Protein AF-A0A0M3K042-F1 (afdb_monomer)

Structure (mmCIF, N/CA/C/O backbone):
data_AF-A0A0M3K042-F1
#
_entry.id   AF-A0A0M3K042-F1
#
loop_
_atom_site.group_PDB
_atom_site.id
_atom_site.type_symbol
_atom_site.label_atom_id
_atom_site.label_alt_id
_atom_site.label_comp_id
_atom_site.label_asym_id
_atom_site.label_entity_id
_atom_site.label_seq_id
_atom_site.pdbx_PDB_ins_code
_atom_site.Cartn_x
_atom_site.Cartn_y
_atom_site.Cartn_z
_atom_site.occupancy
_atom_site.B_iso_or_equiv
_atom_site.auth_seq_id
_atom_site.auth_comp_id
_atom_site.auth_asym_id
_atom_site.auth_atom_id
_atom_site.pdbx_PDB_model_num
ATOM 1 N N . MET A 1 1 ? 40.105 -42.021 14.181 1.00 33.72 1 MET A N 1
ATOM 2 C CA . MET A 1 1 ? 40.386 -41.098 15.307 1.00 33.72 1 MET A CA 1
ATOM 3 C C . MET A 1 1 ? 41.195 -39.949 14.719 1.00 33.72 1 MET A C 1
ATOM 5 O O . MET A 1 1 ? 42.227 -40.243 14.148 1.00 33.72 1 MET A O 1
ATOM 9 N N . ASN A 1 2 ? 40.791 -38.683 14.665 1.00 29.55 2 ASN A N 1
ATOM 10 C CA . ASN A 1 2 ? 39.785 -37.935 15.406 1.00 29.55 2 ASN A CA 1
ATOM 11 C C . ASN A 1 2 ? 39.072 -36.928 14.494 1.00 29.55 2 ASN A C 1
ATOM 13 O O . ASN A 1 2 ? 39.661 -36.353 13.585 1.00 29.55 2 ASN A O 1
ATOM 17 N N . VAL A 1 3 ? 37.795 -36.747 14.808 1.00 34.88 3 VAL A N 1
ATOM 18 C CA . VAL A 1 3 ? 36.865 -35.725 14.333 1.00 34.88 3 VAL A CA 1
ATOM 19 C C . VAL A 1 3 ? 37.096 -34.449 15.150 1.00 34.88 3 VAL A C 1
ATOM 21 O O . VAL A 1 3 ? 37.190 -34.554 16.367 1.00 34.88 3 VAL A O 1
ATOM 24 N N . SER A 1 4 ? 37.135 -33.275 14.514 1.00 33.16 4 SER A N 1
ATOM 25 C CA . SER A 1 4 ? 36.892 -31.968 15.159 1.00 33.16 4 SER A CA 1
ATOM 26 C C . SER A 1 4 ? 36.347 -30.994 14.109 1.00 33.16 4 SER A C 1
ATOM 28 O O . SER A 1 4 ? 37.078 -30.538 13.240 1.00 33.16 4 SER A O 1
ATOM 30 N N . PHE A 1 5 ? 35.021 -30.929 13.975 1.00 33.81 5 PHE A N 1
ATOM 31 C CA . PHE A 1 5 ? 34.125 -29.925 14.579 1.00 33.81 5 PHE A CA 1
ATOM 32 C C . PHE A 1 5 ? 34.024 -28.629 13.756 1.00 33.81 5 PHE A C 1
ATOM 34 O O . PHE A 1 5 ? 34.650 -27.614 14.044 1.00 33.81 5 PHE A O 1
ATOM 41 N N . LEU A 1 6 ? 33.162 -28.685 12.733 1.00 34.12 6 LEU A N 1
ATOM 42 C CA . LEU A 1 6 ? 32.563 -27.513 12.101 1.00 34.12 6 LEU A CA 1
ATOM 43 C C . LEU A 1 6 ? 31.512 -26.944 13.068 1.00 34.12 6 LEU A C 1
ATOM 45 O O . LEU A 1 6 ? 30.492 -27.578 13.337 1.00 34.12 6 LEU A O 1
ATOM 49 N N . LEU A 1 7 ? 31.768 -25.755 13.605 1.00 34.00 7 LEU A N 1
ATOM 50 C CA . LEU A 1 7 ? 30.819 -25.003 14.423 1.00 34.00 7 LEU A CA 1
ATOM 51 C C . LEU A 1 7 ? 29.824 -24.305 13.484 1.00 34.00 7 LEU A C 1
ATOM 53 O O . LEU A 1 7 ? 30.033 -23.176 13.047 1.00 34.00 7 LEU A O 1
ATOM 57 N N . ILE A 1 8 ? 28.748 -25.008 13.128 1.00 36.75 8 ILE A N 1
ATOM 58 C CA . ILE A 1 8 ? 27.594 -24.415 12.447 1.00 36.75 8 ILE A CA 1
ATOM 59 C C . ILE A 1 8 ? 26.794 -23.660 13.513 1.00 36.75 8 ILE A C 1
ATOM 61 O O . ILE A 1 8 ? 26.015 -24.252 14.260 1.00 36.75 8 ILE A O 1
ATOM 65 N N . PHE A 1 9 ? 26.995 -22.344 13.599 1.00 33.44 9 PHE A N 1
ATOM 66 C CA . PHE A 1 9 ? 26.074 -21.445 14.293 1.00 33.44 9 PHE A CA 1
ATOM 67 C C . PHE A 1 9 ? 24.750 -21.419 13.517 1.00 33.44 9 PHE A C 1
ATOM 69 O O . PHE A 1 9 ? 24.538 -20.605 12.620 1.00 33.44 9 PHE A O 1
ATOM 76 N N . VAL A 1 10 ? 23.850 -22.344 13.850 1.00 35.09 10 VAL A N 1
ATOM 77 C CA . VAL A 1 10 ? 22.442 -22.247 13.468 1.00 35.09 10 VAL A CA 1
ATOM 78 C C . VAL A 1 10 ? 21.865 -21.062 14.238 1.00 35.09 10 VAL A C 1
ATOM 80 O O . VAL A 1 10 ? 21.581 -21.154 15.431 1.00 35.09 10 VAL A O 1
ATOM 83 N N . LEU A 1 11 ? 21.714 -19.926 13.556 1.00 32.75 11 LEU A N 1
ATOM 84 C CA . LEU A 1 11 ? 20.859 -18.828 13.994 1.00 32.75 11 LEU A CA 1
ATOM 85 C C . LEU A 1 11 ? 19.416 -19.341 14.020 1.00 32.75 11 LEU A C 1
ATOM 87 O O . LEU A 1 11 ? 18.669 -19.215 13.051 1.00 32.75 11 LEU A O 1
ATOM 91 N N . ILE A 1 12 ? 19.027 -19.949 15.139 1.00 35.22 12 ILE A N 1
ATOM 92 C CA . ILE A 1 12 ? 17.627 -20.194 15.463 1.00 35.22 12 ILE A CA 1
ATOM 93 C C . ILE A 1 12 ? 17.003 -18.806 15.618 1.00 35.22 12 ILE A C 1
ATOM 95 O O . ILE A 1 12 ? 17.143 -18.160 16.656 1.00 35.22 12 ILE A O 1
ATOM 99 N N . ARG A 1 13 ? 16.344 -18.308 14.563 1.00 32.72 13 ARG A N 1
ATOM 100 C CA . ARG A 1 13 ? 15.378 -17.218 14.710 1.00 32.72 13 ARG A CA 1
ATOM 101 C C . ARG A 1 13 ? 14.331 -17.732 15.694 1.00 32.72 13 ARG A C 1
ATOM 103 O O . ARG A 1 13 ? 13.503 -18.564 15.331 1.00 32.72 13 ARG A O 1
ATOM 110 N N . PHE A 1 14 ? 14.402 -17.277 16.942 1.00 35.03 14 PHE A N 1
ATOM 111 C CA . PHE A 1 14 ? 13.344 -17.476 17.922 1.00 35.03 14 PHE A CA 1
ATOM 112 C C . PHE A 1 14 ? 12.080 -16.817 17.369 1.00 35.03 14 PHE A C 1
ATOM 114 O O . PHE A 1 14 ? 11.876 -15.609 17.512 1.00 35.03 14 PHE A O 1
ATOM 121 N N . ALA A 1 15 ? 11.248 -17.611 16.695 1.00 40.75 15 ALA A N 1
ATOM 122 C CA . ALA A 1 15 ? 9.858 -17.274 16.467 1.00 40.75 15 ALA A CA 1
ATOM 123 C C . ALA A 1 15 ? 9.252 -17.089 17.858 1.00 40.75 15 ALA A C 1
ATOM 125 O O . ALA A 1 15 ? 9.079 -18.054 18.604 1.00 40.75 15 ALA A O 1
ATOM 126 N N . HIS A 1 16 ? 9.056 -15.832 18.254 1.00 45.38 16 HIS A N 1
ATOM 127 C CA . HIS A 1 16 ? 8.408 -15.533 19.517 1.00 45.38 16 HIS A CA 1
ATOM 128 C C . HIS A 1 16 ? 7.012 -16.160 19.453 1.00 45.38 16 HIS A C 1
ATOM 130 O O . HIS A 1 16 ? 6.337 -16.013 18.429 1.00 45.38 16 HIS A O 1
ATOM 136 N N . PRO A 1 17 ? 6.593 -16.915 20.483 1.00 49.81 17 PRO A N 1
ATOM 137 C CA . PRO A 1 17 ? 5.273 -17.510 20.483 1.00 49.81 17 PRO A CA 1
ATOM 138 C C . PRO A 1 17 ? 4.239 -16.399 20.334 1.00 49.81 17 PRO A C 1
ATOM 140 O O . PRO A 1 17 ? 4.327 -15.358 20.991 1.00 49.81 17 PRO A O 1
ATOM 143 N N . LEU A 1 18 ? 3.281 -16.654 19.447 1.00 60.19 18 LEU A N 1
ATOM 144 C CA . LEU A 1 18 ? 2.101 -15.835 19.234 1.00 60.19 18 LEU A CA 1
ATOM 145 C C . LEU A 1 18 ? 1.521 -15.406 20.590 1.00 60.19 18 LEU A C 1
ATOM 147 O O . LEU A 1 18 ? 1.296 -16.265 21.442 1.00 60.19 18 LEU A O 1
ATOM 151 N N . CYS A 1 19 ? 1.304 -14.103 20.778 1.00 64.50 19 CYS A N 1
ATOM 152 C CA . CYS A 1 19 ? 0.733 -13.450 21.961 1.00 64.50 19 CYS A CA 1
ATOM 153 C C . CYS A 1 19 ? -0.112 -14.352 22.901 1.00 64.50 19 CYS A C 1
ATOM 155 O O . CYS A 1 19 ? -1.342 -14.432 22.778 1.00 64.50 19 CYS A O 1
ATOM 157 N N . SER A 1 20 ? 0.539 -15.023 23.864 1.00 69.88 20 SER A N 1
ATOM 158 C CA . SER A 1 20 ? -0.122 -15.932 24.815 1.00 69.88 20 SER A CA 1
ATOM 159 C C . SER A 1 20 ? -0.801 -15.180 25.964 1.00 69.88 20 SER A C 1
ATOM 161 O O . SER A 1 20 ? -1.863 -15.598 26.424 1.00 69.88 20 SER A O 1
ATOM 163 N N . GLU A 1 21 ? -0.239 -14.038 26.374 1.00 84.25 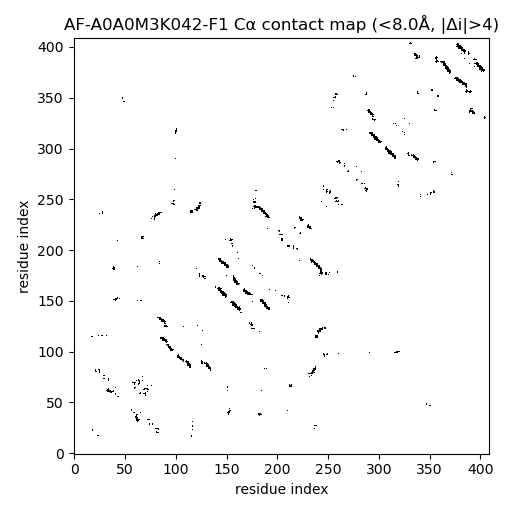21 GLU A N 1
ATOM 164 C CA . GLU A 1 21 ? -0.743 -13.194 27.460 1.00 84.25 21 GLU A CA 1
ATOM 165 C C . GLU A 1 21 ? -1.208 -11.818 26.956 1.00 84.25 21 GLU A C 1
ATOM 167 O O . GLU A 1 21 ? -0.419 -11.001 26.480 1.00 84.25 21 GLU A O 1
ATOM 172 N N . THR A 1 22 ? -2.505 -11.527 27.113 1.00 86.88 22 THR A N 1
ATOM 173 C CA . THR A 1 22 ? -3.141 -10.268 26.676 1.00 86.88 22 THR A CA 1
ATOM 174 C C . THR A 1 22 ? -2.463 -9.019 27.252 1.00 86.88 22 THR A C 1
ATOM 176 O O . THR A 1 22 ? -2.292 -8.030 26.540 1.00 86.88 22 THR A O 1
ATOM 179 N N . SER A 1 23 ? -2.070 -9.048 28.529 1.00 88.50 23 SER A N 1
ATOM 180 C CA . SER A 1 23 ? -1.420 -7.926 29.226 1.00 88.50 23 SER A CA 1
ATOM 181 C C . SER A 1 23 ? -0.097 -7.532 28.571 1.00 88.50 23 SER A C 1
ATOM 183 O O . SER A 1 23 ? 0.130 -6.352 28.300 1.00 88.50 23 SER A O 1
ATOM 185 N N . LEU A 1 24 ? 0.738 -8.524 28.262 1.00 89.75 24 LEU A N 1
ATOM 186 C CA . LEU A 1 24 ? 2.046 -8.330 27.647 1.00 89.75 24 LEU A CA 1
ATOM 187 C C . LEU A 1 24 ? 1.914 -7.757 26.229 1.00 89.75 24 LEU A C 1
ATOM 189 O O . LEU A 1 24 ? 2.657 -6.857 25.841 1.00 89.75 24 LEU A O 1
ATOM 193 N N . CYS A 1 25 ? 0.913 -8.201 25.473 1.00 89.50 25 CYS A N 1
ATOM 194 C CA . CYS A 1 25 ? 0.653 -7.701 24.123 1.00 89.50 25 CYS A CA 1
ATOM 195 C C . CYS A 1 25 ? 0.123 -6.265 24.124 1.00 89.50 25 CYS A C 1
ATOM 197 O O . CYS A 1 25 ? 0.562 -5.444 23.320 1.00 89.50 25 CYS A O 1
ATOM 199 N N . ILE A 1 26 ? -0.750 -5.919 25.075 1.00 92.25 26 ILE A N 1
ATOM 200 C CA . ILE A 1 26 ? -1.179 -4.530 25.282 1.00 92.25 26 ILE A CA 1
ATOM 201 C C . ILE A 1 26 ? 0.019 -3.645 25.644 1.00 92.25 26 ILE A C 1
ATOM 203 O O . ILE A 1 26 ? 0.121 -2.521 25.151 1.00 92.25 26 ILE A O 1
ATOM 207 N N . GLU A 1 27 ? 0.950 -4.133 26.466 1.00 91.62 27 GLU A N 1
ATOM 208 C CA . GLU A 1 27 ? 2.168 -3.391 26.790 1.00 91.62 27 GLU A CA 1
ATOM 209 C C . GLU A 1 27 ? 3.050 -3.164 25.553 1.00 91.62 27 GLU A C 1
ATOM 211 O O . GLU A 1 27 ? 3.500 -2.039 25.320 1.00 91.62 27 GLU A O 1
ATOM 216 N N . ARG A 1 28 ? 3.236 -4.187 24.709 1.00 92.31 28 ARG A N 1
ATOM 217 C CA . ARG A 1 28 ? 3.954 -4.047 23.432 1.00 92.31 28 ARG A CA 1
ATOM 218 C C . ARG A 1 28 ? 3.289 -3.027 22.511 1.00 92.31 28 ARG A C 1
ATOM 220 O O . ARG A 1 28 ? 3.983 -2.166 21.979 1.00 92.31 28 ARG A O 1
ATOM 227 N N . ILE A 1 29 ? 1.958 -3.041 22.393 1.00 93.62 29 ILE A N 1
ATOM 228 C CA . ILE A 1 29 ? 1.211 -2.020 21.641 1.00 93.62 29 ILE A CA 1
ATOM 229 C C . ILE A 1 29 ? 1.460 -0.623 22.221 1.00 93.62 29 ILE A C 1
ATOM 231 O O . ILE A 1 29 ? 1.772 0.301 21.474 1.00 93.62 29 ILE A O 1
ATOM 235 N N . ARG A 1 30 ? 1.390 -0.449 23.548 1.00 93.69 30 ARG A N 1
ATOM 236 C CA . ARG A 1 30 ? 1.657 0.849 24.194 1.00 93.69 30 ARG A CA 1
ATOM 237 C C . ARG A 1 30 ? 3.063 1.371 23.888 1.00 93.69 30 ARG A C 1
ATOM 239 O O . ARG A 1 30 ? 3.212 2.570 23.654 1.00 93.69 30 ARG A O 1
ATOM 246 N N . ARG A 1 31 ? 4.069 0.489 23.853 1.00 92.75 31 ARG A N 1
ATOM 247 C CA . ARG A 1 31 ? 5.448 0.832 23.464 1.00 92.75 31 ARG A CA 1
ATOM 248 C C . ARG A 1 31 ? 5.537 1.196 21.980 1.00 92.75 31 ARG A C 1
ATOM 250 O O . ARG A 1 31 ? 6.038 2.268 21.658 1.00 92.75 31 ARG A O 1
ATOM 257 N N . LEU A 1 32 ? 4.974 0.364 21.103 1.00 92.88 32 LEU A N 1
ATOM 258 C CA . LEU A 1 32 ? 4.961 0.564 19.651 1.00 92.88 32 LEU A CA 1
ATOM 259 C C . LEU A 1 32 ? 4.312 1.897 19.250 1.00 92.88 32 LEU A C 1
ATOM 261 O O . LEU A 1 32 ? 4.815 2.619 18.394 1.00 92.88 32 LEU A O 1
ATOM 265 N N . VAL A 1 33 ? 3.203 2.254 19.900 1.00 93.75 33 VAL A N 1
ATOM 266 C CA . VAL A 1 33 ? 2.472 3.503 19.643 1.00 93.75 33 VAL A CA 1
ATOM 267 C C . VAL A 1 33 ? 3.288 4.739 20.041 1.00 93.75 33 VAL A C 1
ATOM 269 O O . VAL A 1 33 ? 3.161 5.792 19.408 1.00 93.75 33 VAL A O 1
ATOM 272 N N . ALA A 1 34 ? 4.123 4.623 21.076 1.00 92.94 34 ALA A N 1
ATOM 273 C CA . ALA A 1 34 ? 4.976 5.702 21.565 1.00 92.94 34 ALA A CA 1
ATOM 274 C C . ALA A 1 34 ? 6.279 5.862 20.764 1.00 92.94 34 ALA A C 1
ATOM 276 O O . ALA A 1 34 ? 6.916 6.911 20.861 1.00 92.94 34 ALA A O 1
ATOM 277 N N . GLU A 1 35 ? 6.672 4.852 19.985 1.00 90.50 35 GLU A N 1
ATOM 278 C CA . GLU A 1 35 ? 7.972 4.806 19.322 1.00 90.50 35 GLU A CA 1
ATOM 279 C C . GLU A 1 35 ? 8.129 5.934 18.285 1.00 90.50 35 GLU A C 1
ATOM 281 O O . GLU A 1 35 ? 7.289 6.089 17.386 1.00 90.50 35 GLU A O 1
ATOM 286 N N . PRO A 1 36 ? 9.188 6.758 18.396 1.00 88.75 36 PRO A N 1
ATOM 287 C CA . PRO A 1 36 ? 9.386 7.871 17.492 1.00 88.75 36 PRO A CA 1
ATOM 288 C C . PRO A 1 36 ? 9.935 7.408 16.138 1.00 88.75 36 PRO A C 1
ATOM 290 O O . PRO A 1 36 ? 10.838 6.583 16.067 1.00 88.75 36 PRO A O 1
ATOM 293 N N . ARG A 1 37 ? 9.445 8.010 15.050 1.00 82.50 37 ARG A N 1
ATOM 294 C CA . ARG A 1 37 ? 9.951 7.886 13.668 1.00 82.50 37 ARG A CA 1
ATOM 295 C C . ARG A 1 37 ? 9.951 6.467 13.084 1.00 82.50 37 ARG A C 1
ATOM 297 O O . ARG A 1 37 ? 10.526 6.264 12.020 1.00 82.50 37 ARG A O 1
ATOM 304 N N . ARG A 1 38 ? 9.269 5.509 13.719 1.00 86.00 38 ARG A N 1
ATOM 305 C CA . ARG A 1 38 ? 9.099 4.149 13.182 1.00 86.00 38 ARG A CA 1
ATOM 306 C C . ARG A 1 38 ? 8.231 4.104 11.925 1.00 86.00 38 ARG A C 1
ATOM 308 O O . ARG A 1 38 ? 8.444 3.265 11.057 1.00 86.00 38 ARG A O 1
ATOM 315 N N . PHE A 1 39 ? 7.256 5.003 11.834 1.00 87.81 39 PHE A N 1
ATOM 316 C CA . PHE A 1 39 ? 6.297 5.048 10.738 1.00 87.81 39 PHE A CA 1
ATOM 317 C C . PHE A 1 39 ? 6.328 6.396 10.032 1.00 87.81 39 PHE A C 1
ATOM 319 O O . PHE A 1 39 ? 6.668 7.428 10.619 1.00 87.81 39 PHE A O 1
ATOM 326 N N . TRP A 1 40 ? 5.918 6.376 8.770 1.00 80.50 40 TRP A N 1
ATOM 327 C CA . TRP A 1 40 ? 5.683 7.579 7.992 1.00 80.50 40 TRP A CA 1
ATOM 328 C C . TRP A 1 40 ? 4.242 8.069 8.172 1.00 80.50 40 TRP A C 1
ATOM 330 O O . TRP A 1 40 ? 3.298 7.282 8.136 1.00 80.50 40 TRP A O 1
ATOM 340 N N . PHE A 1 41 ? 4.073 9.382 8.332 1.00 80.88 41 PHE A N 1
ATOM 341 C CA . PHE A 1 41 ? 2.770 10.030 8.483 1.00 80.88 41 PHE A CA 1
ATOM 342 C C . PHE A 1 41 ? 2.679 11.205 7.514 1.00 80.88 41 PHE A C 1
ATOM 344 O O . PHE A 1 41 ? 3.126 12.313 7.813 1.00 80.88 41 PHE A O 1
ATOM 351 N N . GLY A 1 42 ? 2.137 10.970 6.324 1.00 63.84 42 GLY A N 1
ATOM 352 C CA . GLY A 1 42 ? 1.945 12.032 5.348 1.00 63.84 42 GLY A CA 1
ATOM 353 C C . GLY A 1 42 ? 0.536 12.580 5.411 1.00 63.84 42 GLY A C 1
ATOM 354 O O . GLY A 1 42 ? -0.375 11.987 4.860 1.00 63.84 42 GLY A O 1
ATOM 355 N N . GLU A 1 43 ? 0.337 13.759 5.991 1.00 59.16 43 GLU A N 1
ATOM 356 C CA . GLU A 1 43 ? -0.899 14.526 5.741 1.00 59.16 43 GLU A CA 1
ATOM 357 C C . GLU A 1 43 ? -0.837 15.261 4.387 1.00 59.16 43 GLU A C 1
ATOM 359 O O . GLU A 1 43 ? -1.856 15.666 3.835 1.00 59.16 43 GLU A O 1
ATOM 364 N N . GLN A 1 44 ? 0.369 15.376 3.816 1.00 50.25 44 GLN A N 1
ATOM 365 C CA . GLN A 1 44 ? 0.665 16.124 2.593 1.00 50.25 44 GLN A CA 1
ATOM 366 C C . GLN A 1 44 ? 0.123 15.480 1.310 1.00 50.25 44 GLN A C 1
ATOM 368 O O . GLN A 1 44 ? -0.101 16.202 0.347 1.00 50.25 44 GLN A O 1
ATOM 373 N N . TRP A 1 45 ? -0.122 14.163 1.268 1.00 51.00 45 TRP A N 1
ATOM 374 C CA . TRP A 1 45 ? -0.479 13.491 0.008 1.00 51.00 45 TRP A CA 1
ATOM 375 C C . TRP A 1 45 ? -1.896 13.843 -0.481 1.00 51.00 45 TRP A C 1
ATOM 377 O O . TRP A 1 45 ? -2.077 14.102 -1.665 1.00 51.00 45 TRP A O 1
ATOM 387 N N . LYS A 1 46 ? -2.895 13.947 0.417 1.00 48.50 46 LYS A N 1
ATOM 388 C CA . LYS A 1 46 ? -4.252 14.402 0.043 1.00 48.50 46 LYS A CA 1
ATOM 389 C C . LYS A 1 46 ? -4.299 15.899 -0.281 1.00 48.50 46 LYS A C 1
ATOM 391 O O . LYS A 1 46 ? -5.120 16.310 -1.102 1.00 48.50 46 LYS A O 1
ATOM 396 N N . LEU A 1 47 ? -3.418 16.700 0.328 1.00 45.03 47 LEU A N 1
ATOM 397 C CA . LEU A 1 47 ? -3.351 18.160 0.158 1.00 45.03 47 LEU A CA 1
ATOM 398 C C . LEU A 1 47 ? -2.883 18.598 -1.243 1.00 45.03 47 LEU A C 1
ATOM 400 O O . LEU A 1 47 ? -3.012 19.771 -1.583 1.00 45.03 47 LEU A O 1
ATOM 404 N N . VAL A 1 48 ? -2.390 17.674 -2.072 1.00 44.84 48 VAL A N 1
ATOM 405 C CA . VAL A 1 48 ? -2.040 17.941 -3.479 1.00 44.84 48 VAL A CA 1
ATOM 406 C C . VAL A 1 48 ? -3.288 18.004 -4.379 1.00 44.84 48 VAL A C 1
ATOM 408 O O . VAL A 1 48 ? -3.250 18.630 -5.434 1.00 44.84 48 VAL A O 1
ATOM 411 N N . SER A 1 49 ? -4.418 17.435 -3.940 1.00 42.78 49 SER A N 1
ATOM 412 C CA . SER A 1 49 ? -5.606 17.206 -4.784 1.00 42.78 49 SER A CA 1
ATOM 413 C C . SER A 1 49 ? -6.632 18.349 -4.803 1.00 42.78 49 SER A C 1
ATOM 415 O O . SER A 1 49 ? -7.529 18.329 -5.639 1.00 42.78 49 SER A O 1
ATOM 417 N N . TYR A 1 50 ? -6.539 19.333 -3.900 1.00 37.50 50 TYR A N 1
ATOM 418 C CA . TYR A 1 50 ? -7.506 20.434 -3.806 1.00 37.50 50 TYR A CA 1
ATOM 419 C C . TYR A 1 50 ? -6.779 21.747 -3.507 1.00 37.50 50 TYR A C 1
ATOM 421 O O . TYR A 1 50 ? -6.184 21.917 -2.444 1.00 37.50 50 TYR A O 1
ATOM 429 N N . GLY A 1 51 ? -6.788 22.666 -4.475 1.00 35.47 51 GLY A N 1
ATOM 430 C CA . GLY A 1 51 ? -6.078 23.942 -4.409 1.00 35.47 51 GLY A CA 1
ATOM 431 C C . GLY A 1 51 ? -6.337 24.726 -3.115 1.00 35.47 51 GLY A C 1
ATOM 432 O O . GLY A 1 51 ? -7.468 25.084 -2.822 1.00 35.47 51 GLY A O 1
ATOM 433 N N . PHE A 1 52 ? -5.244 25.014 -2.399 1.00 40.66 52 PHE A N 1
ATOM 434 C CA . PHE A 1 52 ? -5.062 25.979 -1.302 1.00 40.66 52 PHE A CA 1
ATOM 435 C C . PHE A 1 52 ? -6.074 25.992 -0.137 1.00 40.66 52 PHE A C 1
ATOM 437 O O . PHE A 1 52 ? -7.210 26.427 -0.287 1.00 40.66 52 PHE A O 1
ATOM 444 N N . ARG A 1 53 ? -5.573 25.754 1.090 1.00 32.12 53 ARG A N 1
ATOM 445 C CA . ARG A 1 53 ? -5.805 26.595 2.292 1.00 32.12 53 ARG A CA 1
ATOM 446 C C . ARG A 1 53 ? -4.928 26.130 3.463 1.00 32.12 53 ARG A C 1
ATOM 448 O O . ARG A 1 53 ? -4.474 24.995 3.492 1.00 32.12 53 ARG A O 1
ATOM 455 N N . ASN A 1 54 ? -4.653 27.047 4.390 1.00 34.44 54 ASN A N 1
ATOM 456 C CA . ASN A 1 54 ? -3.724 26.944 5.523 1.00 34.44 54 ASN A CA 1
ATOM 457 C C . ASN A 1 54 ? -3.975 25.743 6.459 1.00 34.44 54 ASN A C 1
ATOM 459 O O . ASN A 1 54 ? -4.497 25.909 7.561 1.00 34.44 54 ASN A O 1
ATOM 463 N N . PHE A 1 55 ? -3.548 24.543 6.079 1.00 40.88 55 PHE A N 1
ATOM 464 C CA . PHE A 1 55 ? -3.436 23.430 7.013 1.00 40.88 55 PHE A CA 1
ATOM 465 C C . PHE A 1 55 ? -2.046 23.475 7.641 1.00 40.88 55 PHE A C 1
ATOM 467 O O . PHE A 1 55 ? -1.037 23.265 6.970 1.00 40.88 55 PHE A O 1
ATOM 474 N N . ARG A 1 56 ? -1.980 23.801 8.939 1.00 41.56 56 ARG A N 1
ATOM 475 C CA . ARG A 1 56 ? -0.757 23.616 9.726 1.00 41.56 56 ARG A CA 1
ATOM 476 C C . ARG A 1 56 ? -0.432 22.127 9.696 1.00 41.56 56 ARG A C 1
ATOM 478 O O . ARG A 1 56 ? -1.110 21.338 10.343 1.00 41.56 56 ARG A O 1
ATOM 485 N N . ILE A 1 57 ? 0.573 21.771 8.907 1.00 49.62 57 ILE A N 1
ATOM 486 C CA . ILE A 1 57 ? 1.106 20.418 8.811 1.00 49.62 57 ILE A CA 1
ATOM 487 C C . ILE A 1 57 ? 1.699 20.107 10.182 1.00 49.62 57 ILE A C 1
ATOM 489 O O . ILE A 1 57 ? 2.690 20.721 10.579 1.00 49.62 57 ILE A O 1
ATOM 493 N N . PHE A 1 58 ? 1.064 19.219 10.941 1.00 52.75 58 PHE A N 1
ATOM 494 C CA . PHE A 1 58 ? 1.624 18.781 12.211 1.00 52.75 58 PHE A CA 1
ATOM 495 C C . PHE A 1 58 ? 2.589 17.630 11.921 1.00 52.75 58 PHE A C 1
ATOM 497 O O . PHE A 1 58 ? 2.142 16.573 11.475 1.00 52.75 58 PHE A O 1
ATOM 504 N N . PRO A 1 59 ? 3.908 17.794 12.141 1.00 69.62 59 PRO A N 1
ATOM 505 C CA . PRO A 1 59 ? 4.810 16.659 12.077 1.00 69.62 59 PRO A CA 1
ATOM 506 C C . PRO A 1 59 ? 4.482 15.745 13.259 1.00 69.62 59 PRO A C 1
ATOM 508 O O . PRO A 1 59 ? 4.809 16.039 14.408 1.00 69.62 59 PRO A O 1
ATOM 511 N N . PHE A 1 60 ? 3.780 14.648 12.990 1.00 82.12 60 PHE A N 1
ATOM 512 C CA . PHE A 1 60 ? 3.619 13.590 13.974 1.00 82.12 60 PHE A CA 1
ATOM 513 C C . PHE A 1 60 ? 4.897 12.768 14.007 1.00 82.12 60 PHE A C 1
ATOM 515 O O . PHE A 1 60 ? 5.399 12.334 12.973 1.00 82.12 60 PHE A O 1
ATOM 522 N N . HIS A 1 61 ? 5.433 12.567 15.204 1.00 85.00 61 HIS A N 1
ATOM 523 C CA . HIS A 1 61 ? 6.656 11.795 15.385 1.00 85.00 61 HIS A CA 1
ATOM 524 C C . HIS A 1 61 ? 6.392 10.372 15.862 1.00 85.00 61 HIS A C 1
ATOM 526 O O . HIS A 1 61 ? 7.302 9.566 15.783 1.00 85.00 61 HIS A O 1
ATOM 532 N N . SER A 1 62 ? 5.180 10.041 16.308 1.00 91.81 62 SER A N 1
ATOM 533 C CA . SER A 1 62 ? 4.799 8.695 16.743 1.00 91.81 62 SER A CA 1
ATOM 534 C C . SER A 1 62 ? 3.377 8.360 16.298 1.00 91.81 62 SER A C 1
ATOM 536 O O . SER A 1 62 ? 2.578 9.258 16.004 1.00 91.81 62 SER A O 1
ATOM 538 N N . LEU A 1 63 ? 3.045 7.067 16.282 1.00 93.38 63 LEU A N 1
ATOM 539 C CA . LEU A 1 63 ? 1.704 6.597 15.929 1.00 93.38 63 LEU A CA 1
ATOM 540 C C . LEU A 1 63 ? 0.648 7.145 16.895 1.00 93.38 63 LEU A C 1
ATOM 542 O O . LEU A 1 63 ? -0.429 7.549 16.467 1.00 93.38 63 LEU A O 1
ATOM 546 N N . GLY A 1 64 ? 0.969 7.234 18.186 1.00 92.88 64 GLY A N 1
ATOM 547 C CA . GLY A 1 64 ? 0.078 7.813 19.188 1.00 92.88 64 GLY A CA 1
ATOM 548 C C . GLY A 1 64 ? -0.179 9.293 18.945 1.00 92.88 64 GLY A C 1
ATOM 549 O O . GLY A 1 64 ? -1.328 9.731 18.972 1.00 92.88 64 GLY A O 1
ATOM 550 N N . GLY A 1 65 ? 0.869 10.057 18.624 1.00 91.12 65 GLY A N 1
ATOM 551 C CA . GLY A 1 65 ? 0.718 11.459 18.241 1.00 91.12 65 GLY A CA 1
ATOM 552 C C . GLY A 1 65 ? -0.201 11.609 17.030 1.00 91.12 65 GLY A C 1
ATOM 553 O O . GLY A 1 65 ? -1.106 12.441 17.044 1.00 91.12 65 GLY A O 1
ATOM 554 N N . ARG A 1 66 ? -0.024 10.741 16.025 1.00 90.12 66 ARG A N 1
ATOM 555 C CA . ARG A 1 66 ? -0.838 10.720 14.805 1.00 90.12 66 ARG A CA 1
ATOM 556 C C . ARG A 1 66 ? -2.307 10.386 15.066 1.00 90.12 66 ARG A C 1
ATOM 558 O O . ARG A 1 66 ? -3.175 11.119 14.593 1.00 90.12 66 ARG A O 1
ATOM 565 N N . LEU A 1 67 ? -2.583 9.297 15.786 1.00 91.81 67 LEU A N 1
ATOM 566 C CA . LEU A 1 67 ? -3.942 8.830 16.076 1.00 91.81 67 LEU A CA 1
ATOM 567 C C . LEU A 1 67 ? -4.711 9.860 16.904 1.00 91.81 67 LEU A C 1
ATOM 569 O O . LEU A 1 67 ? -5.818 10.239 16.536 1.00 91.81 67 LEU A O 1
ATOM 573 N N . PHE A 1 68 ? -4.103 10.362 17.981 1.00 91.25 68 PHE A N 1
ATOM 574 C CA . PHE A 1 68 ? -4.747 11.295 18.908 1.00 91.25 68 PHE A CA 1
ATOM 575 C C . PHE A 1 68 ? -4.591 12.769 18.510 1.00 91.25 68 PHE A C 1
ATOM 577 O O . PHE A 1 68 ? -5.077 13.648 19.215 1.00 91.25 68 PHE A O 1
ATOM 584 N N . ARG A 1 69 ? -3.935 13.056 17.378 1.00 88.38 69 ARG A N 1
ATOM 585 C CA . ARG A 1 69 ? -3.645 14.409 16.875 1.00 88.38 69 ARG A CA 1
ATOM 586 C C . ARG A 1 69 ? -2.998 15.328 17.922 1.00 88.38 69 ARG A C 1
ATOM 588 O O . ARG A 1 69 ? -3.319 16.511 18.018 1.00 88.38 69 ARG A O 1
ATOM 595 N N . VAL A 1 70 ? -2.043 14.787 18.678 1.00 87.25 70 VAL A N 1
ATOM 596 C CA . VAL A 1 70 ? -1.272 15.508 19.704 1.00 87.25 70 VAL A CA 1
ATOM 597 C C . VAL A 1 70 ? 0.208 15.575 19.337 1.00 87.25 70 VAL A C 1
ATOM 599 O O . VAL A 1 70 ? 0.753 14.657 18.727 1.00 87.25 70 VAL A O 1
ATOM 602 N N . LYS A 1 71 ? 0.885 16.660 19.734 1.00 82.50 71 LYS A N 1
ATOM 603 C CA . LYS A 1 71 ? 2.337 16.816 19.521 1.00 82.50 71 LYS A CA 1
ATOM 604 C C . LYS A 1 71 ? 3.150 15.825 20.352 1.00 82.50 71 LYS A C 1
ATOM 606 O O . LYS A 1 71 ? 4.115 15.252 19.860 1.00 82.50 71 LYS A O 1
ATOM 611 N N . THR A 1 72 ? 2.732 15.629 21.600 1.00 84.06 72 THR A N 1
ATOM 612 C CA . THR A 1 72 ? 3.397 14.750 22.560 1.00 84.06 72 THR A CA 1
ATOM 613 C C . THR A 1 72 ? 2.397 13.710 23.026 1.00 84.06 72 THR A C 1
ATOM 615 O O . THR A 1 72 ? 1.415 14.034 23.693 1.00 84.06 72 THR A O 1
ATOM 618 N N . TYR A 1 73 ? 2.636 12.461 22.645 1.00 89.25 73 TYR A N 1
ATOM 619 C CA . TYR A 1 73 ? 1.827 11.335 23.086 1.00 89.25 73 TYR A CA 1
ATOM 620 C C . TYR A 1 73 ? 2.125 10.992 24.551 1.00 89.25 73 TYR A C 1
ATOM 622 O O . TYR A 1 73 ? 3.279 11.009 24.977 1.00 89.25 73 TYR A O 1
ATOM 630 N N . GLN A 1 74 ? 1.081 10.654 25.306 1.00 88.25 74 GLN A N 1
ATOM 631 C CA . GLN A 1 74 ? 1.175 10.180 26.686 1.00 88.25 74 GLN A CA 1
ATOM 632 C C . GLN A 1 74 ? 0.536 8.795 26.804 1.00 88.25 74 GLN A C 1
ATOM 634 O O . GLN A 1 74 ? -0.504 8.531 26.204 1.00 88.25 74 GLN A O 1
ATOM 639 N N . ALA A 1 75 ? 1.107 7.914 27.626 1.00 85.62 75 ALA A N 1
ATOM 640 C CA . ALA A 1 75 ? 0.580 6.557 27.803 1.00 85.62 75 ALA A CA 1
ATOM 641 C C . ALA A 1 75 ? -0.872 6.523 28.332 1.00 85.62 75 ALA A C 1
ATOM 643 O O . ALA A 1 75 ? -1.592 5.556 28.081 1.00 85.62 75 ALA A O 1
ATOM 644 N N . ALA A 1 76 ? -1.319 7.595 29.001 1.00 86.19 76 ALA A N 1
ATOM 645 C CA . ALA A 1 76 ? -2.677 7.746 29.523 1.00 86.19 76 ALA A CA 1
ATOM 646 C C . ALA A 1 76 ? -3.769 7.646 28.439 1.00 86.19 76 ALA A C 1
ATOM 648 O O . ALA A 1 76 ? -4.854 7.144 28.719 1.00 86.19 76 ALA A O 1
ATOM 649 N N . PHE A 1 77 ? -3.482 8.020 27.183 1.00 87.75 77 PHE A N 1
ATOM 650 C CA . PHE A 1 77 ? -4.443 7.891 26.074 1.00 87.75 77 PHE A CA 1
ATOM 651 C C . PHE A 1 77 ? -4.875 6.438 25.809 1.00 87.75 77 PHE A C 1
ATOM 653 O O . PHE A 1 77 ? -5.960 6.204 25.285 1.00 87.75 77 PHE A O 1
ATOM 660 N N . LEU A 1 78 ? -4.046 5.458 26.191 1.00 91.44 78 LEU A N 1
ATOM 661 C CA . LEU A 1 78 ? -4.308 4.023 26.040 1.00 91.44 78 LEU A CA 1
ATOM 662 C C . LEU A 1 78 ? -4.440 3.300 27.392 1.00 91.44 78 LEU A C 1
ATOM 664 O O . LEU A 1 78 ? -4.252 2.079 27.476 1.00 91.44 78 LEU A O 1
ATOM 668 N N . GLN A 1 79 ? -4.759 4.026 28.470 1.00 88.75 79 GLN A N 1
ATOM 669 C CA . GLN A 1 79 ? -4.881 3.442 29.812 1.00 88.75 79 GLN A CA 1
ATOM 670 C C . GLN A 1 79 ? -6.019 2.414 29.915 1.00 88.75 79 GLN A C 1
ATOM 672 O O . GLN A 1 79 ? -5.874 1.416 30.614 1.00 88.75 79 GLN A O 1
ATOM 677 N N . ASN A 1 80 ? -7.092 2.595 29.136 1.00 90.38 80 ASN A N 1
ATOM 678 C CA . ASN A 1 80 ? -8.277 1.729 29.151 1.00 90.38 80 ASN A CA 1
ATOM 679 C C . ASN A 1 80 ? -8.166 0.486 28.261 1.00 90.38 80 ASN A C 1
ATOM 681 O O . ASN A 1 80 ? -9.081 -0.341 28.248 1.00 90.38 80 ASN A O 1
ATOM 685 N N . LEU A 1 81 ? -7.046 0.320 27.545 1.00 92.38 81 LEU A N 1
ATOM 686 C CA . LEU A 1 81 ? -6.791 -0.908 26.803 1.00 92.38 81 LEU A CA 1
ATOM 687 C C . LEU A 1 81 ? -6.762 -2.103 27.756 1.00 92.38 81 LEU A C 1
ATOM 689 O O . LEU A 1 81 ? -5.895 -2.204 28.626 1.00 92.38 81 LEU A O 1
ATOM 693 N N . ARG A 1 82 ? -7.707 -3.016 27.544 1.00 91.31 82 ARG A N 1
ATOM 694 C CA . ARG A 1 82 ? -7.860 -4.275 28.287 1.00 91.31 82 ARG A CA 1
ATOM 695 C C . ARG A 1 82 ? -8.107 -5.480 27.380 1.00 91.31 82 ARG A C 1
ATOM 697 O O . ARG A 1 82 ? -8.056 -6.613 27.844 1.00 91.31 82 ARG A O 1
ATOM 704 N N . LEU A 1 83 ? -8.359 -5.240 26.093 1.00 91.38 83 LEU A N 1
ATOM 705 C CA . LEU A 1 83 ? -8.550 -6.255 25.065 1.00 91.38 83 LEU A CA 1
ATOM 706 C C . LEU A 1 83 ? -7.415 -6.178 24.042 1.00 91.38 83 LEU A C 1
ATOM 708 O O . LEU A 1 83 ? -7.065 -5.099 23.565 1.00 91.38 83 LEU A O 1
ATOM 712 N N . TYR A 1 84 ? -6.881 -7.335 23.664 1.00 93.19 84 TYR A N 1
ATOM 713 C CA . TYR A 1 84 ? -5.977 -7.468 22.528 1.00 93.19 84 TYR A CA 1
ATOM 714 C C . TYR A 1 84 ? -6.724 -8.188 21.393 1.00 93.19 84 TYR A C 1
ATOM 716 O O . TYR A 1 84 ? -6.893 -9.411 21.466 1.00 93.19 84 TYR A O 1
ATOM 724 N N . PRO A 1 85 ? -7.246 -7.461 20.384 1.00 94.56 85 PRO A N 1
ATOM 725 C CA . PRO A 1 85 ? -7.948 -8.082 19.273 1.00 94.56 85 PRO A CA 1
ATOM 726 C C . PRO A 1 85 ? -6.950 -8.868 18.419 1.00 94.56 85 PRO A C 1
ATOM 728 O O . PRO A 1 85 ? -6.040 -8.296 17.822 1.00 94.56 85 PRO A O 1
ATOM 731 N N . ARG A 1 86 ? -7.128 -10.187 18.345 1.00 94.19 86 ARG A N 1
ATOM 732 C CA . ARG A 1 86 ? -6.416 -11.068 17.417 1.00 94.19 86 ARG A CA 1
ATOM 733 C C . ARG A 1 86 ? -6.982 -10.828 16.027 1.00 94.19 86 ARG A C 1
ATOM 735 O O . ARG A 1 86 ? -8.166 -11.066 15.792 1.00 94.19 86 ARG A O 1
ATOM 742 N N . VAL A 1 87 ? -6.140 -10.304 15.147 1.00 95.69 87 VAL A N 1
ATOM 743 C CA . VAL A 1 87 ? -6.498 -9.967 13.771 1.00 95.69 87 VAL A CA 1
ATOM 744 C C . VAL A 1 87 ? -5.842 -10.997 12.870 1.00 95.69 87 VAL A C 1
ATOM 746 O O . VAL A 1 87 ? -4.628 -11.195 12.932 1.00 95.69 87 VAL A O 1
ATOM 749 N N . THR A 1 88 ? -6.646 -11.652 12.043 1.00 95.75 88 THR A N 1
ATOM 750 C CA . THR A 1 88 ? -6.188 -12.755 11.207 1.00 95.75 88 THR A CA 1
ATOM 751 C C . THR A 1 88 ? -6.637 -12.544 9.769 1.00 95.75 88 THR A C 1
ATOM 753 O O . THR A 1 88 ? -7.833 -12.508 9.476 1.00 95.75 88 THR A O 1
ATOM 756 N N . PHE A 1 89 ? -5.678 -12.441 8.852 1.00 95.19 89 PHE A N 1
ATOM 757 C CA . PHE A 1 89 ? -5.943 -12.399 7.417 1.00 95.19 89 PHE A CA 1
ATOM 758 C C . PHE A 1 89 ? -5.799 -13.793 6.817 1.00 95.19 89 PHE A C 1
ATOM 760 O O . PHE A 1 89 ? -4.837 -14.511 7.097 1.00 95.19 89 PHE A O 1
ATOM 767 N N . ARG A 1 90 ? -6.753 -14.165 5.963 1.00 92.81 90 ARG A N 1
ATOM 768 C CA . ARG A 1 90 ? -6.657 -15.360 5.122 1.00 92.81 90 ARG A CA 1
ATOM 769 C C . ARG A 1 90 ? -6.186 -14.927 3.750 1.00 92.81 90 ARG A C 1
ATOM 771 O O . ARG A 1 90 ? -6.919 -14.250 3.027 1.00 92.81 90 ARG A O 1
ATOM 778 N N . THR A 1 91 ? -4.959 -15.294 3.424 1.00 91.25 91 THR A N 1
ATOM 779 C CA . THR A 1 91 ? -4.372 -14.971 2.131 1.00 91.25 91 THR A CA 1
ATOM 780 C C . THR A 1 91 ? -5.012 -15.853 1.066 1.00 91.25 91 THR A C 1
ATOM 782 O O . THR A 1 91 ? -5.379 -17.005 1.311 1.00 91.25 91 THR A O 1
ATOM 785 N N . GLN A 1 92 ? -5.199 -15.291 -0.123 1.00 89.94 92 GLN A N 1
ATOM 786 C CA . GLN A 1 92 ? -5.765 -16.015 -1.254 1.00 89.94 92 GLN A CA 1
ATOM 787 C C . GLN A 1 92 ? -4.792 -15.952 -2.424 1.00 89.94 92 GLN A C 1
ATOM 789 O O . GLN A 1 92 ? -4.278 -14.854 -2.697 1.00 89.94 92 GLN A O 1
ATOM 794 N N . PRO A 1 93 ? -4.583 -17.079 -3.128 1.00 91.31 93 PRO A N 1
ATOM 795 C CA . PRO A 1 93 ? -3.802 -17.081 -4.349 1.00 91.31 93 PRO A CA 1
ATOM 796 C C . PRO A 1 93 ? -4.462 -16.194 -5.408 1.00 91.31 93 PRO A C 1
ATOM 798 O O . PRO A 1 93 ? -5.626 -15.791 -5.286 1.00 91.31 93 PRO A O 1
ATOM 801 N N . GLY A 1 94 ? -3.705 -15.869 -6.442 1.00 91.31 94 GLY A N 1
ATOM 802 C CA . GLY A 1 94 ? -4.209 -15.107 -7.572 1.00 91.31 94 GLY A CA 1
ATOM 803 C C . GLY A 1 94 ? -3.092 -14.574 -8.447 1.00 91.31 94 GLY A C 1
ATOM 804 O O . GLY A 1 94 ? -1.918 -14.642 -8.092 1.00 91.31 94 GLY A O 1
ATOM 805 N N . THR A 1 95 ? -3.489 -14.018 -9.581 1.00 93.00 95 THR A N 1
ATOM 806 C CA . THR A 1 95 ? -2.596 -13.372 -10.535 1.00 93.00 95 THR A CA 1
ATOM 807 C C . THR A 1 95 ? -2.995 -11.914 -10.703 1.00 93.00 95 THR A C 1
ATOM 809 O O . THR A 1 95 ? -4.171 -11.559 -10.575 1.00 93.00 95 THR A O 1
ATOM 812 N N . TYR A 1 96 ? -2.016 -11.047 -10.939 1.00 93.12 96 TYR A N 1
ATOM 813 C CA . TYR A 1 96 ? -2.259 -9.646 -11.265 1.00 93.12 96 TYR A CA 1
ATOM 814 C C . TYR A 1 96 ? -1.113 -9.089 -12.104 1.00 93.12 96 TYR A C 1
ATOM 816 O O . TYR A 1 96 ? 0.040 -9.462 -11.915 1.00 93.12 96 TYR A O 1
ATOM 824 N N . ARG A 1 97 ? -1.430 -8.159 -13.004 1.00 91.12 97 ARG A N 1
ATOM 825 C CA . ARG A 1 97 ? -0.429 -7.413 -13.765 1.00 91.12 97 ARG A CA 1
ATOM 826 C C . ARG A 1 97 ? -0.099 -6.112 -13.044 1.00 91.12 97 ARG A C 1
ATOM 828 O O . ARG A 1 97 ? -1.015 -5.399 -12.634 1.00 91.12 97 ARG A O 1
ATOM 835 N N . ALA A 1 98 ? 1.183 -5.817 -12.877 1.00 92.00 98 ALA A N 1
ATOM 836 C CA . ALA A 1 98 ? 1.672 -4.584 -12.270 1.00 92.00 98 ALA A CA 1
ATOM 837 C C . ALA A 1 98 ? 3.040 -4.219 -12.842 1.00 92.00 98 ALA A C 1
ATOM 839 O O . ALA A 1 98 ? 3.880 -5.099 -12.997 1.00 92.00 98 ALA A O 1
ATOM 840 N N . CYS A 1 99 ? 3.283 -2.935 -13.121 1.00 89.31 99 CYS A N 1
ATOM 841 C CA . CYS A 1 99 ? 4.582 -2.459 -13.606 1.00 89.31 99 CYS A CA 1
ATOM 842 C C . CYS A 1 99 ? 5.130 -3.274 -14.797 1.00 89.31 99 CYS A C 1
ATOM 844 O O . CYS A 1 99 ? 6.297 -3.652 -14.807 1.00 89.31 99 CYS A O 1
ATOM 846 N N . ASP A 1 100 ? 4.252 -3.581 -15.758 1.00 88.81 100 ASP A N 1
ATOM 847 C CA . ASP A 1 100 ? 4.527 -4.374 -16.969 1.00 88.81 100 ASP A CA 1
ATOM 848 C C . ASP A 1 100 ? 4.964 -5.834 -16.741 1.00 88.81 100 ASP A C 1
ATOM 850 O O . ASP A 1 100 ? 5.341 -6.521 -17.686 1.00 88.81 100 ASP A O 1
ATOM 854 N N . HIS A 1 101 ? 4.785 -6.340 -15.519 1.00 92.44 101 HIS A N 1
ATOM 855 C CA . HIS A 1 101 ? 5.042 -7.723 -15.127 1.00 92.44 101 HIS A CA 1
ATOM 856 C C . HIS A 1 101 ? 3.757 -8.433 -14.682 1.00 92.44 101 HIS A C 1
ATOM 858 O O . HIS A 1 101 ? 2.911 -7.849 -13.992 1.00 92.44 101 HIS A O 1
ATOM 864 N N . ASP A 1 102 ? 3.621 -9.711 -15.036 1.00 92.12 102 ASP A N 1
ATOM 865 C CA . ASP A 1 102 ? 2.527 -10.563 -14.569 1.00 92.12 102 ASP A CA 1
ATOM 866 C C . ASP A 1 102 ? 2.957 -11.313 -13.301 1.00 92.12 102 ASP A C 1
ATOM 868 O O . ASP A 1 102 ? 3.709 -12.285 -13.337 1.00 92.12 102 ASP A O 1
ATOM 872 N N . PHE A 1 103 ? 2.453 -10.866 -12.152 1.00 92.81 103 PHE A N 1
ATOM 873 C CA . PHE A 1 103 ? 2.709 -11.498 -10.865 1.00 92.81 103 PHE A CA 1
ATOM 874 C C . PHE A 1 103 ? 1.771 -12.681 -10.652 1.00 92.81 103 PHE A C 1
ATOM 876 O O . PHE A 1 103 ? 0.545 -12.561 -10.758 1.00 92.81 103 PHE A O 1
ATOM 883 N N . VAL A 1 104 ? 2.353 -13.811 -10.259 1.00 91.38 104 VAL A N 1
ATOM 884 C CA . VAL A 1 104 ? 1.627 -15.030 -9.910 1.00 91.38 104 VAL A CA 1
ATOM 885 C C . VAL A 1 104 ? 1.871 -15.365 -8.441 1.00 91.38 104 VAL A C 1
ATOM 887 O O . VAL A 1 104 ? 3.002 -15.583 -8.012 1.00 91.38 104 VAL A O 1
ATOM 890 N N . VAL A 1 105 ? 0.795 -15.412 -7.653 1.00 87.94 105 VAL A N 1
ATOM 891 C CA . VAL A 1 105 ? 0.812 -15.824 -6.244 1.00 87.94 105 VAL A CA 1
ATOM 892 C C . VAL A 1 105 ? 0.122 -17.183 -6.136 1.00 87.94 105 VAL A C 1
ATOM 894 O O . VAL A 1 105 ? -1.054 -17.268 -5.783 1.00 87.94 105 VAL A O 1
ATOM 897 N N . ASP A 1 106 ? 0.850 -18.253 -6.462 1.00 74.56 106 ASP A N 1
ATOM 898 C CA . ASP A 1 106 ? 0.313 -19.626 -6.505 1.00 74.56 106 ASP A CA 1
ATOM 899 C C . ASP A 1 106 ? 0.016 -20.197 -5.117 1.00 74.56 106 ASP A C 1
ATOM 901 O O . ASP A 1 106 ? -1.003 -20.850 -4.881 1.00 74.56 106 ASP A O 1
ATOM 905 N N . LYS A 1 107 ? 0.923 -19.945 -4.169 1.00 70.19 107 LYS A N 1
ATOM 906 C CA . LYS A 1 107 ? 0.770 -20.283 -2.755 1.00 70.19 107 LYS A CA 1
ATOM 907 C C . LYS A 1 107 ? 1.298 -19.114 -1.939 1.00 70.19 107 LYS A C 1
ATOM 909 O O . LYS A 1 107 ? 2.511 -18.902 -1.931 1.00 70.19 107 LYS A O 1
ATOM 914 N N . PRO A 1 108 ? 0.436 -18.350 -1.252 1.00 64.44 108 PRO A N 1
ATOM 915 C CA . PRO A 1 108 ? 0.931 -17.318 -0.358 1.00 64.44 108 PRO A CA 1
ATOM 916 C C . PRO A 1 108 ? 1.849 -17.981 0.675 1.00 64.44 108 PRO A C 1
ATOM 918 O O . PRO A 1 108 ? 1.493 -19.018 1.240 1.00 64.44 108 PRO A O 1
ATOM 921 N N . GLY A 1 109 ? 3.033 -17.401 0.913 1.00 63.44 109 GLY A N 1
ATOM 922 C CA . GLY A 1 109 ? 4.055 -17.988 1.794 1.00 63.44 109 GLY A CA 1
ATOM 923 C C . GLY A 1 109 ? 3.533 -18.328 3.198 1.00 63.44 109 GLY A C 1
ATOM 924 O O . GLY A 1 109 ? 4.075 -19.201 3.873 1.00 63.44 109 GLY A O 1
ATOM 925 N N . ARG A 1 110 ? 2.432 -17.685 3.613 1.00 70.50 110 ARG A N 1
ATOM 926 C CA . ARG A 1 110 ? 1.575 -18.091 4.731 1.00 70.50 110 ARG A CA 1
ATOM 927 C C . ARG A 1 110 ? 0.112 -18.011 4.297 1.00 70.50 110 ARG A C 1
ATOM 929 O O . ARG A 1 110 ? -0.330 -16.947 3.869 1.00 70.50 110 ARG A O 1
ATOM 936 N N . SER A 1 111 ? -0.648 -19.099 4.443 1.00 82.31 111 SER A N 1
ATOM 937 C CA . SER A 1 111 ? -2.104 -19.133 4.187 1.00 82.31 111 SER A CA 1
ATOM 938 C C . SER A 1 111 ? -2.901 -18.285 5.186 1.00 82.31 111 SER A C 1
ATOM 940 O O . SER A 1 111 ? -4.010 -17.821 4.910 1.00 82.31 111 SER A O 1
ATOM 942 N N . ILE A 1 112 ? -2.323 -18.089 6.368 1.00 89.88 112 ILE A N 1
ATOM 943 C CA . ILE A 1 112 ? -2.891 -17.323 7.462 1.00 89.88 112 ILE A CA 1
ATOM 944 C C . ILE A 1 112 ? -1.814 -16.367 7.962 1.00 89.88 112 ILE A C 1
ATOM 946 O O . ILE A 1 112 ? -0.702 -16.779 8.291 1.00 89.88 112 ILE A O 1
ATOM 950 N N . ILE A 1 113 ? -2.157 -15.086 8.014 1.00 91.94 113 ILE A N 1
ATOM 951 C CA . ILE A 1 113 ? -1.340 -14.047 8.630 1.00 91.94 113 ILE A CA 1
ATOM 952 C C . ILE A 1 113 ? -2.024 -13.669 9.934 1.00 91.94 113 ILE A C 1
ATOM 954 O O . ILE A 1 113 ? -3.113 -13.096 9.930 1.00 91.94 113 ILE A O 1
ATOM 958 N N . GLU A 1 114 ? -1.374 -13.987 11.045 1.00 92.69 114 GLU A N 1
ATOM 959 C CA . GLU A 1 114 ? -1.783 -13.541 12.371 1.00 92.69 114 GLU A CA 1
ATOM 960 C C . GLU A 1 114 ? -0.988 -12.292 12.735 1.00 92.69 114 GLU A C 1
ATOM 962 O O . GLU A 1 114 ? 0.241 -12.270 12.649 1.00 92.69 114 GLU A O 1
ATOM 967 N N . VAL A 1 115 ? -1.711 -11.230 13.075 1.00 92.94 115 VAL A N 1
ATOM 968 C CA . VAL A 1 115 ? -1.123 -9.925 13.369 1.00 92.94 115 VAL A CA 1
ATOM 969 C C . VAL A 1 115 ? -0.564 -9.924 14.781 1.00 92.94 115 VAL A C 1
ATOM 971 O O . VAL A 1 115 ? -1.294 -10.189 15.739 1.00 92.94 115 VAL A O 1
ATOM 974 N N . ASP A 1 116 ? 0.705 -9.548 14.890 1.00 88.88 116 ASP A N 1
ATOM 975 C CA . ASP A 1 116 ? 1.461 -9.438 16.134 1.00 88.88 116 ASP A CA 1
ATOM 976 C C . ASP A 1 116 ? 2.276 -8.128 16.126 1.00 88.88 116 ASP A C 1
ATOM 978 O O . ASP A 1 116 ? 2.716 -7.711 15.051 1.00 88.88 116 ASP A O 1
ATOM 982 N N . PRO A 1 117 ? 2.503 -7.446 17.267 1.00 85.31 117 PRO A N 1
ATOM 983 C CA . PRO A 1 117 ? 3.264 -6.193 17.294 1.00 85.31 117 PRO A CA 1
ATOM 984 C C . PRO A 1 117 ? 4.703 -6.328 16.768 1.00 85.31 117 PRO A C 1
ATOM 986 O O . PRO A 1 117 ? 5.290 -5.330 16.342 1.00 85.31 117 PRO A O 1
ATOM 989 N N . ASP A 1 118 ? 5.249 -7.545 16.780 1.00 85.75 118 ASP A N 1
ATOM 990 C CA . ASP A 1 118 ? 6.609 -7.874 16.357 1.00 85.75 118 ASP A CA 1
ATOM 991 C C . ASP A 1 118 ? 6.646 -8.599 14.993 1.00 85.75 118 ASP A C 1
ATOM 993 O O . ASP A 1 118 ? 7.686 -9.126 14.592 1.00 85.75 118 ASP A O 1
ATOM 997 N N . MET A 1 119 ? 5.522 -8.643 14.261 1.00 88.50 119 MET A N 1
ATOM 998 C CA . MET A 1 119 ? 5.448 -9.288 12.943 1.00 88.50 119 MET A CA 1
ATOM 999 C C . MET A 1 119 ? 6.352 -8.609 11.899 1.00 88.50 119 MET A C 1
ATOM 1001 O O . MET A 1 119 ? 6.624 -7.412 11.956 1.00 88.50 119 MET A O 1
ATOM 1005 N N . GLU A 1 120 ? 6.777 -9.348 10.874 1.00 91.12 120 GLU A N 1
ATOM 1006 C CA . GLU A 1 120 ? 7.318 -8.701 9.674 1.00 91.12 120 GLU A CA 1
ATOM 1007 C C . GLU A 1 120 ? 6.177 -7.982 8.922 1.00 91.12 120 GLU A C 1
ATOM 1009 O O . GLU A 1 120 ? 5.041 -8.477 8.924 1.00 91.12 120 GLU A O 1
ATOM 1014 N N . PRO A 1 121 ? 6.438 -6.818 8.297 1.00 94.00 121 PRO A N 1
ATOM 1015 C CA . PRO A 1 121 ? 5.435 -6.119 7.506 1.00 94.00 121 PRO A CA 1
ATOM 1016 C C . PRO A 1 121 ? 4.845 -7.004 6.406 1.00 94.00 121 PRO A C 1
ATOM 1018 O O . PRO A 1 121 ? 5.563 -7.764 5.759 1.00 94.00 121 PRO A O 1
ATOM 1021 N N . VAL A 1 122 ? 3.539 -6.886 6.184 1.00 94.19 122 VAL A N 1
ATOM 1022 C CA . VAL A 1 122 ? 2.804 -7.693 5.208 1.00 94.19 122 VAL A CA 1
ATOM 1023 C C . VAL A 1 122 ? 2.413 -6.890 3.984 1.00 94.19 122 VAL A C 1
ATOM 1025 O O . VAL A 1 122 ? 2.073 -5.711 4.069 1.00 94.19 122 VAL A O 1
ATOM 1028 N N . GLU A 1 123 ? 2.440 -7.564 2.844 1.00 93.81 123 GLU A N 1
ATOM 1029 C CA . GLU A 1 123 ? 2.155 -6.966 1.547 1.00 93.81 123 GLU A CA 1
ATOM 1030 C C . GLU A 1 123 ? 0.651 -6.688 1.368 1.00 93.81 123 GLU A C 1
ATOM 1032 O O . GLU A 1 123 ? -0.178 -7.545 1.712 1.00 93.81 123 GLU A O 1
ATOM 1037 N N . PRO A 1 124 ? 0.278 -5.529 0.796 1.00 95.31 124 PRO A N 1
ATOM 1038 C CA . PRO A 1 124 ? -1.103 -5.152 0.502 1.00 95.31 124 PRO A CA 1
ATOM 1039 C C . PRO A 1 124 ? -1.939 -6.222 -0.209 1.00 95.31 124 PRO A C 1
ATOM 1041 O O . PRO A 1 124 ? -3.104 -6.423 0.147 1.00 95.31 124 PRO A O 1
ATOM 1044 N N . PHE A 1 125 ? -1.372 -6.950 -1.175 1.00 94.44 125 PHE A N 1
ATOM 1045 C CA . PHE A 1 125 ? -2.065 -8.030 -1.874 1.00 94.44 125 PHE A CA 1
ATOM 1046 C C . PHE A 1 125 ? -2.542 -9.116 -0.903 1.00 94.44 125 PHE A C 1
ATOM 1048 O O . PHE A 1 125 ? -3.678 -9.584 -1.002 1.00 94.44 125 PHE A O 1
ATOM 1055 N N . ASN A 1 126 ? -1.720 -9.483 0.080 1.00 93.50 126 ASN A N 1
ATOM 1056 C CA . ASN A 1 126 ? -2.019 -10.553 1.033 1.00 93.50 126 ASN A CA 1
ATOM 1057 C C . ASN A 1 126 ? -3.100 -10.167 2.056 1.00 93.50 126 ASN A C 1
ATOM 1059 O O . ASN A 1 126 ? -3.801 -11.040 2.567 1.00 93.50 126 ASN A O 1
ATOM 1063 N N . ILE A 1 127 ? -3.290 -8.870 2.307 1.00 94.81 127 ILE A N 1
ATOM 1064 C CA . ILE A 1 127 ? -4.288 -8.338 3.249 1.00 94.81 127 ILE A CA 1
ATOM 1065 C C . ILE A 1 127 ? -5.478 -7.660 2.552 1.00 94.81 127 ILE A C 1
ATOM 1067 O O . ILE A 1 127 ? -6.219 -6.903 3.172 1.00 94.81 127 ILE A O 1
ATOM 1071 N N . ARG A 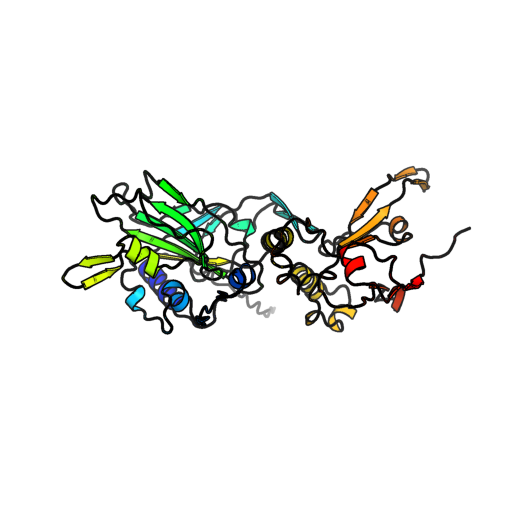1 128 ? -5.687 -7.917 1.253 1.00 94.25 128 ARG A N 1
ATOM 1072 C CA . ARG A 1 128 ? -6.705 -7.222 0.442 1.00 94.25 128 ARG A CA 1
ATOM 1073 C C . ARG A 1 128 ? -8.160 -7.475 0.863 1.00 94.25 128 ARG A C 1
ATOM 1075 O O . ARG A 1 128 ? -9.049 -6.734 0.448 1.00 94.25 128 ARG A O 1
ATOM 1082 N N . TYR A 1 129 ? -8.400 -8.493 1.685 1.00 94.94 129 TYR A N 1
ATOM 1083 C CA . TYR A 1 129 ? -9.718 -8.862 2.200 1.00 94.94 129 TYR A CA 1
ATOM 1084 C C . TYR A 1 129 ? -9.851 -8.561 3.693 1.00 94.94 129 TYR A C 1
ATOM 1086 O O . TYR A 1 129 ? -8.864 -8.545 4.424 1.00 94.94 129 TYR A O 1
ATOM 1094 N N . LEU A 1 130 ? -11.093 -8.352 4.141 1.00 96.25 130 LEU A N 1
ATOM 1095 C CA . LEU A 1 130 ? -11.413 -8.080 5.543 1.00 96.25 130 LEU A CA 1
ATOM 1096 C C . LEU A 1 130 ? -10.856 -9.198 6.454 1.00 96.25 130 LEU A C 1
ATOM 1098 O O . LEU A 1 130 ? -11.129 -10.373 6.185 1.00 96.25 130 LEU A O 1
ATOM 1102 N N . PRO A 1 131 ? -10.115 -8.866 7.528 1.00 97.06 131 PRO A N 1
ATOM 1103 C CA . PRO A 1 131 ? -9.624 -9.864 8.468 1.00 97.06 131 PRO A CA 1
ATOM 1104 C C . PRO A 1 131 ? -10.732 -10.381 9.391 1.00 97.06 131 PRO A C 1
ATOM 1106 O O . PRO A 1 131 ? -11.719 -9.697 9.666 1.00 97.06 131 PRO A O 1
ATOM 1109 N N . ASP A 1 132 ? -10.519 -11.571 9.945 1.00 95.56 132 ASP A N 1
ATOM 1110 C CA . ASP A 1 132 ? -11.259 -12.050 11.113 1.00 95.56 132 ASP A CA 1
ATOM 1111 C C . ASP A 1 132 ? -10.677 -11.388 12.372 1.00 95.56 132 ASP A C 1
ATOM 1113 O O . ASP A 1 132 ? -9.457 -11.316 12.530 1.00 95.56 132 ASP A O 1
ATOM 1117 N N . ILE A 1 133 ? -11.537 -10.864 13.248 1.00 95.44 133 ILE A N 1
ATOM 1118 C CA . ILE A 1 133 ? -11.127 -10.107 14.440 1.00 95.44 133 ILE A CA 1
ATOM 1119 C C . ILE A 1 133 ? -11.759 -10.749 15.669 1.00 95.44 133 ILE A C 1
ATOM 1121 O O . ILE A 1 133 ? -12.964 -10.669 15.869 1.00 95.44 133 ILE A O 1
ATOM 1125 N N . ARG A 1 134 ? -10.964 -11.390 16.525 1.00 92.31 134 ARG A N 1
ATOM 1126 C CA . ARG A 1 134 ? -11.478 -12.107 17.706 1.00 92.31 134 ARG A CA 1
ATOM 1127 C C . ARG A 1 134 ? -10.583 -11.903 18.910 1.00 92.31 134 ARG A C 1
ATOM 1129 O O . ARG A 1 134 ? -9.417 -11.571 18.774 1.00 92.31 134 ARG A O 1
ATOM 1136 N N . TRP A 1 135 ? -11.087 -12.146 20.110 1.00 91.19 135 TRP A N 1
ATOM 1137 C CA . TRP A 1 135 ? -10.253 -12.187 21.310 1.00 91.19 135 TRP A CA 1
ATOM 1138 C C . TRP A 1 135 ? -10.833 -13.158 22.340 1.00 91.19 135 TRP A C 1
ATOM 1140 O O . TRP A 1 135 ? -12.027 -13.475 22.285 1.00 91.19 135 TRP A O 1
ATOM 1150 N N . PRO A 1 136 ? -10.007 -13.661 23.274 1.00 85.75 136 PRO A N 1
ATOM 1151 C CA . PRO A 1 136 ? -10.490 -14.511 24.354 1.00 85.75 136 PRO A CA 1
ATOM 1152 C C . PRO A 1 136 ? -11.557 -13.799 25.192 1.00 85.75 136 PRO A C 1
ATOM 1154 O O . PRO A 1 136 ? -11.402 -12.629 25.537 1.00 85.75 136 PRO A O 1
ATOM 1157 N N . GLY A 1 137 ? -12.632 -14.512 25.533 1.00 79.62 137 GLY A N 1
ATOM 1158 C CA . GLY A 1 137 ? -13.686 -13.991 26.407 1.00 79.62 137 GLY A CA 1
ATOM 1159 C C . GLY A 1 137 ? -14.716 -13.082 25.731 1.00 79.62 137 GLY A C 1
ATOM 1160 O O . GLY A 1 137 ? -15.527 -12.494 26.436 1.00 79.62 137 GLY A O 1
ATOM 1161 N N . ILE A 1 138 ? -14.729 -12.974 24.395 1.00 83.69 138 ILE A N 1
ATOM 1162 C CA . ILE A 1 138 ? -15.810 -12.280 23.684 1.00 83.69 138 ILE A CA 1
ATOM 1163 C C . ILE A 1 138 ? -17.143 -13.021 23.901 1.00 83.69 138 ILE A C 1
ATOM 1165 O O . ILE A 1 138 ? -17.349 -14.130 23.399 1.00 83.69 138 ILE A O 1
ATOM 1169 N N . SER A 1 139 ? -18.047 -12.438 24.695 1.00 80.88 139 SER A N 1
ATOM 1170 C CA . SER A 1 139 ? -19.380 -13.003 24.907 1.00 80.88 139 SER A CA 1
ATOM 1171 C C . SER A 1 139 ? -20.281 -12.708 23.712 1.00 80.88 139 SER A C 1
ATOM 1173 O O . SER A 1 139 ? -20.153 -11.684 23.046 1.00 80.88 139 SER A O 1
ATOM 1175 N N . ARG A 1 140 ? -21.270 -13.575 23.470 1.00 74.75 140 ARG A N 1
ATOM 1176 C CA . ARG A 1 140 ? -22.312 -13.331 22.455 1.00 74.75 140 ARG A CA 1
ATOM 1177 C C . ARG A 1 140 ? -23.259 -12.183 22.821 1.00 74.75 140 ARG A C 1
ATOM 1179 O O . ARG A 1 140 ? -24.014 -11.749 21.955 1.00 74.75 140 ARG A O 1
ATOM 1186 N N . ASN A 1 141 ? -23.246 -11.754 24.082 1.00 82.69 141 ASN A N 1
ATOM 1187 C CA . ASN A 1 141 ? -24.074 -10.660 24.587 1.00 82.69 141 ASN A CA 1
ATOM 1188 C C . ASN A 1 141 ? -23.340 -9.315 24.584 1.00 82.69 141 ASN A C 1
ATOM 1190 O O . ASN A 1 141 ? -23.989 -8.284 24.739 1.00 82.69 141 ASN A O 1
ATOM 1194 N N . ASP A 1 142 ? -22.017 -9.325 24.419 1.00 86.38 142 ASP A N 1
ATOM 1195 C CA . ASP A 1 142 ? -21.244 -8.097 24.332 1.00 86.38 142 ASP A CA 1
ATOM 1196 C C . ASP A 1 142 ? -21.337 -7.532 22.915 1.00 86.38 142 ASP A C 1
ATOM 1198 O O . ASP A 1 142 ? -21.325 -8.270 21.925 1.00 86.38 142 ASP A O 1
ATOM 1202 N N . THR A 1 143 ? -21.418 -6.209 22.827 1.00 91.75 143 THR A N 1
ATOM 1203 C CA . THR A 1 143 ? -21.513 -5.476 21.566 1.00 91.75 143 THR A CA 1
ATOM 1204 C C . THR A 1 143 ? -20.398 -4.440 21.491 1.00 91.75 143 THR A C 1
ATOM 1206 O O . THR A 1 143 ? -20.175 -3.680 22.440 1.00 91.75 143 THR A O 1
ATOM 1209 N N . PHE A 1 144 ? -19.688 -4.421 20.366 1.00 95.06 144 PHE A N 1
ATOM 1210 C CA . PHE A 1 144 ? -18.549 -3.539 20.134 1.00 95.06 144 PHE A CA 1
ATOM 1211 C C . PHE A 1 144 ? -18.661 -2.787 18.808 1.00 95.06 144 PHE A C 1
ATOM 1213 O O . PHE A 1 144 ? -19.245 -3.277 17.837 1.00 95.06 144 PHE A O 1
ATOM 1220 N N . ILE A 1 145 ? -18.007 -1.626 18.756 1.00 96.44 145 ILE A N 1
ATOM 1221 C CA . ILE A 1 145 ? -17.693 -0.938 17.502 1.00 96.44 145 ILE A CA 1
ATOM 1222 C C . ILE A 1 145 ? -16.267 -1.313 17.115 1.00 96.44 145 ILE A C 1
ATOM 1224 O O . ILE A 1 145 ? -15.334 -1.132 17.900 1.00 96.44 145 ILE A O 1
ATOM 1228 N N . ILE A 1 146 ? -16.107 -1.817 15.897 1.00 97.38 146 ILE A N 1
ATOM 1229 C CA . ILE A 1 146 ? -14.816 -2.147 15.304 1.00 97.38 146 ILE A CA 1
ATOM 1230 C C . ILE A 1 146 ? -14.488 -1.097 14.258 1.00 97.38 146 ILE A C 1
ATOM 1232 O O . ILE A 1 146 ? -15.284 -0.835 13.355 1.00 97.38 146 ILE A O 1
ATOM 1236 N N . LEU A 1 147 ? -13.295 -0.531 14.369 1.00 97.00 147 LEU A N 1
ATOM 1237 C CA . LEU A 1 147 ? -12.775 0.467 13.454 1.00 97.00 147 LEU A CA 1
ATOM 1238 C C . LEU A 1 147 ? -11.407 0.014 12.946 1.00 97.00 147 LEU A C 1
ATOM 1240 O O . LEU A 1 147 ? -10.554 -0.381 13.734 1.00 97.00 147 LEU A O 1
ATOM 1244 N N . ILE A 1 148 ? -11.183 0.080 11.637 1.00 97.88 148 ILE A N 1
ATOM 1245 C CA . ILE A 1 148 ? -9.849 -0.067 11.052 1.00 97.88 148 ILE A CA 1
ATOM 1246 C C . ILE A 1 148 ? -9.495 1.256 10.395 1.00 97.88 148 ILE A C 1
ATOM 1248 O O . ILE A 1 148 ? -10.261 1.760 9.573 1.00 97.88 148 ILE A O 1
ATOM 1252 N N . THR A 1 149 ? -8.345 1.820 10.745 1.00 95.75 149 THR A N 1
ATOM 1253 C CA . THR A 1 149 ? -7.855 3.078 10.178 1.00 95.75 149 THR A CA 1
ATOM 1254 C C . THR A 1 149 ? -6.422 2.933 9.706 1.00 95.75 149 THR A C 1
ATOM 1256 O O . THR A 1 149 ? -5.569 2.392 10.404 1.00 95.75 149 THR A O 1
ATOM 1259 N N . ASP A 1 150 ? -6.156 3.416 8.502 1.00 94.31 150 ASP A N 1
ATOM 1260 C CA . ASP A 1 150 ? -4.806 3.563 7.990 1.00 94.31 150 ASP A CA 1
ATOM 1261 C C . ASP A 1 150 ? -4.204 4.848 8.563 1.00 94.31 150 ASP A C 1
ATOM 1263 O O . ASP A 1 150 ? -4.574 5.957 8.165 1.00 94.31 150 ASP A O 1
ATOM 1267 N N . ALA A 1 151 ? -3.319 4.719 9.548 1.00 92.38 151 ALA A N 1
ATOM 1268 C CA . ALA A 1 151 ? -2.813 5.879 10.267 1.00 92.38 151 ALA A CA 1
ATOM 1269 C C . ALA A 1 151 ? -1.768 6.666 9.460 1.00 92.38 151 ALA A C 1
ATOM 1271 O O . ALA A 1 151 ? -1.665 7.886 9.648 1.00 92.38 151 ALA A O 1
ATOM 1272 N N . GLY A 1 152 ? -1.034 6.024 8.543 1.00 89.56 152 GLY A N 1
ATOM 1273 C CA . GLY A 1 152 ? -0.063 6.724 7.699 1.00 89.56 152 GLY A CA 1
ATOM 1274 C C . GLY A 1 152 ? -0.725 7.561 6.611 1.00 89.56 152 GLY A C 1
ATOM 1275 O O . GLY A 1 152 ? -0.341 8.719 6.435 1.00 89.56 152 GLY A O 1
ATOM 1276 N N . PHE A 1 153 ? -1.778 7.049 5.962 1.00 86.62 153 PHE A N 1
ATOM 1277 C CA . PHE A 1 153 ? -2.558 7.826 4.985 1.00 86.62 153 PHE A CA 1
ATOM 1278 C C . PHE A 1 153 ? -3.699 8.637 5.608 1.00 86.62 153 PHE A C 1
ATOM 1280 O O . PHE A 1 153 ? -4.235 9.538 4.959 1.00 86.62 153 PHE A O 1
ATOM 1287 N N . GLY A 1 154 ? -4.060 8.359 6.863 1.00 88.44 154 GLY A N 1
ATOM 1288 C CA . GLY A 1 154 ? -5.139 9.036 7.576 1.00 88.44 154 GLY A CA 1
ATOM 1289 C C . GLY A 1 154 ? -6.526 8.682 7.065 1.00 88.44 154 GLY A C 1
ATOM 1290 O O . GLY A 1 154 ? -7.396 9.551 7.051 1.00 88.44 154 GLY A O 1
ATOM 1291 N N . THR A 1 155 ? -6.737 7.456 6.593 1.00 90.00 155 THR A N 1
ATOM 1292 C CA . THR A 1 155 ? -8.034 7.026 6.067 1.00 90.00 155 THR A CA 1
ATOM 1293 C C . THR A 1 155 ? -8.769 6.147 7.060 1.00 90.00 155 THR A C 1
ATOM 1295 O O . THR A 1 155 ? -8.180 5.412 7.856 1.00 90.00 155 THR A O 1
ATOM 1298 N N . LEU A 1 156 ? -10.092 6.235 7.013 1.00 93.75 156 LEU A N 1
ATOM 1299 C CA . LEU A 1 156 ? -10.962 5.262 7.639 1.00 93.75 156 LEU A CA 1
ATOM 1300 C C . LEU A 1 156 ? -11.121 4.102 6.660 1.0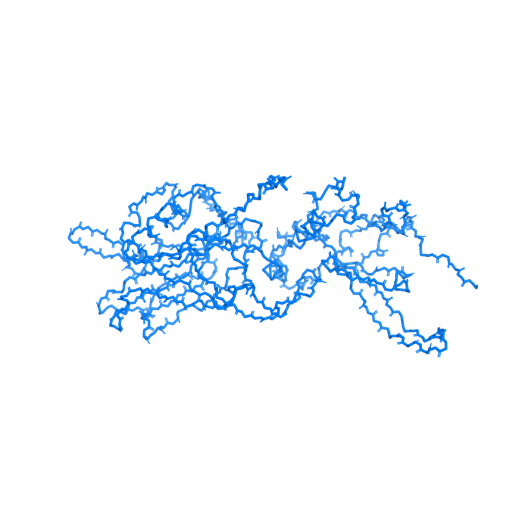0 93.75 156 LEU A C 1
ATOM 1302 O O . LEU A 1 156 ? -11.487 4.327 5.507 1.00 93.75 156 LEU A O 1
ATOM 1306 N N . ASN A 1 157 ? -10.805 2.885 7.089 1.00 95.31 157 ASN A N 1
ATOM 1307 C CA . ASN A 1 157 ? -10.730 1.718 6.214 1.00 95.31 157 ASN A CA 1
ATOM 1308 C C . ASN A 1 157 ? -11.886 0.753 6.453 1.00 95.31 157 ASN A C 1
ATOM 1310 O O . ASN A 1 157 ? -12.308 0.101 5.509 1.00 95.31 157 ASN A O 1
ATOM 1314 N N . PHE A 1 158 ? -12.423 0.673 7.670 1.00 97.00 158 PHE A N 1
ATOM 1315 C CA . PHE A 1 158 ? -13.584 -0.155 7.996 1.00 97.00 158 PHE A CA 1
ATOM 1316 C C . PHE A 1 158 ? -14.271 0.359 9.256 1.00 97.00 158 PHE A C 1
ATOM 1318 O O . PHE A 1 158 ? -13.581 0.756 10.195 1.00 97.00 158 PHE A O 1
ATOM 1325 N N . VAL A 1 159 ? -15.604 0.301 9.286 1.00 96.44 159 VAL A N 1
ATOM 1326 C CA . VAL A 1 159 ? -16.402 0.537 10.498 1.00 96.44 159 VAL A CA 1
ATOM 1327 C C . VAL A 1 159 ? -17.573 -0.425 10.546 1.00 96.44 159 VAL A C 1
ATOM 1329 O O . VAL A 1 159 ? -18.370 -0.487 9.605 1.00 96.44 159 VAL A O 1
ATOM 1332 N N . ALA A 1 160 ? -17.717 -1.110 11.675 1.00 96.31 160 ALA A N 1
ATOM 1333 C CA . ALA A 1 160 ? -18.905 -1.879 12.009 1.00 96.31 160 ALA A CA 1
ATOM 1334 C C . ALA A 1 160 ? -19.290 -1.680 13.477 1.00 96.31 160 ALA A C 1
ATOM 1336 O O . ALA A 1 160 ? -18.423 -1.460 14.320 1.00 96.31 160 ALA A O 1
ATOM 1337 N N . TYR A 1 161 ? -20.579 -1.787 13.779 1.00 95.69 161 TYR A N 1
ATOM 1338 C CA . TYR A 1 161 ? -21.117 -1.791 15.143 1.00 95.69 161 TYR A CA 1
ATOM 1339 C C . TYR A 1 161 ? -21.959 -3.048 15.381 1.00 95.69 161 TYR A C 1
ATOM 1341 O O . TYR A 1 161 ? -22.227 -3.792 14.435 1.00 95.69 161 TYR A O 1
ATOM 1349 N N . ASP A 1 162 ? -22.342 -3.314 16.632 1.00 93.75 162 ASP A N 1
ATOM 1350 C CA . ASP A 1 162 ? -23.021 -4.546 17.062 1.00 93.75 162 ASP A CA 1
ATOM 1351 C C . ASP A 1 162 ? -22.191 -5.819 16.769 1.00 93.75 162 ASP A C 1
ATOM 1353 O O . ASP A 1 162 ? -22.708 -6.910 16.491 1.00 93.75 162 ASP A O 1
ATOM 1357 N N . TYR A 1 163 ? -20.860 -5.685 16.823 1.00 93.88 163 TYR A N 1
ATOM 1358 C CA . TYR A 1 163 ? -19.914 -6.794 16.678 1.00 93.88 163 TYR A CA 1
ATOM 1359 C C . TYR A 1 163 ? -19.881 -7.668 17.941 1.00 93.88 163 TYR A C 1
ATOM 1361 O O . TYR A 1 163 ? -19.848 -7.092 19.028 1.00 93.88 163 TYR A O 1
ATOM 1369 N N . PRO A 1 164 ? -19.849 -9.022 17.854 1.00 90.69 164 PRO A N 1
ATOM 1370 C CA . PRO A 1 164 ? -19.666 -9.858 16.652 1.00 90.69 164 PRO A CA 1
ATOM 1371 C C . PRO A 1 164 ? -20.942 -10.464 16.036 1.00 90.69 164 PRO A C 1
ATOM 1373 O O . PRO A 1 164 ? -20.891 -10.965 14.917 1.00 90.69 164 PRO A O 1
ATOM 1376 N N . LYS A 1 165 ? -22.073 -10.512 16.756 1.00 83.50 165 LYS A N 1
ATOM 1377 C CA . LYS A 1 165 ? -23.222 -11.361 16.371 1.00 83.50 165 LYS A CA 1
ATOM 1378 C C . LYS A 1 165 ? -24.106 -10.746 15.283 1.00 83.50 165 LYS A C 1
ATOM 1380 O O . LYS A 1 165 ? -24.487 -11.444 14.351 1.00 83.50 165 LYS A O 1
ATOM 1385 N N . ASN A 1 166 ? -24.443 -9.466 15.422 1.00 87.75 166 ASN A N 1
ATOM 1386 C CA . ASN A 1 166 ? -25.383 -8.756 14.548 1.00 87.75 166 ASN A CA 1
ATOM 1387 C C . ASN A 1 166 ? -24.686 -7.572 13.877 1.00 87.75 166 ASN A C 1
ATOM 1389 O O . ASN A 1 166 ? -25.240 -6.478 13.804 1.00 87.75 166 ASN A O 1
ATOM 1393 N N . SER A 1 167 ? -23.447 -7.791 13.436 1.00 93.06 167 SER A N 1
ATOM 1394 C CA . SER A 1 167 ? -22.584 -6.718 12.959 1.00 93.06 167 SER A CA 1
ATOM 1395 C C . SER A 1 167 ? -23.203 -5.982 11.782 1.00 93.06 167 SER A C 1
ATOM 1397 O O . SER A 1 167 ? -23.510 -6.583 10.752 1.00 93.06 167 SER A O 1
ATOM 1399 N N . LYS A 1 168 ? -23.333 -4.667 11.916 1.00 95.31 168 LYS A N 1
ATOM 1400 C CA . LYS A 1 168 ? -23.792 -3.781 10.851 1.00 95.31 168 LYS A CA 1
ATOM 1401 C C . LYS A 1 168 ? -22.620 -2.943 10.373 1.00 95.31 168 LYS A C 1
ATOM 1403 O O . LYS A 1 168 ? -21.988 -2.233 11.153 1.00 95.31 168 LYS A O 1
ATOM 1408 N N . VAL A 1 169 ? -22.313 -3.064 9.087 1.00 95.38 169 VAL A N 1
ATOM 1409 C CA . VAL A 1 169 ? -21.182 -2.386 8.451 1.00 95.38 169 VAL A CA 1
ATOM 1410 C C . VAL A 1 169 ? -21.631 -1.006 7.984 1.00 95.38 169 VAL A C 1
ATOM 1412 O O . VAL A 1 169 ? -22.552 -0.894 7.182 1.00 95.38 169 VAL A O 1
ATOM 1415 N N . LEU A 1 170 ? -20.968 0.034 8.482 1.00 93.75 170 LEU A N 1
ATOM 1416 C CA . LEU A 1 170 ? -21.170 1.419 8.043 1.00 93.75 170 LEU A CA 1
ATOM 1417 C C . LEU A 1 170 ? -20.180 1.808 6.948 1.00 93.75 170 LEU A C 1
ATOM 1419 O O . LEU A 1 170 ? -20.500 2.591 6.060 1.00 93.75 170 LEU A O 1
ATOM 1423 N N . GLN A 1 171 ? -18.979 1.231 6.996 1.00 93.31 171 GLN A N 1
ATOM 1424 C CA . GLN A 1 171 ? -17.988 1.380 5.946 1.00 93.31 171 GLN A CA 1
ATOM 1425 C C . GLN A 1 171 ? -17.331 0.035 5.650 1.00 93.31 171 GLN A C 1
ATOM 1427 O O . GLN A 1 171 ? -16.686 -0.554 6.518 1.00 93.31 171 GLN A O 1
ATOM 1432 N N . HIS A 1 172 ? -17.465 -0.419 4.402 1.00 95.44 172 HIS A N 1
ATOM 1433 C CA . HIS A 1 172 ? -16.811 -1.630 3.917 1.00 95.44 172 HIS A CA 1
ATOM 1434 C C . HIS A 1 172 ? -15.291 -1.502 3.927 1.00 95.44 172 HIS A C 1
ATOM 1436 O O . HIS A 1 172 ? -14.743 -0.419 3.707 1.00 95.44 172 HIS A O 1
ATOM 1442 N N . TYR A 1 173 ? -14.636 -2.643 4.152 1.00 97.00 173 TYR A N 1
ATOM 1443 C CA . TYR A 1 173 ? -13.189 -2.730 4.239 1.00 97.00 173 TYR A CA 1
ATOM 1444 C C . TYR A 1 173 ? -12.525 -2.244 2.954 1.00 97.00 173 TYR A C 1
ATOM 1446 O O . TYR A 1 173 ? -12.787 -2.760 1.868 1.00 97.00 173 TYR A O 1
ATOM 1454 N N . LYS A 1 174 ? -11.637 -1.267 3.107 1.00 94.62 174 LYS A N 1
ATOM 1455 C CA . LYS A 1 174 ? -10.695 -0.825 2.085 1.00 94.62 174 LYS A CA 1
ATOM 1456 C C . LYS A 1 174 ? -9.294 -1.236 2.540 1.00 94.62 174 LYS A C 1
ATOM 1458 O O . LYS A 1 174 ? -8.907 -0.868 3.653 1.00 94.62 174 LYS A O 1
ATOM 1463 N N . PRO A 1 175 ? -8.533 -1.989 1.736 1.00 93.50 175 PRO A N 1
ATOM 1464 C CA . PRO A 1 175 ? -7.193 -2.395 2.129 1.00 93.50 175 PRO A CA 1
ATOM 1465 C C . PRO A 1 175 ? -6.247 -1.198 2.206 1.00 93.50 175 PRO A C 1
ATOM 1467 O O . PRO A 1 175 ? -6.473 -0.165 1.572 1.00 93.50 175 PRO A O 1
ATOM 1470 N N . SER A 1 176 ? -5.187 -1.345 2.997 1.00 93.00 176 SER A N 1
ATOM 1471 C CA . SER A 1 176 ? -4.075 -0.398 2.971 1.00 93.00 176 SER A CA 1
ATOM 1472 C C . SER A 1 176 ? -3.259 -0.649 1.707 1.00 93.00 176 SER A C 1
ATOM 1474 O O . SER A 1 176 ? -2.698 -1.726 1.533 1.00 93.00 176 SER A O 1
ATOM 1476 N N . GLU A 1 177 ? -3.225 0.327 0.806 1.00 91.88 177 GLU A N 1
ATOM 1477 C CA . GLU A 1 177 ? -2.507 0.248 -0.470 1.00 91.88 177 GLU A CA 1
ATOM 1478 C C . GLU A 1 177 ? -1.190 1.024 -0.363 1.00 91.88 177 GLU A C 1
ATOM 1480 O O . GLU A 1 177 ? -0.950 1.970 -1.115 1.00 91.88 177 GLU A O 1
ATOM 1485 N N . ASN A 1 178 ? -0.366 0.669 0.627 1.00 91.88 178 ASN A N 1
ATOM 1486 C CA . ASN A 1 178 ? 0.913 1.331 0.848 1.00 91.88 178 ASN A CA 1
ATOM 1487 C C . ASN A 1 178 ? 1.846 1.119 -0.346 1.00 91.88 178 ASN A C 1
ATOM 1489 O O . ASN A 1 178 ? 2.268 0.011 -0.614 1.00 91.88 178 ASN A O 1
ATOM 1493 N N . PHE A 1 179 ? 2.190 2.203 -1.030 1.00 88.06 179 PHE A N 1
ATOM 1494 C CA . PHE A 1 179 ? 3.036 2.216 -2.225 1.00 88.06 179 PHE A CA 1
ATOM 1495 C C . PHE A 1 179 ? 4.452 2.743 -1.940 1.00 88.06 179 PHE A C 1
ATOM 1497 O O . PHE A 1 179 ? 5.216 3.027 -2.864 1.00 88.06 179 PHE A O 1
ATOM 1504 N N . ARG A 1 180 ? 4.786 2.977 -0.663 1.00 83.56 180 ARG A N 1
ATOM 1505 C CA . ARG A 1 180 ? 6.055 3.570 -0.227 1.00 83.56 180 ARG A CA 1
ATOM 1506 C C . ARG A 1 180 ? 6.987 2.503 0.348 1.00 83.56 180 ARG A C 1
ATOM 1508 O O . ARG A 1 180 ? 6.518 1.565 0.982 1.00 83.56 180 ARG A O 1
ATOM 1515 N N . PRO A 1 181 ? 8.313 2.697 0.260 1.00 79.06 181 PRO A N 1
ATOM 1516 C CA . PRO A 1 181 ? 9.280 1.764 0.844 1.00 79.06 181 PRO A CA 1
ATOM 1517 C C . PRO A 1 181 ? 9.260 1.737 2.384 1.00 79.06 181 PRO A C 1
ATOM 1519 O O . PRO A 1 181 ? 9.890 0.879 2.994 1.00 79.06 181 PRO A O 1
ATOM 1522 N N . LEU A 1 182 ? 8.562 2.680 3.027 1.00 85.44 182 LEU A N 1
ATOM 1523 C CA . LEU A 1 182 ? 8.410 2.745 4.479 1.00 85.44 182 LEU A CA 1
ATOM 1524 C C . LEU A 1 182 ? 7.181 1.957 4.936 1.00 85.44 182 LEU A C 1
ATOM 1526 O O . LEU A 1 182 ? 6.157 1.932 4.256 1.00 85.44 182 LEU A O 1
ATOM 1530 N N . VAL A 1 183 ? 7.272 1.364 6.127 1.00 90.69 183 VAL A N 1
ATOM 1531 C CA . VAL A 1 183 ? 6.169 0.612 6.736 1.00 90.69 183 VAL A CA 1
ATOM 1532 C C . VAL A 1 183 ? 5.017 1.549 7.093 1.00 90.69 183 VAL A C 1
ATOM 1534 O O . VAL A 1 183 ? 5.213 2.593 7.723 1.00 90.69 183 VAL A O 1
ATOM 1537 N N . ASN A 1 184 ? 3.806 1.135 6.734 1.00 93.00 184 ASN A N 1
ATOM 1538 C CA . ASN A 1 184 ? 2.575 1.850 7.014 1.00 93.00 184 ASN A CA 1
ATOM 1539 C C . ASN A 1 184 ? 1.755 1.150 8.121 1.00 93.00 184 ASN A C 1
ATOM 1541 O O . ASN A 1 184 ? 1.522 -0.058 8.027 1.00 93.00 184 ASN A O 1
ATOM 1545 N N . PRO A 1 185 ? 1.315 1.864 9.174 1.00 95.19 185 PRO A N 1
ATOM 1546 C CA . PRO A 1 185 ? 0.530 1.274 10.255 1.00 95.19 185 PRO A CA 1
ATOM 1547 C C . PRO A 1 185 ? -0.978 1.296 9.956 1.00 95.19 185 PRO A C 1
ATOM 1549 O O . PRO A 1 185 ? -1.608 2.358 9.943 1.00 95.19 185 PRO A O 1
ATOM 1552 N N . LEU A 1 186 ? -1.579 0.114 9.809 1.00 96.56 186 LEU A N 1
ATOM 1553 C CA . LEU A 1 186 ? -3.032 -0.075 9.769 1.00 96.56 186 LEU A CA 1
ATOM 1554 C C . LEU A 1 186 ? -3.518 -0.501 11.162 1.00 96.56 186 LEU A C 1
ATOM 1556 O O . LEU A 1 186 ? -3.166 -1.566 11.664 1.00 96.56 186 LEU A O 1
ATOM 1560 N N . VAL A 1 187 ? -4.313 0.342 11.813 1.00 97.31 187 VAL A N 1
ATOM 1561 C CA . VAL A 1 187 ? -4.685 0.195 13.224 1.00 97.31 187 VAL A CA 1
ATOM 1562 C C . VAL A 1 187 ? -6.102 -0.347 13.339 1.00 97.31 187 VAL A C 1
ATOM 1564 O O . VAL A 1 187 ? -7.040 0.244 12.805 1.00 97.31 187 VAL A O 1
ATOM 1567 N N . VAL A 1 188 ? -6.259 -1.448 14.069 1.00 98.00 188 VAL A N 1
ATOM 1568 C CA . VAL A 1 188 ? -7.554 -2.015 14.456 1.00 98.00 188 VAL A CA 1
ATOM 1569 C C . VAL A 1 188 ? -7.891 -1.521 15.855 1.00 98.00 188 VAL A C 1
ATOM 1571 O O . VAL A 1 188 ? -7.106 -1.708 16.781 1.00 98.00 188 VAL A O 1
ATOM 1574 N N . ILE A 1 189 ? -9.049 -0.890 16.010 1.00 97.44 189 ILE A N 1
ATOM 1575 C CA . ILE A 1 189 ? -9.523 -0.252 17.238 1.00 97.44 189 ILE A CA 1
ATOM 1576 C C . ILE A 1 189 ? -10.877 -0.854 17.615 1.00 97.44 189 ILE A C 1
ATOM 1578 O O . ILE A 1 189 ? -11.741 -1.053 16.760 1.00 97.44 189 ILE A O 1
ATOM 1582 N N . VAL A 1 190 ? -11.057 -1.131 18.905 1.00 97.06 190 VAL A N 1
ATOM 1583 C CA . VAL A 1 190 ? -12.286 -1.690 19.474 1.00 97.06 190 VAL A CA 1
ATOM 1584 C C . VAL A 1 190 ? -12.821 -0.738 20.534 1.00 97.06 190 VAL A C 1
ATOM 1586 O O . VAL A 1 190 ? -12.137 -0.470 21.526 1.00 97.06 190 VAL A O 1
ATOM 1589 N N . PHE A 1 191 ? -14.055 -0.274 20.345 1.00 95.94 191 PHE A N 1
ATOM 1590 C CA . PHE A 1 191 ? -14.799 0.472 21.356 1.00 95.94 191 PHE A CA 1
ATOM 1591 C C . PHE A 1 191 ? -15.882 -0.394 21.988 1.00 95.94 191 PHE A C 1
ATOM 1593 O O . PHE A 1 191 ? -16.557 -1.164 21.299 1.00 95.94 191 PHE A O 1
ATOM 1600 N N . GLN A 1 192 ? -16.079 -0.239 23.293 1.00 92.62 192 GLN A N 1
ATOM 1601 C CA . GLN A 1 192 ? -17.220 -0.826 23.983 1.00 92.62 192 GLN A CA 1
ATOM 1602 C C . GLN A 1 192 ? -18.485 -0.013 23.684 1.00 92.62 192 GLN A C 1
ATOM 1604 O O . GLN A 1 192 ? -18.471 1.209 23.787 1.00 92.62 192 GLN A O 1
ATOM 1609 N N . GLN A 1 193 ? -19.588 -0.681 23.329 1.00 91.31 193 GLN A N 1
ATOM 1610 C CA . GLN A 1 193 ? -20.879 -0.005 23.192 1.00 91.31 193 GLN A CA 1
ATOM 1611 C C . GLN A 1 193 ? -21.558 0.137 24.556 1.00 91.31 193 GLN A C 1
ATOM 1613 O O . GLN A 1 193 ? -21.636 -0.816 25.336 1.00 91.31 193 GLN A O 1
ATOM 1618 N N . ALA A 1 194 ? -22.084 1.329 24.827 1.00 87.06 194 ALA A N 1
ATOM 1619 C CA . ALA A 1 194 ? -22.905 1.589 25.994 1.00 87.06 194 ALA A CA 1
ATOM 1620 C C . ALA A 1 194 ? -24.250 0.847 25.863 1.00 87.06 194 ALA A C 1
ATOM 1622 O O . ALA A 1 194 ? -24.889 0.916 24.805 1.00 87.06 194 ALA A O 1
ATOM 1623 N N . PRO A 1 195 ? -24.727 0.170 26.924 1.00 79.50 195 PRO A N 1
ATOM 1624 C CA . PRO A 1 195 ? -26.030 -0.482 26.900 1.00 79.50 195 PRO A CA 1
ATOM 1625 C C . PRO A 1 195 ? -27.147 0.517 26.565 1.00 79.50 195 PRO A C 1
ATOM 1627 O O . PRO A 1 195 ? -27.172 1.620 27.108 1.00 79.50 195 PRO A O 1
ATOM 1630 N N . LYS A 1 196 ? -28.111 0.104 25.728 1.00 78.75 196 LYS A N 1
ATOM 1631 C CA . LYS A 1 196 ? -29.318 0.872 25.336 1.00 78.75 196 LYS A CA 1
ATOM 1632 C C . LYS A 1 196 ? -29.086 2.097 24.445 1.00 78.75 196 LYS A C 1
ATOM 1634 O O . LYS A 1 196 ? -30.048 2.797 24.134 1.00 78.75 196 LYS A O 1
ATOM 1639 N N . ARG A 1 197 ? -27.854 2.360 24.014 1.00 84.81 197 ARG A N 1
ATOM 1640 C CA . ARG A 1 197 ? -27.581 3.406 23.032 1.00 84.81 197 ARG A CA 1
ATOM 1641 C C . ARG A 1 197 ? -27.734 2.869 21.614 1.00 84.81 197 ARG A C 1
ATOM 1643 O O . ARG A 1 197 ? -27.227 1.796 21.303 1.00 84.81 197 ARG A O 1
ATOM 1650 N N . ASP A 1 198 ? -28.397 3.642 20.759 1.00 85.75 198 ASP A N 1
ATOM 1651 C CA . ASP A 1 198 ? -28.439 3.364 19.327 1.00 85.75 198 ASP A CA 1
ATOM 1652 C C . ASP A 1 198 ? -27.177 3.901 18.635 1.00 85.75 198 ASP A C 1
ATOM 1654 O O . ASP A 1 198 ? -26.779 5.055 18.821 1.00 85.75 198 ASP A O 1
ATOM 1658 N N . TYR A 1 199 ? -26.556 3.040 17.835 1.00 87.94 199 TYR A N 1
ATOM 1659 C CA . TYR A 1 199 ? -25.351 3.315 17.055 1.00 87.94 199 TYR A CA 1
ATOM 1660 C C . TYR A 1 199 ? -25.615 3.281 15.541 1.00 87.94 199 TYR A C 1
ATOM 1662 O O . TYR A 1 199 ? -24.683 3.402 14.748 1.00 87.94 199 TYR A O 1
ATOM 1670 N N . GLY A 1 200 ? -26.883 3.189 15.120 1.00 85.62 200 GLY A N 1
ATOM 1671 C CA . GLY A 1 200 ? -27.270 3.248 13.710 1.00 85.62 200 GLY A CA 1
ATOM 1672 C C . GLY A 1 200 ? -26.884 4.545 12.998 1.00 85.62 200 GLY A C 1
ATOM 1673 O O . GLY A 1 200 ? -26.651 4.522 11.794 1.00 85.62 200 GLY A O 1
ATOM 1674 N N . ASN A 1 201 ? -26.733 5.643 13.745 1.00 85.94 201 ASN A N 1
ATOM 1675 C CA . ASN A 1 201 ? -26.401 6.973 13.225 1.00 85.94 201 ASN A CA 1
ATOM 1676 C C . ASN A 1 201 ? -24.986 7.435 13.614 1.00 85.94 201 ASN A C 1
ATOM 1678 O O . ASN A 1 201 ? -24.768 8.625 13.854 1.00 85.94 201 ASN A O 1
ATOM 1682 N N . LEU A 1 202 ? -24.026 6.509 13.724 1.00 89.88 202 LEU A N 1
ATOM 1683 C CA . LEU A 1 202 ? -22.626 6.870 13.957 1.00 89.88 202 LEU A CA 1
ATOM 1684 C C . LEU A 1 202 ? -22.141 7.851 12.876 1.00 89.88 202 LEU A C 1
ATOM 1686 O O . LEU A 1 202 ? -22.182 7.567 11.678 1.00 89.88 202 LEU A O 1
ATOM 1690 N N . LYS A 1 203 ? -21.643 9.006 13.314 1.00 90.50 203 LYS A N 1
ATOM 1691 C CA . LYS A 1 203 ? -21.038 10.024 12.460 1.00 90.50 203 LYS A CA 1
ATOM 1692 C C . LYS A 1 203 ? -19.671 9.533 12.006 1.00 90.50 203 LYS A C 1
ATOM 1694 O O . LYS A 1 203 ? -18.713 9.529 12.781 1.00 90.50 203 LYS A O 1
ATOM 1699 N N . ILE A 1 204 ? -19.594 9.115 10.749 1.00 87.81 204 ILE A N 1
ATOM 1700 C CA . ILE A 1 204 ? -18.342 8.764 10.080 1.00 87.81 204 ILE A CA 1
ATOM 1701 C C . ILE A 1 204 ? -17.834 9.958 9.272 1.00 87.81 204 ILE A C 1
ATOM 1703 O O . ILE A 1 204 ? -18.614 10.740 8.732 1.00 87.81 204 ILE A O 1
ATOM 1707 N N . THR A 1 205 ? -16.513 10.121 9.230 1.00 76.94 205 THR A N 1
ATOM 1708 C CA . THR A 1 205 ? -15.868 11.153 8.416 1.00 76.94 205 THR A CA 1
ATOM 1709 C C . THR A 1 205 ? -16.162 10.900 6.937 1.00 76.94 205 THR A C 1
ATOM 1711 O O . THR A 1 205 ? -16.075 9.757 6.486 1.00 76.94 205 THR A O 1
ATOM 1714 N N . ASP A 1 206 ? -16.481 11.953 6.185 1.00 68.94 206 ASP A N 1
ATOM 1715 C CA . ASP A 1 206 ? -16.603 11.856 4.731 1.00 68.94 206 ASP A CA 1
ATOM 1716 C C . ASP A 1 206 ? -15.257 11.428 4.113 1.00 68.94 206 ASP A C 1
ATOM 1718 O O . ASP A 1 206 ? -14.183 11.790 4.598 1.00 68.94 206 ASP A O 1
ATOM 1722 N N . GLY A 1 207 ? -15.291 10.645 3.033 1.00 66.38 207 GLY A N 1
ATOM 1723 C CA . GLY A 1 207 ? -14.094 10.095 2.386 1.00 66.38 207 GLY A CA 1
ATOM 1724 C C . GLY A 1 207 ? -13.117 11.162 1.871 1.00 66.38 207 GLY A C 1
ATOM 1725 O O . GLY A 1 207 ? -11.934 10.866 1.648 1.00 66.38 207 GLY A O 1
ATOM 1726 N N . SER A 1 208 ? -13.596 12.398 1.718 1.00 65.38 208 SER A N 1
ATOM 1727 C CA . SER A 1 208 ? -12.828 13.580 1.331 1.00 65.38 208 SER A CA 1
ATOM 1728 C C . SER A 1 208 ? -11.829 14.030 2.409 1.00 65.38 208 SER A C 1
ATOM 1730 O O . SER A 1 208 ? -10.707 14.420 2.078 1.00 65.38 208 SER A O 1
ATOM 1732 N N . GLU A 1 209 ? -12.154 13.885 3.695 1.00 74.19 209 GLU A N 1
ATOM 1733 C CA . GLU A 1 209 ? -11.319 14.361 4.801 1.00 74.19 209 GLU A CA 1
ATOM 1734 C C . GLU A 1 209 ? -10.326 13.297 5.313 1.00 74.19 209 GLU A C 1
ATOM 1736 O O . GLU A 1 209 ? -10.370 12.110 4.966 1.00 74.19 209 GLU A O 1
ATOM 1741 N N . LEU A 1 210 ? -9.353 13.733 6.120 1.00 84.44 210 LEU A N 1
ATOM 1742 C CA . LEU A 1 210 ? -8.485 12.832 6.880 1.00 84.44 210 LEU A CA 1
ATOM 1743 C C . LEU A 1 210 ? -9.203 12.406 8.159 1.00 84.44 210 LEU A C 1
ATOM 1745 O O . LEU A 1 210 ? -9.641 13.258 8.937 1.00 84.44 210 LEU A O 1
ATOM 1749 N N . PHE A 1 211 ? -9.236 11.102 8.422 1.00 89.75 211 PHE A N 1
ATOM 1750 C CA . PHE A 1 211 ? -9.835 10.533 9.620 1.00 89.75 211 PHE A CA 1
ATOM 1751 C C . PHE A 1 211 ? -9.213 11.129 10.892 1.00 89.75 211 PHE A C 1
ATOM 1753 O O . PHE A 1 211 ? -7.998 11.350 10.991 1.00 89.75 211 PHE A O 1
ATOM 1760 N N . ASN A 1 212 ? -10.067 11.441 11.863 1.00 89.56 212 ASN A N 1
ATOM 1761 C CA . ASN A 1 212 ? -9.704 12.073 13.125 1.00 89.56 212 ASN A CA 1
ATOM 1762 C C . ASN A 1 212 ? -10.318 11.269 14.272 1.00 89.56 212 ASN A C 1
ATOM 1764 O O . ASN A 1 212 ? -11.511 11.403 14.537 1.00 89.56 212 ASN A O 1
ATOM 1768 N N . LEU A 1 213 ? -9.506 10.451 14.946 1.00 92.25 213 LEU A N 1
ATOM 1769 C CA . LEU A 1 213 ? -9.974 9.579 16.021 1.00 92.25 213 LEU A CA 1
ATOM 1770 C C . LEU A 1 213 ? -10.563 10.369 17.211 1.00 92.25 213 LEU A C 1
ATOM 1772 O O . LEU A 1 213 ? -11.693 10.060 17.576 1.00 92.25 213 LEU A O 1
ATOM 1776 N N . PRO A 1 214 ? -9.907 11.413 17.767 1.00 91.19 214 PRO A N 1
ATOM 1777 C CA . PRO A 1 214 ? -10.515 12.245 18.810 1.00 91.19 214 PRO A CA 1
ATOM 1778 C C . PRO A 1 214 ? -11.866 12.838 18.407 1.00 91.19 214 PRO A C 1
ATOM 1780 O O . PRO A 1 214 ? -12.832 12.754 19.158 1.00 91.19 214 PRO A O 1
ATOM 1783 N N . LYS A 1 215 ? -11.964 13.395 17.193 1.00 90.69 215 LYS A N 1
ATOM 1784 C CA . LYS A 1 215 ? -13.231 13.946 16.695 1.00 90.69 215 LYS A CA 1
ATOM 1785 C C . LYS A 1 215 ? -14.293 12.859 16.554 1.00 90.69 215 LYS A C 1
ATOM 1787 O O . LYS A 1 215 ? -15.422 13.082 16.964 1.00 90.69 215 LYS A O 1
ATOM 1792 N N . PHE A 1 216 ? -13.933 11.689 16.026 1.00 92.75 216 PHE A N 1
ATOM 1793 C CA . PHE A 1 216 ? -14.837 10.545 15.929 1.00 92.75 216 PHE A CA 1
ATOM 1794 C C . PHE A 1 216 ? -15.340 10.103 17.308 1.00 92.75 216 PHE A C 1
ATOM 1796 O O . PHE A 1 216 ? -16.529 9.839 17.456 1.00 92.75 216 PHE A O 1
ATOM 1803 N N . MET A 1 217 ? -14.467 10.059 18.317 1.00 92.00 217 MET A N 1
ATOM 1804 C CA . MET A 1 217 ? -14.848 9.711 19.685 1.00 92.00 217 MET A CA 1
ATOM 1805 C C . MET A 1 217 ? -15.826 10.726 20.280 1.00 92.00 217 MET A C 1
ATOM 1807 O O . MET A 1 217 ? -16.862 10.322 20.797 1.00 92.00 217 MET A O 1
ATOM 1811 N N . ILE A 1 218 ? -15.551 12.025 20.139 1.00 90.19 218 ILE A N 1
ATOM 1812 C CA . ILE A 1 218 ? -16.413 13.104 20.648 1.00 90.19 218 ILE A CA 1
ATOM 1813 C C . ILE A 1 218 ? -17.761 13.128 19.914 1.00 90.19 218 ILE A C 1
ATOM 1815 O O . ILE A 1 218 ? -18.815 13.094 20.546 1.00 90.19 218 ILE A O 1
ATOM 1819 N N . ASP A 1 219 ? -17.744 13.127 18.577 1.00 91.19 219 ASP A N 1
ATOM 1820 C CA . ASP A 1 219 ? -18.946 13.211 17.735 1.00 91.19 219 ASP A CA 1
ATOM 1821 C C . ASP A 1 219 ? -19.896 12.024 17.962 1.00 91.19 219 ASP A C 1
ATOM 1823 O O . ASP A 1 219 ? -21.107 12.144 17.752 1.00 91.19 219 ASP A O 1
ATOM 1827 N N . ASN A 1 220 ? -19.344 10.893 18.410 1.00 92.06 220 ASN A N 1
ATOM 1828 C CA . ASN A 1 220 ? -20.066 9.668 18.719 1.00 92.06 220 ASN A CA 1
ATOM 1829 C C . ASN A 1 220 ? -20.109 9.353 20.218 1.00 92.06 220 ASN A C 1
ATOM 1831 O O . ASN A 1 220 ? -20.512 8.249 20.574 1.00 92.06 220 ASN A O 1
ATOM 1835 N N . ALA A 1 221 ? -19.766 10.301 21.097 1.00 89.56 221 ALA A N 1
ATOM 1836 C CA . ALA A 1 221 ? -19.724 10.150 22.555 1.00 89.56 221 ALA A CA 1
ATOM 1837 C C . ALA A 1 221 ? -19.205 8.768 23.012 1.00 89.56 221 ALA A C 1
ATOM 1839 O O . ALA A 1 221 ? -19.902 8.041 23.714 1.00 89.56 221 ALA A O 1
ATOM 1840 N N . LEU A 1 222 ? -18.021 8.385 22.531 1.00 89.50 222 LEU A N 1
ATOM 1841 C CA . LEU A 1 222 ? -17.297 7.154 22.892 1.00 89.50 222 LEU A CA 1
ATOM 1842 C C . LEU A 1 222 ? -16.366 7.396 24.090 1.00 89.50 222 LEU A C 1
ATOM 1844 O O . LEU A 1 222 ? -15.233 6.912 24.152 1.00 89.50 222 LEU A O 1
ATOM 1848 N N . GLU A 1 223 ? -16.850 8.222 25.007 1.00 82.88 223 GLU A N 1
ATOM 1849 C CA . GLU A 1 223 ? -16.232 8.568 26.272 1.00 82.88 223 GLU A CA 1
ATOM 1850 C C . GLU A 1 223 ? -17.308 8.360 27.333 1.00 82.88 223 GLU A C 1
ATOM 1852 O O . GLU A 1 223 ? -18.393 8.943 27.253 1.00 82.88 223 GLU A O 1
ATOM 1857 N N . SER A 1 224 ? -17.029 7.498 28.305 1.00 68.81 224 SER A N 1
ATOM 1858 C CA . SER A 1 224 ? -17.930 7.229 29.413 1.00 68.81 224 SER A CA 1
ATOM 1859 C C . SER A 1 224 ? -17.408 7.891 30.680 1.00 68.81 224 SER A C 1
ATOM 1861 O O . SER A 1 224 ? -16.221 7.854 31.007 1.00 68.81 224 SER A O 1
ATOM 1863 N N . GLU A 1 225 ? -18.314 8.518 31.422 1.00 62.81 225 GLU A N 1
ATOM 1864 C CA . GLU A 1 225 ? -18.009 9.022 32.753 1.00 62.81 225 GLU A CA 1
ATOM 1865 C C . GLU A 1 225 ? -18.149 7.878 33.764 1.00 62.81 225 GLU A C 1
ATOM 1867 O O . GLU A 1 225 ? -19.230 7.321 33.963 1.00 62.81 225 GLU A O 1
ATOM 1872 N N . HIS A 1 226 ? -17.046 7.510 34.415 1.00 58.62 226 HIS A N 1
ATOM 1873 C CA . HIS A 1 226 ? -17.051 6.528 35.491 1.00 58.62 226 HIS A CA 1
ATOM 1874 C C . HIS A 1 226 ? -16.379 7.111 36.732 1.00 58.62 226 HIS A C 1
ATOM 1876 O O . HIS A 1 226 ? -15.188 7.412 36.716 1.00 58.62 226 HIS A O 1
ATOM 1882 N N . LYS A 1 227 ? -17.135 7.249 37.832 1.00 54.81 227 LYS A N 1
ATOM 1883 C CA . LYS A 1 227 ? -16.634 7.744 39.132 1.00 54.81 227 LYS A CA 1
ATOM 1884 C C . LYS A 1 227 ? -15.874 9.080 39.010 1.00 54.81 227 LYS A C 1
ATOM 1886 O O . LYS A 1 227 ? -14.727 9.181 39.438 1.00 54.81 227 LYS A O 1
ATOM 1891 N N . ASN A 1 228 ? -16.505 10.086 38.398 1.00 56.06 228 ASN A N 1
ATOM 1892 C CA . ASN A 1 228 ? -15.936 11.422 38.150 1.00 56.06 228 ASN A CA 1
ATOM 1893 C C . ASN A 1 228 ? -14.635 11.414 37.317 1.00 56.06 228 ASN A C 1
ATOM 1895 O O . ASN A 1 228 ? -13.859 12.366 37.365 1.00 56.06 228 ASN A O 1
ATOM 1899 N N . THR A 1 229 ? -14.377 10.336 36.570 1.00 55.25 229 THR A N 1
ATOM 1900 C CA . THR A 1 229 ? -13.258 10.221 35.629 1.00 55.25 229 THR A CA 1
ATOM 1901 C C . THR A 1 229 ? -13.815 9.950 34.237 1.00 55.25 229 THR A C 1
ATOM 1903 O O . THR A 1 229 ? -14.573 8.997 34.047 1.00 55.25 229 THR A O 1
ATOM 1906 N N . ILE A 1 230 ? -13.437 10.774 33.258 1.00 62.59 230 ILE A N 1
ATOM 1907 C CA . ILE A 1 230 ? -13.761 10.534 31.849 1.00 62.59 230 ILE A CA 1
ATOM 1908 C C . ILE A 1 230 ? -12.836 9.423 31.350 1.00 62.59 230 ILE A C 1
ATOM 1910 O O . ILE A 1 230 ? -11.615 9.583 31.293 1.00 62.59 230 ILE A O 1
ATOM 1914 N N . LEU A 1 231 ? -13.420 8.272 31.034 1.00 61.47 231 LEU A N 1
ATOM 1915 C CA . LEU A 1 231 ? -12.731 7.116 30.491 1.00 61.47 231 LEU A CA 1
ATOM 1916 C C . LEU A 1 231 ? -13.094 6.979 29.012 1.00 61.47 231 LEU A C 1
ATOM 1918 O O . LEU A 1 231 ? -14.257 6.967 28.631 1.00 61.47 231 LEU A O 1
ATOM 1922 N N . SER A 1 232 ? -12.079 6.849 28.164 1.00 79.31 232 SER A N 1
ATOM 1923 C CA . SER A 1 232 ? -12.281 6.461 26.769 1.00 79.31 232 SER A CA 1
ATOM 1924 C C . SER A 1 232 ? -12.902 5.062 26.694 1.00 79.31 232 SER A C 1
ATOM 1926 O O . SER A 1 232 ? -12.381 4.137 27.326 1.00 79.31 232 SER A O 1
ATOM 1928 N N . ASP A 1 233 ? -13.945 4.887 25.878 1.00 89.06 233 ASP A N 1
ATOM 1929 C CA . ASP A 1 233 ? -14.539 3.571 25.597 1.00 89.06 233 ASP A CA 1
ATOM 1930 C C . ASP A 1 233 ? -13.656 2.723 24.663 1.00 89.06 233 ASP A C 1
ATOM 1932 O O . ASP A 1 233 ? -14.019 1.602 24.298 1.00 89.06 233 ASP A O 1
ATOM 1936 N N . LEU A 1 234 ? -12.488 3.242 24.266 1.00 94.00 234 LEU A N 1
ATOM 1937 C CA . LEU A 1 234 ? -11.446 2.517 23.546 1.00 94.00 234 LEU A CA 1
ATOM 1938 C C . LEU A 1 234 ? -10.854 1.440 24.463 1.00 94.00 234 LEU A C 1
ATOM 1940 O O . LEU A 1 234 ? -10.037 1.708 25.345 1.00 94.00 234 LEU A O 1
ATOM 1944 N N . VAL A 1 235 ? -11.281 0.200 24.241 1.00 94.38 235 VAL A N 1
ATOM 1945 C CA . VAL A 1 235 ? -10.967 -0.949 25.102 1.00 94.38 235 VAL A CA 1
ATOM 1946 C C . VAL A 1 235 ? -9.993 -1.928 24.461 1.00 94.38 235 VAL A C 1
ATOM 1948 O O . VAL A 1 235 ? -9.405 -2.738 25.180 1.00 94.38 235 VAL A O 1
ATOM 1951 N N . GLY A 1 236 ? -9.789 -1.860 23.141 1.00 95.00 236 GLY A N 1
ATOM 1952 C CA . GLY A 1 236 ? -8.859 -2.736 22.433 1.00 95.00 236 GLY A CA 1
ATOM 1953 C C . GLY A 1 236 ? -8.170 -2.089 21.239 1.00 95.00 236 GLY A C 1
ATOM 1954 O O . GLY A 1 236 ? -8.729 -1.211 20.582 1.00 95.00 236 GLY A O 1
ATOM 1955 N N . MET A 1 237 ? -6.942 -2.535 20.967 1.00 96.06 237 MET A N 1
ATOM 1956 C CA . MET A 1 237 ? -6.134 -2.070 19.840 1.00 96.06 237 MET A CA 1
ATOM 1957 C C . MET A 1 237 ? -5.156 -3.150 19.366 1.00 96.06 237 MET A C 1
ATOM 1959 O O . MET A 1 237 ? -4.553 -3.838 20.188 1.00 96.06 237 MET A O 1
ATOM 1963 N N . ASN A 1 238 ? -4.965 -3.259 18.052 1.00 96.00 238 ASN A N 1
ATOM 1964 C CA . ASN A 1 238 ? -3.866 -4.003 17.433 1.00 96.00 238 ASN A CA 1
ATOM 1965 C C . ASN A 1 238 ? -3.366 -3.248 16.187 1.00 96.00 238 ASN A C 1
ATOM 1967 O O . ASN A 1 238 ? -4.084 -2.407 15.642 1.00 96.00 238 ASN A O 1
ATOM 1971 N N . ILE A 1 239 ? -2.129 -3.499 15.760 1.00 96.19 239 ILE A N 1
ATOM 1972 C CA . ILE A 1 239 ? -1.463 -2.753 14.686 1.00 96.19 239 ILE A CA 1
ATOM 1973 C C . ILE A 1 239 ? -0.936 -3.743 13.654 1.00 96.19 239 ILE A C 1
ATOM 1975 O O . ILE A 1 239 ? -0.094 -4.577 13.963 1.00 96.19 239 ILE A O 1
ATOM 1979 N N . VAL A 1 240 ? -1.412 -3.615 12.420 1.00 96.25 240 VAL A N 1
ATOM 1980 C CA . VAL A 1 240 ? -0.905 -4.350 11.262 1.00 96.25 240 VAL A CA 1
ATOM 1981 C C . VAL A 1 240 ? 0.184 -3.509 10.607 1.00 96.25 240 VAL A C 1
ATOM 1983 O O . VAL A 1 240 ? -0.056 -2.364 10.217 1.00 96.25 240 VAL A O 1
ATOM 1986 N N . MET A 1 241 ? 1.385 -4.070 10.489 1.00 95.25 241 MET A N 1
ATOM 1987 C CA . MET A 1 241 ? 2.485 -3.442 9.759 1.00 95.25 241 MET A CA 1
ATOM 1988 C C . MET A 1 241 ? 2.370 -3.789 8.278 1.00 95.25 241 MET A C 1
ATOM 1990 O O . MET A 1 241 ? 2.396 -4.963 7.928 1.00 95.25 241 MET A O 1
ATOM 1994 N N . VAL A 1 242 ? 2.235 -2.784 7.414 1.00 95.50 242 VAL A N 1
ATOM 1995 C CA . VAL A 1 242 ? 1.993 -2.972 5.977 1.00 95.50 242 VAL A CA 1
ATOM 1996 C C . VAL A 1 242 ? 3.200 -2.483 5.174 1.00 95.50 242 VAL A C 1
ATOM 1998 O O . VAL A 1 242 ? 3.594 -1.320 5.296 1.00 95.50 242 VAL A O 1
ATOM 2001 N N . SER A 1 243 ? 3.812 -3.357 4.373 1.00 93.50 243 SER A N 1
ATOM 2002 C CA . SER A 1 243 ? 4.878 -3.000 3.421 1.00 93.50 243 SER A CA 1
ATOM 2003 C C . SER A 1 243 ? 4.292 -2.426 2.126 1.00 93.50 243 SER A C 1
ATOM 2005 O O . SER A 1 243 ? 3.087 -2.209 2.038 1.00 93.50 243 SER A O 1
ATOM 2007 N N . ALA A 1 244 ? 5.134 -2.167 1.127 1.00 91.38 244 ALA A N 1
ATOM 2008 C CA . ALA A 1 244 ? 4.684 -1.984 -0.247 1.00 91.38 244 ALA A CA 1
ATOM 2009 C C . ALA A 1 244 ? 4.882 -3.253 -1.072 1.00 91.38 244 ALA A C 1
ATOM 2011 O O . ALA A 1 244 ? 5.757 -4.066 -0.776 1.00 91.38 244 ALA A O 1
ATOM 2012 N N . ASP A 1 245 ? 4.075 -3.386 -2.118 1.00 92.88 245 ASP A N 1
ATOM 2013 C CA . ASP A 1 245 ? 4.170 -4.432 -3.131 1.00 92.88 245 ASP A CA 1
ATOM 2014 C C . ASP A 1 245 ? 3.822 -3.875 -4.517 1.00 92.88 245 ASP A C 1
ATOM 2016 O O . ASP A 1 245 ? 3.330 -2.753 -4.662 1.00 92.88 245 ASP A O 1
ATOM 2020 N N . ALA A 1 246 ? 4.060 -4.668 -5.560 1.00 94.31 246 ALA A N 1
ATOM 2021 C CA . ALA A 1 246 ? 3.742 -4.255 -6.923 1.00 94.31 246 ALA A CA 1
ATOM 2022 C C . ALA A 1 246 ? 2.242 -3.982 -7.125 1.00 94.31 246 ALA A C 1
ATOM 2024 O O . ALA A 1 246 ? 1.873 -3.065 -7.854 1.00 94.31 246 ALA A O 1
ATOM 2025 N N . TYR A 1 247 ? 1.373 -4.728 -6.435 1.00 94.69 247 TYR A N 1
ATOM 2026 C CA . TYR A 1 247 ? -0.078 -4.559 -6.511 1.00 94.69 247 TYR A CA 1
ATOM 2027 C C . TYR A 1 247 ? -0.528 -3.160 -6.065 1.00 94.69 247 TYR A C 1
ATOM 2029 O O . TYR A 1 247 ? -1.288 -2.488 -6.762 1.00 94.69 247 TYR A O 1
ATOM 2037 N N . SER A 1 248 ? -0.067 -2.701 -4.905 1.00 93.94 248 SER A N 1
ATOM 2038 C CA . SER A 1 248 ? -0.394 -1.374 -4.381 1.00 93.94 248 SER A CA 1
ATOM 2039 C C . SER A 1 248 ? 0.230 -0.252 -5.205 1.00 93.94 248 SER A C 1
ATOM 2041 O O . SER A 1 248 ? -0.459 0.734 -5.465 1.00 93.94 248 SER A O 1
ATOM 2043 N N . ILE A 1 249 ? 1.478 -0.414 -5.662 1.00 90.94 249 ILE A N 1
ATOM 2044 C CA . ILE A 1 249 ? 2.148 0.536 -6.561 1.00 90.94 249 ILE A CA 1
ATOM 2045 C C . ILE A 1 249 ? 1.327 0.722 -7.843 1.00 90.94 249 ILE A C 1
ATOM 2047 O O . ILE A 1 249 ? 0.963 1.852 -8.171 1.00 90.94 249 ILE A O 1
ATOM 2051 N N . GLU A 1 250 ? 0.942 -0.368 -8.509 1.00 90.31 250 GLU A N 1
ATOM 2052 C CA . GLU A 1 250 ? 0.169 -0.300 -9.753 1.00 90.31 250 GLU A CA 1
ATOM 2053 C C . GLU A 1 250 ? -1.203 0.349 -9.543 1.00 90.31 250 GLU A C 1
ATOM 2055 O O . GLU A 1 250 ? -1.651 1.158 -10.353 1.00 90.31 250 GLU A O 1
ATOM 2060 N N . LYS A 1 251 ? -1.877 0.076 -8.420 1.00 89.94 251 LYS A N 1
ATOM 2061 C CA . LYS A 1 251 ? -3.164 0.729 -8.132 1.00 89.94 251 LYS A CA 1
ATOM 2062 C C . LYS A 1 251 ? -3.042 2.239 -7.993 1.00 89.94 251 LYS A C 1
ATOM 2064 O O . LYS A 1 251 ? -3.968 2.944 -8.394 1.00 89.94 251 LYS A O 1
ATOM 2069 N N . GLN A 1 252 ? -1.943 2.748 -7.435 1.00 84.88 252 GLN A N 1
ATOM 2070 C CA . GLN A 1 252 ? -1.719 4.193 -7.397 1.00 84.88 252 GLN A CA 1
ATOM 2071 C C . GLN A 1 252 ? -1.318 4.751 -8.762 1.00 84.88 252 GLN A C 1
ATOM 2073 O O . GLN A 1 252 ? -1.791 5.830 -9.130 1.00 84.88 252 GLN A O 1
ATOM 2078 N N . ARG A 1 253 ? -0.516 3.995 -9.521 1.00 80.88 253 ARG A N 1
ATOM 2079 C CA . ARG A 1 253 ? -0.106 4.315 -10.892 1.00 80.88 253 ARG A CA 1
ATOM 2080 C C . ARG A 1 253 ? -1.319 4.487 -11.807 1.00 80.88 253 ARG A C 1
ATOM 2082 O O . ARG A 1 253 ? -1.486 5.544 -12.408 1.00 80.88 253 ARG A O 1
ATOM 2089 N N . ILE A 1 254 ? -2.243 3.522 -11.808 1.00 81.44 254 ILE A N 1
ATOM 2090 C CA . ILE A 1 254 ? -3.501 3.562 -12.580 1.00 81.44 254 ILE A CA 1
ATOM 2091 C C . ILE A 1 254 ? -4.404 4.727 -12.144 1.00 81.44 254 ILE A C 1
ATOM 2093 O O . ILE A 1 254 ? -5.115 5.310 -12.962 1.00 81.44 254 ILE A O 1
ATOM 2097 N N . ARG A 1 255 ? -4.379 5.101 -10.858 1.00 79.06 255 ARG A N 1
ATOM 2098 C CA . ARG A 1 255 ? -5.117 6.265 -10.335 1.00 79.06 255 ARG A CA 1
ATOM 2099 C C . ARG A 1 255 ? -4.428 7.603 -10.606 1.00 79.06 255 ARG A C 1
ATOM 2101 O O . ARG A 1 255 ? -4.967 8.626 -10.188 1.00 79.06 255 ARG A O 1
ATOM 2108 N N . ALA A 1 256 ? -3.280 7.610 -1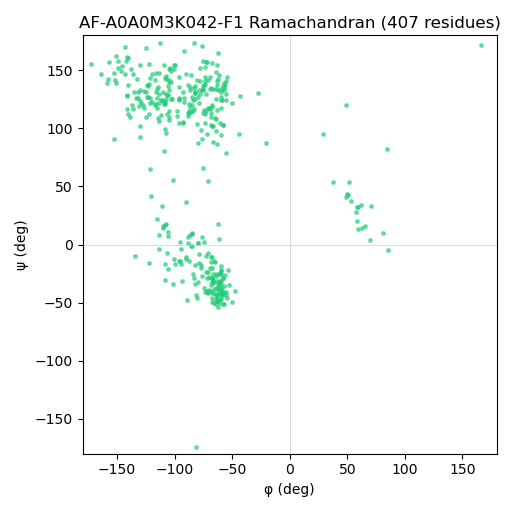1.286 1.00 73.25 256 ALA A N 1
ATOM 2109 C CA . ALA A 1 256 ? -2.488 8.807 -11.562 1.00 73.25 256 ALA A CA 1
ATOM 2110 C C . ALA A 1 256 ? -2.041 9.556 -10.293 1.00 73.25 256 ALA A C 1
ATOM 2112 O O . ALA A 1 256 ? -1.965 10.785 -10.280 1.00 73.25 256 ALA A O 1
ATOM 2113 N N . ILE A 1 257 ? -1.802 8.827 -9.198 1.00 74.44 257 ILE A N 1
ATOM 2114 C CA . ILE A 1 257 ? -1.382 9.421 -7.921 1.00 74.44 257 ILE A CA 1
ATOM 2115 C C . ILE A 1 257 ? 0.144 9.516 -7.851 1.00 74.44 257 ILE A C 1
ATOM 2117 O O . ILE A 1 257 ? 0.667 10.558 -7.469 1.00 74.44 257 ILE A O 1
ATOM 2121 N N . VAL A 1 258 ? 0.838 8.430 -8.190 1.00 76.81 258 VAL A N 1
ATOM 2122 C CA . VAL A 1 258 ? 2.301 8.296 -8.135 1.00 76.81 258 VAL A CA 1
ATOM 2123 C C . VAL A 1 258 ? 2.712 7.080 -8.959 1.00 76.81 258 VAL A C 1
ATOM 2125 O O . VAL A 1 258 ? 1.974 6.090 -8.984 1.00 76.81 258 VAL A O 1
ATOM 2128 N N . ASP A 1 259 ? 3.882 7.137 -9.590 1.00 78.88 259 ASP A N 1
ATOM 2129 C CA . ASP A 1 259 ? 4.513 5.980 -10.219 1.00 78.88 259 ASP A CA 1
ATOM 2130 C C . ASP A 1 259 ? 5.806 5.601 -9.492 1.00 78.88 259 ASP A C 1
ATOM 2132 O O . ASP A 1 259 ? 6.837 6.256 -9.608 1.00 78.88 259 ASP A O 1
ATOM 2136 N N . ASN A 1 260 ? 5.743 4.497 -8.748 1.00 84.94 260 ASN A N 1
ATOM 2137 C CA . ASN A 1 260 ? 6.890 3.926 -8.049 1.00 84.94 260 ASN A CA 1
ATOM 2138 C C . ASN A 1 260 ? 7.375 2.618 -8.687 1.00 84.94 260 ASN A C 1
ATOM 2140 O O . ASN A 1 260 ? 8.114 1.871 -8.043 1.00 84.94 260 ASN A O 1
ATOM 2144 N N . CYS A 1 261 ? 6.986 2.302 -9.927 1.00 87.06 261 CYS A N 1
ATOM 2145 C CA . CYS A 1 261 ? 7.412 1.063 -10.585 1.00 87.06 261 CYS A CA 1
ATOM 2146 C C . CYS A 1 261 ? 8.938 0.968 -10.733 1.00 87.06 261 CYS A C 1
ATOM 2148 O O . CYS A 1 261 ? 9.509 -0.110 -10.556 1.00 87.06 261 CYS A O 1
ATOM 2150 N N . HIS A 1 262 ? 9.616 2.106 -10.913 1.00 86.12 262 HIS A N 1
ATOM 2151 C CA . HIS A 1 262 ? 11.077 2.203 -10.899 1.00 86.12 262 HIS A CA 1
ATOM 2152 C C . HIS A 1 262 ? 11.711 1.582 -9.643 1.00 86.12 262 HIS A C 1
ATOM 2154 O O . HIS A 1 262 ? 12.769 0.959 -9.720 1.00 86.12 262 HIS A O 1
ATOM 2160 N N . SER A 1 263 ? 11.049 1.679 -8.484 1.00 88.44 263 SER A N 1
ATOM 2161 C CA . SER A 1 263 ? 11.568 1.139 -7.225 1.00 88.44 263 SER A CA 1
ATOM 2162 C C . SER A 1 263 ? 11.650 -0.393 -7.226 1.00 88.44 263 SER A C 1
ATOM 2164 O O . SER A 1 263 ? 12.558 -0.954 -6.610 1.00 88.44 263 SER A O 1
ATOM 2166 N N . LEU A 1 264 ? 10.756 -1.080 -7.948 1.00 91.31 264 LEU A N 1
ATOM 2167 C CA . LEU A 1 264 ? 10.799 -2.537 -8.110 1.00 91.31 264 LEU A CA 1
ATOM 2168 C C . LEU A 1 264 ? 11.959 -2.950 -9.016 1.00 91.31 264 LEU A C 1
ATOM 2170 O O . LEU A 1 264 ? 12.680 -3.896 -8.699 1.00 91.31 264 LEU A O 1
ATOM 2174 N N . ILE A 1 265 ? 12.184 -2.195 -10.094 1.00 90.31 265 ILE A N 1
ATOM 2175 C CA . ILE A 1 265 ? 13.293 -2.422 -11.028 1.00 90.31 265 ILE A CA 1
ATOM 2176 C C . ILE A 1 265 ? 14.630 -2.221 -10.308 1.00 90.31 265 ILE A C 1
ATOM 2178 O O . ILE A 1 265 ? 15.489 -3.099 -10.358 1.00 90.31 265 ILE A O 1
ATOM 2182 N N . GLN A 1 266 ? 14.786 -1.135 -9.539 1.00 88.69 266 GLN A N 1
ATOM 2183 C CA . GLN A 1 266 ? 15.974 -0.924 -8.704 1.00 88.69 266 GLN A CA 1
ATOM 2184 C C . GLN A 1 266 ? 16.220 -2.097 -7.745 1.00 88.69 266 GLN A C 1
ATOM 2186 O O . GLN A 1 266 ? 17.360 -2.522 -7.566 1.00 88.69 266 GLN A O 1
ATOM 2191 N N . GLN A 1 267 ? 15.169 -2.620 -7.102 1.00 89.50 267 GLN A N 1
ATOM 2192 C CA . GLN A 1 267 ? 15.296 -3.757 -6.188 1.00 89.50 267 GLN A CA 1
ATOM 2193 C C . GLN A 1 267 ? 15.715 -5.040 -6.909 1.00 89.50 267 GLN A C 1
ATOM 2195 O O . GLN A 1 267 ? 16.551 -5.770 -6.374 1.00 89.50 267 GLN A O 1
ATOM 2200 N N . LYS A 1 268 ? 15.156 -5.318 -8.094 1.00 90.88 268 LYS A N 1
ATOM 2201 C CA . LYS A 1 268 ? 15.546 -6.459 -8.933 1.00 90.88 268 LYS A CA 1
ATOM 2202 C C . LYS A 1 268 ? 17.007 -6.326 -9.352 1.00 90.88 268 LYS A C 1
ATOM 2204 O O . LYS A 1 268 ? 17.785 -7.211 -9.024 1.00 90.88 268 LYS A O 1
ATOM 2209 N N . LEU A 1 269 ? 17.399 -5.195 -9.941 1.00 89.50 269 LEU A N 1
ATOM 2210 C CA . LEU A 1 269 ? 18.773 -4.936 -10.384 1.00 89.50 269 LEU A CA 1
ATOM 2211 C C . LEU A 1 269 ? 19.791 -5.029 -9.237 1.00 89.50 269 LEU A C 1
ATOM 2213 O O . LEU A 1 269 ? 20.834 -5.641 -9.405 1.00 89.50 269 LEU A O 1
ATOM 2217 N N . ARG A 1 270 ? 19.490 -4.508 -8.039 1.00 87.94 270 ARG A N 1
ATOM 2218 C CA . ARG A 1 270 ? 20.397 -4.623 -6.874 1.00 87.94 270 ARG A CA 1
ATOM 2219 C C . ARG A 1 270 ? 20.558 -6.048 -6.346 1.00 87.94 270 ARG A C 1
ATOM 2221 O O . ARG A 1 270 ? 21.565 -6.345 -5.713 1.00 87.94 270 ARG A O 1
ATOM 2228 N N . LYS A 1 271 ? 19.539 -6.895 -6.505 1.00 88.38 271 LYS A N 1
ATOM 2229 C CA . LYS A 1 271 ? 19.597 -8.311 -6.102 1.00 88.38 271 LYS A CA 1
ATOM 2230 C C . LYS A 1 271 ? 20.249 -9.175 -7.175 1.00 88.38 271 LYS A C 1
ATOM 2232 O O . LYS A 1 271 ? 20.749 -10.255 -6.869 1.00 88.38 271 LYS A O 1
ATOM 2237 N N . ASP A 1 272 ? 20.185 -8.722 -8.418 1.00 84.19 272 ASP A N 1
ATOM 2238 C CA . ASP A 1 272 ? 20.630 -9.449 -9.585 1.00 84.19 272 ASP A CA 1
ATOM 2239 C C . ASP A 1 272 ? 22.077 -9.097 -9.935 1.00 84.19 272 ASP A C 1
ATOM 2241 O O . ASP A 1 272 ? 22.378 -8.037 -10.475 1.00 84.19 272 ASP A O 1
ATOM 2245 N N . ASN A 1 273 ? 22.989 -10.021 -9.647 1.00 78.75 273 ASN A N 1
ATOM 2246 C CA . ASN A 1 273 ? 24.412 -9.835 -9.926 1.00 78.75 273 ASN A CA 1
ATOM 2247 C C . ASN A 1 273 ? 24.798 -10.210 -11.366 1.00 78.75 273 ASN A C 1
ATOM 2249 O O . ASN A 1 273 ? 25.991 -10.284 -11.662 1.00 78.75 273 ASN A O 1
ATOM 2253 N N . ARG A 1 274 ? 2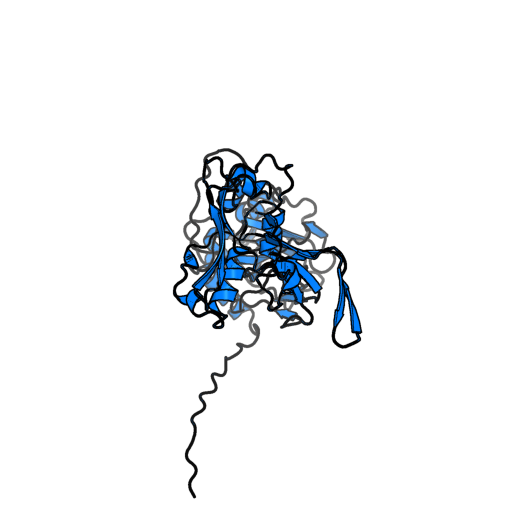3.830 -10.482 -12.258 1.00 81.62 274 ARG A N 1
ATOM 2254 C CA . ARG A 1 274 ? 24.116 -10.842 -13.658 1.00 81.62 274 ARG A CA 1
ATOM 2255 C C . ARG A 1 274 ? 24.878 -9.749 -14.399 1.00 81.62 274 ARG A C 1
ATOM 2257 O O . ARG A 1 274 ? 25.726 -10.068 -15.225 1.00 81.62 274 ARG A O 1
ATOM 2264 N N . TRP A 1 275 ? 24.609 -8.484 -14.090 1.00 80.12 275 TRP A N 1
ATOM 2265 C CA . TRP A 1 275 ? 25.149 -7.357 -14.841 1.00 80.12 275 TRP A CA 1
ATOM 2266 C C . TRP A 1 275 ? 26.104 -6.519 -13.997 1.00 80.12 275 TRP A C 1
ATOM 2268 O O . TRP A 1 275 ? 25.698 -5.772 -13.107 1.00 80.12 275 TRP A O 1
ATOM 2278 N N . SER A 1 276 ? 27.395 -6.603 -14.311 1.00 81.94 276 SER A N 1
ATOM 2279 C CA . SER A 1 276 ? 28.446 -5.908 -13.556 1.00 81.94 276 SER A CA 1
ATOM 2280 C C . SER A 1 276 ? 28.300 -4.378 -13.564 1.00 81.94 276 SER A C 1
ATOM 2282 O O . SER A 1 276 ? 28.629 -3.728 -12.567 1.00 81.94 276 SER A O 1
ATOM 2284 N N . PHE A 1 277 ? 27.747 -3.806 -14.644 1.00 82.81 277 PHE A N 1
ATOM 2285 C CA . PHE A 1 277 ? 27.555 -2.359 -14.793 1.00 82.81 277 PHE A CA 1
ATOM 2286 C C . PHE A 1 277 ? 26.586 -1.771 -13.759 1.00 82.81 277 PHE A C 1
ATOM 2288 O O . PHE A 1 277 ? 26.695 -0.593 -13.422 1.00 82.81 277 PHE A O 1
ATOM 2295 N N . VAL A 1 278 ? 25.669 -2.581 -13.217 1.00 86.62 278 VAL A N 1
ATOM 2296 C CA . VAL A 1 278 ? 24.644 -2.137 -12.260 1.00 86.62 278 VAL A CA 1
ATOM 2297 C C . VAL A 1 278 ? 25.270 -1.532 -11.001 1.00 86.62 278 VAL A C 1
ATOM 2299 O O . VAL A 1 278 ? 24.723 -0.586 -10.442 1.00 86.62 278 VAL A O 1
ATOM 2302 N N . ASN A 1 279 ? 26.450 -2.011 -10.595 1.00 82.81 279 ASN A N 1
ATOM 2303 C CA . ASN A 1 279 ? 27.183 -1.478 -9.442 1.00 82.81 279 ASN A CA 1
ATOM 2304 C C . ASN A 1 279 ? 27.714 -0.053 -9.664 1.00 82.81 279 ASN A C 1
ATOM 2306 O O . ASN A 1 279 ? 27.895 0.688 -8.700 1.00 82.81 279 ASN A O 1
ATOM 2310 N N . ALA A 1 280 ? 27.995 0.315 -10.916 1.00 83.50 280 ALA A N 1
ATOM 2311 C CA . ALA A 1 280 ? 28.460 1.648 -11.294 1.00 83.50 280 ALA A CA 1
ATOM 2312 C C . ALA A 1 280 ? 27.307 2.568 -11.728 1.00 83.50 280 ALA A C 1
ATOM 2314 O O . ALA A 1 280 ? 27.479 3.784 -11.791 1.00 83.50 280 ALA A O 1
ATOM 2315 N N . PHE A 1 281 ? 26.138 1.999 -12.033 1.00 83.44 281 PHE A N 1
ATOM 2316 C CA . PHE A 1 281 ? 24.970 2.752 -12.461 1.00 83.44 281 PHE A CA 1
ATOM 2317 C C . PHE A 1 281 ? 24.318 3.465 -11.262 1.00 83.44 281 PHE A C 1
ATOM 2319 O O . PHE A 1 281 ? 24.095 2.827 -10.227 1.00 83.44 281 PHE A O 1
ATOM 2326 N N . PRO A 1 282 ? 23.965 4.762 -11.364 1.00 85.81 282 PRO A N 1
ATOM 2327 C CA . PRO A 1 282 ? 23.374 5.524 -10.265 1.00 85.81 282 PRO A CA 1
ATOM 2328 C C . PRO A 1 282 ? 21.898 5.148 -10.060 1.00 85.81 282 PRO A C 1
ATOM 2330 O O . PRO A 1 282 ? 20.993 5.958 -10.227 1.00 85.81 282 PRO A O 1
ATOM 2333 N N . LEU A 1 283 ? 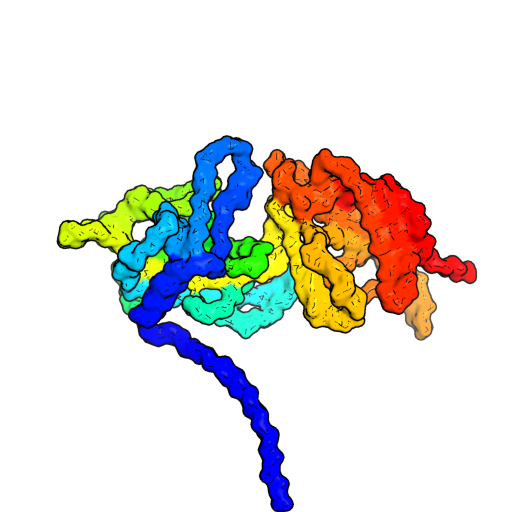21.626 3.903 -9.655 1.00 84.56 283 LEU A N 1
ATOM 2334 C CA . LEU A 1 283 ? 20.264 3.399 -9.452 1.00 84.56 283 LEU A CA 1
ATOM 2335 C C . LEU A 1 283 ? 19.451 4.245 -8.466 1.00 84.56 283 LEU A C 1
ATOM 2337 O O . LEU A 1 283 ? 18.233 4.239 -8.540 1.00 84.56 283 LEU A O 1
ATOM 2341 N N . SER A 1 284 ? 20.092 4.946 -7.526 1.00 81.06 284 SER A N 1
ATOM 2342 C CA . SER A 1 284 ? 19.407 5.857 -6.598 1.00 81.06 284 SER A CA 1
ATOM 2343 C C . SER A 1 284 ? 18.816 7.099 -7.265 1.00 81.06 284 SER A C 1
ATOM 2345 O O . SER A 1 284 ? 17.951 7.727 -6.665 1.00 81.06 284 SER A O 1
ATOM 2347 N N . GLU A 1 285 ? 19.289 7.458 -8.458 1.00 82.94 285 GLU A N 1
ATOM 2348 C CA . GLU A 1 285 ? 18.793 8.595 -9.242 1.00 82.94 285 GLU A CA 1
ATOM 2349 C C . GLU A 1 285 ? 17.658 8.196 -10.191 1.00 82.94 285 GLU A C 1
ATOM 2351 O O . GLU A 1 285 ? 16.992 9.062 -10.743 1.00 82.94 285 GLU A O 1
ATOM 2356 N N . MET A 1 286 ? 17.404 6.894 -10.365 1.00 81.19 286 MET A N 1
ATOM 2357 C CA . MET A 1 286 ? 16.280 6.410 -11.161 1.00 81.19 286 MET A CA 1
ATOM 2358 C C . MET A 1 286 ? 14.962 6.746 -10.452 1.00 81.19 286 MET A C 1
ATOM 2360 O O . MET A 1 286 ? 14.661 6.178 -9.406 1.00 81.19 286 MET A O 1
ATOM 2364 N N . ASP A 1 287 ? 14.159 7.622 -11.038 1.00 75.69 287 ASP A N 1
ATOM 2365 C CA . ASP A 1 287 ? 12.890 8.111 -10.482 1.00 75.69 287 ASP A CA 1
ATOM 2366 C C . ASP A 1 287 ? 11.661 7.675 -11.297 1.00 75.69 287 ASP A C 1
ATOM 2368 O O . ASP A 1 287 ? 10.523 7.914 -10.900 1.00 75.69 287 ASP A O 1
ATOM 2372 N N . THR A 1 288 ? 11.876 6.991 -12.422 1.00 76.56 288 THR A N 1
ATOM 2373 C CA . THR A 1 288 ? 10.817 6.617 -13.361 1.00 76.56 288 THR A CA 1
ATOM 2374 C C . THR A 1 288 ? 11.132 5.333 -14.132 1.00 76.56 288 THR A C 1
ATOM 2376 O O . THR A 1 288 ? 12.273 4.867 -14.172 1.00 76.56 288 THR A O 1
ATOM 2379 N N . SER A 1 289 ? 10.102 4.730 -14.724 1.00 81.88 289 SER A N 1
ATOM 2380 C CA . SER A 1 289 ? 10.200 3.538 -15.571 1.00 81.88 289 SER A CA 1
ATOM 2381 C C . SER A 1 289 ? 9.401 3.736 -16.855 1.00 81.88 289 SER A C 1
ATOM 2383 O O . SER A 1 289 ? 8.319 4.318 -16.824 1.00 81.88 289 SER A O 1
ATOM 2385 N N . LEU A 1 290 ? 9.922 3.232 -17.973 1.00 83.25 290 LEU A N 1
ATOM 2386 C CA . LEU A 1 290 ? 9.275 3.297 -19.283 1.00 83.25 290 LEU A CA 1
ATOM 2387 C C . LEU A 1 290 ? 8.758 1.915 -19.679 1.00 83.25 290 LEU A C 1
ATOM 2389 O O . LEU A 1 290 ? 9.435 0.915 -19.443 1.00 83.25 290 LEU A O 1
ATOM 2393 N N . SER A 1 291 ? 7.593 1.880 -20.321 1.00 84.50 291 SER A N 1
ATOM 2394 C CA . SER A 1 291 ? 7.092 0.677 -20.984 1.00 84.50 291 SER A CA 1
ATOM 2395 C C . SER A 1 291 ? 7.656 0.635 -22.401 1.00 84.50 291 SER A C 1
ATOM 2397 O O . SER A 1 291 ? 7.637 1.645 -23.114 1.00 84.50 291 SER A O 1
ATOM 2399 N N . VAL A 1 292 ? 8.176 -0.521 -22.795 1.00 86.88 292 VAL A N 1
ATOM 2400 C CA . VAL A 1 292 ? 8.834 -0.732 -24.085 1.00 86.88 292 VAL A CA 1
ATOM 2401 C C . VAL A 1 292 ? 8.231 -1.974 -24.718 1.00 86.88 292 VAL A C 1
ATOM 2403 O O . VAL A 1 292 ? 8.279 -3.042 -24.118 1.00 86.88 292 VAL A O 1
ATOM 2406 N N . ASP A 1 293 ? 7.702 -1.837 -25.927 1.00 88.25 293 ASP A N 1
ATOM 2407 C CA . ASP A 1 293 ? 7.104 -2.933 -26.684 1.00 88.25 293 ASP A CA 1
ATOM 2408 C C . ASP A 1 293 ? 7.814 -3.072 -28.033 1.00 88.25 293 ASP A C 1
ATOM 2410 O O . ASP A 1 293 ? 8.072 -2.078 -28.714 1.00 88.25 293 ASP A O 1
ATOM 2414 N N . TYR A 1 294 ? 8.080 -4.302 -28.462 1.00 88.75 294 TYR A N 1
ATOM 2415 C CA . TYR A 1 294 ? 8.609 -4.584 -29.794 1.00 88.75 294 TYR A CA 1
ATOM 2416 C C . TYR A 1 294 ? 7.551 -5.240 -30.678 1.00 88.75 294 TYR A C 1
ATOM 2418 O O . TYR A 1 294 ? 6.769 -6.071 -30.216 1.00 88.75 294 TYR A O 1
ATOM 2426 N N . GLN A 1 295 ? 7.542 -4.896 -31.966 1.00 89.12 295 GLN A N 1
ATOM 2427 C CA . GLN A 1 295 ? 6.659 -5.539 -32.933 1.00 89.12 295 GLN A CA 1
ATOM 2428 C C . GLN A 1 295 ? 7.315 -6.799 -33.503 1.00 89.12 295 GLN A C 1
ATOM 2430 O O . GLN A 1 295 ? 8.349 -6.726 -34.172 1.00 89.12 295 GLN A O 1
ATOM 2435 N N . GLN A 1 296 ? 6.681 -7.949 -33.278 1.00 89.50 296 GLN A N 1
ATOM 2436 C CA . GLN A 1 296 ? 6.967 -9.183 -33.995 1.00 89.50 296 GLN A CA 1
ATOM 2437 C C . GLN A 1 296 ? 6.112 -9.201 -35.265 1.00 89.50 296 GLN A C 1
ATOM 2439 O O . GLN A 1 296 ? 4.899 -9.309 -35.127 1.00 89.50 296 GLN A O 1
ATOM 2444 N N . PRO A 1 297 ? 6.690 -9.120 -36.475 1.00 89.12 297 PRO A N 1
ATOM 2445 C CA . PRO A 1 297 ? 5.919 -9.255 -37.706 1.00 89.12 297 PRO A CA 1
ATOM 2446 C C . PRO A 1 297 ? 5.467 -10.706 -37.925 1.00 89.12 297 PRO A C 1
ATOM 2448 O O . PRO A 1 297 ? 6.104 -11.646 -37.447 1.00 89.12 297 PRO A O 1
ATOM 2451 N N . ALA A 1 298 ? 4.400 -10.897 -38.705 1.00 90.62 298 ALA A N 1
ATOM 2452 C CA . ALA A 1 298 ? 4.018 -12.226 -39.173 1.00 90.62 298 ALA A CA 1
ATOM 2453 C C . ALA A 1 298 ? 5.074 -12.762 -40.155 1.00 90.62 298 ALA A C 1
ATOM 2455 O O . ALA A 1 298 ? 5.323 -12.147 -41.194 1.00 90.62 298 ALA A O 1
ATOM 2456 N N . VAL A 1 299 ? 5.690 -13.901 -39.833 1.00 89.81 299 VAL A N 1
ATOM 2457 C CA . VAL A 1 299 ? 6.723 -14.536 -40.665 1.00 89.81 299 VAL A CA 1
ATOM 2458 C C . VAL A 1 299 ? 6.520 -16.044 -40.646 1.00 89.81 299 VAL A C 1
ATOM 2460 O O . VAL A 1 299 ? 6.276 -16.628 -39.595 1.00 89.81 299 VAL A O 1
ATOM 2463 N N . SER A 1 300 ? 6.656 -16.665 -41.812 1.00 91.44 300 SER A N 1
ATOM 2464 C CA . SER A 1 300 ? 6.665 -18.115 -41.977 1.00 91.44 300 SER A CA 1
ATOM 2465 C C . SER A 1 300 ? 7.999 -18.509 -42.595 1.00 91.44 300 SER A C 1
ATOM 2467 O O . SER A 1 300 ? 8.378 -17.962 -43.635 1.00 91.44 300 SER A O 1
ATOM 2469 N N . TYR A 1 301 ? 8.750 -19.383 -41.932 1.00 88.94 301 TYR A N 1
ATOM 2470 C CA . TYR A 1 301 ? 10.073 -19.798 -42.392 1.00 88.94 301 TYR A CA 1
ATOM 2471 C C . TYR A 1 301 ? 10.385 -21.236 -41.967 1.00 88.94 301 TYR A C 1
ATOM 2473 O O . TYR A 1 301 ? 9.880 -21.723 -40.958 1.00 88.94 301 TYR A O 1
ATOM 2481 N N . GLU A 1 302 ? 11.217 -21.923 -42.749 1.00 91.56 302 GLU A N 1
ATOM 2482 C CA . GLU A 1 302 ? 11.605 -23.314 -42.503 1.00 91.56 302 GLU A CA 1
ATOM 2483 C C . GLU A 1 302 ? 13.009 -23.367 -41.884 1.00 91.56 302 GLU A C 1
ATOM 2485 O O . GLU A 1 302 ? 13.967 -22.828 -42.443 1.00 91.56 302 GLU A O 1
ATOM 2490 N N . VAL A 1 303 ? 13.149 -24.017 -40.727 1.00 89.75 303 VAL A N 1
ATOM 2491 C CA . VAL A 1 303 ? 14.445 -24.269 -40.075 1.00 89.75 303 VAL A CA 1
ATOM 2492 C C . VAL A 1 303 ? 14.510 -25.729 -39.677 1.00 89.75 303 VAL A C 1
ATOM 2494 O O . VAL A 1 303 ? 13.593 -26.245 -39.055 1.00 89.75 303 VAL A O 1
ATOM 2497 N N . CYS A 1 304 ? 15.610 -26.402 -40.017 1.00 90.19 304 CYS A N 1
ATOM 2498 C CA . CYS A 1 304 ? 15.821 -27.810 -39.668 1.00 90.19 304 CYS A CA 1
ATOM 2499 C C . CYS A 1 304 ? 14.668 -28.743 -40.108 1.00 90.19 304 CYS A C 1
ATOM 2501 O O . CYS A 1 304 ? 14.368 -29.703 -39.406 1.00 90.19 304 CYS A O 1
ATOM 2503 N N . CYS A 1 305 ? 14.067 -28.496 -41.282 1.00 91.94 305 CYS A N 1
ATOM 2504 C CA . CYS A 1 305 ? 12.902 -29.228 -41.817 1.00 91.94 305 CYS A CA 1
ATOM 2505 C C . CYS A 1 305 ? 11.604 -29.061 -41.001 1.00 91.94 305 CYS A C 1
ATOM 2507 O O . CYS A 1 305 ? 10.669 -29.846 -41.161 1.00 91.94 305 CYS A O 1
ATOM 2509 N N . GLU A 1 306 ? 11.538 -28.057 -40.126 1.00 90.75 306 GLU A N 1
ATOM 2510 C CA . GLU A 1 306 ? 10.327 -27.668 -39.409 1.00 90.75 306 GLU A CA 1
ATOM 2511 C C . GLU A 1 306 ? 9.835 -26.312 -39.922 1.00 90.75 306 GLU A C 1
ATOM 2513 O O . GLU A 1 306 ? 10.601 -25.350 -40.019 1.00 90.75 306 GLU A O 1
ATOM 2518 N N . GLN A 1 307 ? 8.541 -26.237 -40.241 1.00 92.19 307 GLN A N 1
ATOM 2519 C CA . GLN A 1 307 ? 7.877 -24.980 -40.570 1.00 92.19 307 GLN A CA 1
ATOM 2520 C C . GLN A 1 307 ? 7.567 -24.230 -39.273 1.00 92.19 307 GLN A C 1
ATOM 2522 O O . GLN A 1 307 ? 6.854 -24.746 -38.410 1.00 92.19 307 GLN A O 1
ATOM 2527 N N . ILE A 1 308 ? 8.081 -23.009 -39.143 1.00 90.38 308 ILE A N 1
ATOM 2528 C CA . ILE A 1 308 ? 7.792 -22.118 -38.022 1.00 90.38 308 ILE A CA 1
ATOM 2529 C C . ILE A 1 308 ? 6.912 -20.980 -38.529 1.00 90.38 308 ILE A C 1
ATOM 2531 O O . ILE A 1 308 ? 7.317 -20.215 -39.404 1.00 90.38 308 ILE A O 1
ATOM 2535 N N . ASP A 1 309 ? 5.729 -20.849 -37.931 1.00 91.38 309 ASP A N 1
ATOM 2536 C CA . ASP A 1 309 ? 4.774 -19.784 -38.224 1.00 91.38 309 ASP A CA 1
ATOM 2537 C C . ASP A 1 309 ? 4.652 -18.835 -37.027 1.00 91.38 309 ASP A C 1
ATOM 2539 O O . ASP A 1 309 ? 4.121 -19.190 -35.971 1.00 91.38 309 ASP A O 1
ATOM 2543 N N . LEU A 1 310 ? 5.133 -17.605 -37.199 1.00 90.06 310 LEU A N 1
ATOM 2544 C CA . LEU A 1 310 ? 5.022 -16.523 -36.225 1.00 90.06 310 LEU A CA 1
ATOM 2545 C C . LEU A 1 310 ? 3.937 -15.535 -36.649 1.00 90.06 310 LEU A C 1
ATOM 2547 O O . LEU A 1 310 ? 3.791 -15.202 -37.824 1.00 90.06 310 LEU A O 1
ATOM 2551 N N . TRP A 1 311 ? 3.174 -15.065 -35.668 1.00 91.00 311 TRP A N 1
ATOM 2552 C CA . TRP A 1 311 ? 2.024 -14.189 -35.875 1.00 91.00 311 TRP A CA 1
ATOM 2553 C C . TRP A 1 311 ? 2.420 -12.745 -35.572 1.00 91.00 311 TRP A C 1
ATOM 2555 O O . TRP A 1 311 ? 3.292 -12.510 -34.729 1.00 91.00 311 TRP A O 1
ATOM 2565 N N . ASP A 1 312 ? 1.762 -11.792 -36.237 1.00 91.50 312 ASP A N 1
ATOM 2566 C CA . ASP A 1 312 ? 1.969 -10.368 -35.964 1.00 91.50 312 ASP A CA 1
ATOM 2567 C C . ASP A 1 312 ? 1.445 -10.026 -34.564 1.00 91.50 312 ASP A C 1
ATOM 2569 O O . ASP A 1 312 ? 0.260 -10.218 -34.271 1.00 91.50 312 ASP A O 1
ATOM 2573 N N . MET A 1 313 ? 2.330 -9.570 -33.678 1.00 90.94 313 MET A N 1
ATOM 2574 C CA . MET A 1 313 ? 1.977 -9.208 -32.307 1.00 90.94 313 MET A CA 1
ATOM 2575 C C . MET A 1 313 ? 2.969 -8.225 -31.685 1.00 90.94 313 MET A C 1
ATOM 2577 O O . MET A 1 313 ? 4.139 -8.164 -32.054 1.00 90.94 313 MET A O 1
ATOM 2581 N N . TRP A 1 314 ? 2.506 -7.487 -30.678 1.00 88.00 314 TRP A N 1
ATOM 2582 C CA . TRP A 1 314 ? 3.365 -6.657 -29.837 1.00 88.00 314 TRP A CA 1
ATOM 2583 C C . TRP A 1 314 ? 3.830 -7.453 -28.622 1.00 88.00 314 TRP A C 1
ATOM 2585 O O . TRP A 1 314 ? 3.011 -8.007 -27.886 1.00 88.00 314 TRP A O 1
ATOM 2595 N N . LEU A 1 315 ? 5.144 -7.501 -28.425 1.00 89.12 315 LEU A N 1
ATOM 2596 C CA . LEU A 1 315 ? 5.792 -8.162 -27.303 1.00 89.12 315 LEU A CA 1
ATOM 2597 C C . LEU A 1 315 ? 6.293 -7.104 -26.311 1.00 89.12 315 LEU A C 1
ATOM 2599 O O . LEU A 1 315 ? 7.249 -6.391 -26.634 1.00 89.12 315 LEU A O 1
ATOM 2603 N N . PRO A 1 316 ? 5.670 -6.986 -25.126 1.00 88.00 316 PRO A N 1
ATOM 2604 C CA . PRO A 1 316 ? 6.140 -6.076 -24.094 1.00 88.00 316 PRO A CA 1
ATOM 2605 C C . PRO A 1 316 ? 7.440 -6.583 -23.470 1.00 88.00 316 PRO A C 1
ATOM 2607 O O . PRO A 1 316 ? 7.593 -7.780 -23.214 1.00 88.00 316 PRO A O 1
ATOM 2610 N N . LEU A 1 317 ? 8.361 -5.666 -23.176 1.00 88.50 317 LEU A N 1
ATOM 2611 C CA . LEU A 1 317 ? 9.471 -5.943 -22.275 1.00 88.50 317 LEU A CA 1
ATOM 2612 C C . LEU A 1 317 ? 8.947 -6.099 -20.853 1.00 88.50 317 LEU A C 1
ATOM 2614 O O . LEU A 1 317 ? 8.189 -5.268 -20.356 1.00 88.50 317 LEU A O 1
ATOM 2618 N N . ASP A 1 318 ? 9.421 -7.147 -20.193 1.00 90.44 318 ASP A N 1
ATOM 2619 C CA . ASP A 1 318 ? 9.162 -7.402 -18.786 1.00 90.44 318 ASP A CA 1
ATOM 2620 C C . ASP A 1 318 ? 10.445 -7.128 -17.982 1.00 90.44 318 ASP A C 1
ATOM 2622 O O . ASP A 1 318 ? 11.320 -7.994 -17.907 1.00 90.44 318 ASP A O 1
ATOM 2626 N N . PRO A 1 319 ? 10.599 -5.927 -17.390 1.00 87.69 319 PRO A N 1
ATOM 2627 C CA . PRO A 1 319 ? 11.818 -5.554 -16.673 1.00 87.69 319 PRO A CA 1
ATOM 2628 C C . PRO A 1 319 ? 11.982 -6.273 -15.324 1.00 87.69 319 PRO A C 1
ATOM 2630 O O . PRO A 1 319 ? 13.031 -6.145 -14.688 1.00 87.69 319 PRO A O 1
ATOM 2633 N N . LEU A 1 320 ? 10.955 -6.985 -14.848 1.00 91.50 320 LEU A N 1
ATOM 2634 C CA . LEU A 1 320 ? 10.992 -7.730 -13.586 1.00 91.50 320 LEU A CA 1
ATOM 2635 C C . LEU A 1 320 ? 11.104 -9.244 -13.809 1.00 91.50 320 LEU A C 1
ATOM 2637 O O . LEU A 1 320 ? 11.560 -9.954 -12.907 1.00 91.50 320 LEU A O 1
ATOM 2641 N N . GLY A 1 321 ? 10.728 -9.720 -14.995 1.00 88.25 321 GLY A N 1
ATOM 2642 C CA . GLY A 1 321 ? 10.871 -11.100 -15.434 1.00 88.25 321 GLY A CA 1
ATOM 2643 C C . GLY A 1 321 ? 12.300 -11.481 -15.829 1.00 88.25 321 GLY A C 1
ATOM 2644 O O . GLY A 1 321 ? 13.203 -10.655 -15.938 1.00 88.25 321 GLY A O 1
ATOM 2645 N N . ASP A 1 322 ? 12.500 -12.780 -16.053 1.00 84.19 322 ASP A N 1
ATOM 2646 C CA . ASP A 1 322 ? 13.764 -13.358 -16.536 1.00 84.19 322 ASP A CA 1
ATOM 2647 C C . ASP A 1 322 ? 13.644 -13.881 -17.983 1.00 84.19 322 ASP A C 1
ATOM 2649 O O . ASP A 1 322 ? 14.464 -14.679 -18.438 1.00 84.19 322 ASP A O 1
ATOM 2653 N N . GLY A 1 323 ? 12.591 -13.465 -18.695 1.00 82.00 323 GLY A N 1
ATOM 2654 C CA . GLY A 1 323 ? 12.332 -13.852 -20.079 1.00 82.00 323 GLY A CA 1
ATOM 2655 C C . GLY A 1 323 ? 13.283 -13.180 -21.071 1.00 82.00 323 GLY A C 1
ATOM 2656 O O . GLY A 1 323 ? 13.824 -12.108 -20.813 1.00 82.00 323 GLY A O 1
ATOM 2657 N N . ASN A 1 324 ? 13.446 -13.805 -22.237 1.00 83.19 324 ASN A N 1
ATOM 2658 C CA . ASN A 1 324 ? 14.215 -13.260 -23.353 1.00 83.19 324 ASN A CA 1
ATOM 2659 C C . ASN A 1 324 ? 13.280 -12.944 -24.521 1.00 83.19 324 ASN A C 1
ATOM 2661 O O . ASN A 1 324 ? 12.311 -13.670 -24.753 1.00 83.19 324 ASN A O 1
ATOM 2665 N N . LEU A 1 325 ? 13.607 -11.909 -25.295 1.00 82.88 325 LEU A N 1
ATOM 2666 C CA . LEU A 1 325 ? 12.947 -11.661 -26.572 1.00 82.88 325 LEU A CA 1
ATOM 2667 C C . LEU A 1 325 ? 13.618 -12.446 -27.708 1.00 82.88 325 LEU A C 1
ATOM 2669 O O . LEU A 1 325 ? 14.846 -12.587 -27.710 1.00 82.88 325 LEU A O 1
ATOM 2673 N N . PRO A 1 326 ? 12.852 -12.911 -28.712 1.00 81.81 326 PRO A N 1
ATOM 2674 C CA . PRO A 1 326 ? 13.437 -13.457 -29.926 1.00 81.81 326 PRO A CA 1
ATOM 2675 C C . PRO A 1 326 ? 14.232 -12.381 -30.675 1.00 81.81 326 PRO A C 1
ATOM 2677 O O . PRO A 1 326 ? 13.786 -11.239 -30.807 1.00 81.81 326 PRO A O 1
ATOM 2680 N N . SER A 1 327 ? 15.384 -12.760 -31.235 1.00 80.81 327 SER A N 1
ATOM 2681 C CA . SER A 1 327 ? 16.254 -11.835 -31.975 1.00 80.81 327 SER A CA 1
ATOM 2682 C C . SER A 1 327 ? 15.555 -11.167 -33.164 1.00 80.81 327 SER A C 1
ATOM 2684 O O . SER A 1 327 ? 15.872 -10.030 -33.491 1.00 80.81 327 SER A O 1
ATOM 2686 N N . LEU A 1 328 ? 14.563 -11.838 -33.765 1.00 81.50 328 LEU A N 1
ATOM 2687 C CA . LEU A 1 328 ? 13.776 -11.295 -34.874 1.00 81.50 328 LEU A CA 1
ATOM 2688 C C . LEU A 1 328 ? 13.088 -9.967 -34.515 1.00 81.50 328 LEU A C 1
ATOM 2690 O O . LEU A 1 328 ? 12.943 -9.082 -35.351 1.00 81.50 328 LEU A O 1
ATOM 2694 N N . VAL A 1 329 ? 12.652 -9.839 -33.264 1.00 83.50 329 VAL A N 1
ATOM 2695 C CA . VAL A 1 329 ? 11.753 -8.771 -32.814 1.00 83.50 329 VAL A CA 1
ATOM 2696 C C . VAL A 1 329 ? 12.537 -7.497 -32.489 1.00 83.50 329 VAL A C 1
ATOM 2698 O O . VAL A 1 329 ? 12.047 -6.391 -32.693 1.00 83.50 329 VAL A O 1
ATOM 2701 N N . VAL A 1 330 ? 13.799 -7.644 -32.072 1.00 80.44 330 VAL A N 1
ATOM 2702 C CA . VAL A 1 330 ? 14.701 -6.518 -31.777 1.00 80.44 330 VAL A CA 1
ATOM 2703 C C . VAL A 1 330 ? 15.323 -5.886 -33.034 1.00 80.44 330 VAL A C 1
ATOM 2705 O O . VAL A 1 330 ? 16.106 -4.947 -32.912 1.00 80.44 330 VAL A O 1
ATOM 2708 N N . HIS A 1 331 ? 14.984 -6.373 -34.239 1.00 75.12 331 HIS A N 1
ATOM 2709 C CA . HIS A 1 331 ? 15.376 -5.748 -35.512 1.00 75.12 331 HIS A CA 1
ATOM 2710 C C . HIS A 1 331 ? 14.558 -4.507 -35.873 1.00 75.12 331 HIS A C 1
ATOM 2712 O O . HIS A 1 331 ? 14.984 -3.739 -36.732 1.00 75.12 331 HIS A O 1
ATOM 2718 N N . ASN A 1 332 ? 13.397 -4.316 -35.252 1.00 76.25 332 ASN A N 1
ATOM 2719 C CA . ASN A 1 332 ? 12.561 -3.144 -35.470 1.00 76.25 332 ASN A CA 1
ATOM 2720 C C . ASN A 1 332 ? 12.751 -2.148 -34.323 1.00 76.25 332 ASN A C 1
ATOM 2722 O O . ASN A 1 332 ? 13.091 -2.536 -33.202 1.00 76.25 332 ASN A O 1
ATOM 2726 N N . GLU A 1 333 ? 12.511 -0.862 -34.591 1.00 79.38 333 GLU A N 1
ATOM 2727 C CA . GLU A 1 333 ? 12.460 0.134 -33.518 1.00 79.38 333 GLU A CA 1
ATOM 2728 C C . GLU A 1 333 ? 11.352 -0.226 -32.515 1.00 79.38 333 GLU A C 1
ATOM 2730 O O . GLU A 1 333 ? 10.234 -0.564 -32.924 1.00 79.38 333 GLU A O 1
ATOM 2735 N N . PRO A 1 334 ? 11.636 -0.163 -31.202 1.00 84.75 334 PRO A N 1
ATOM 2736 C CA . PRO A 1 334 ? 10.613 -0.390 -30.204 1.00 84.75 334 PRO A CA 1
ATOM 2737 C C . PRO A 1 334 ? 9.671 0.805 -30.121 1.00 84.75 334 PRO A C 1
ATOM 2739 O O . PRO A 1 334 ? 10.051 1.964 -30.306 1.00 84.75 334 PRO A O 1
ATOM 2742 N N . ARG A 1 335 ? 8.443 0.528 -29.703 1.00 83.44 335 ARG A N 1
ATOM 2743 C CA . ARG A 1 335 ? 7.549 1.553 -29.189 1.00 83.44 335 ARG A CA 1
ATOM 2744 C C . ARG A 1 335 ? 7.892 1.798 -27.725 1.00 83.44 335 ARG A C 1
ATOM 2746 O O . ARG A 1 335 ? 7.872 0.874 -26.919 1.00 83.44 335 ARG A O 1
ATOM 2753 N N . VAL A 1 336 ? 8.161 3.052 -27.377 1.00 82.75 336 VAL A N 1
ATOM 2754 C CA . VAL A 1 336 ? 8.440 3.462 -25.997 1.00 82.75 336 VAL A CA 1
ATOM 2755 C C . VAL A 1 336 ? 7.360 4.413 -25.517 1.00 82.75 336 VAL A C 1
ATOM 2757 O O . VAL A 1 336 ? 7.005 5.373 -26.200 1.00 82.75 336 VAL A O 1
ATOM 2760 N N . SER A 1 337 ? 6.831 4.139 -24.331 1.00 75.44 337 SER A N 1
ATOM 2761 C CA . SER A 1 337 ? 5.804 4.963 -23.706 1.00 75.44 337 SER A CA 1
ATOM 2762 C C . SER A 1 337 ? 6.093 5.201 -22.235 1.00 75.44 337 SER A C 1
ATOM 2764 O O . SER A 1 337 ? 6.296 4.254 -21.474 1.00 75.44 337 SER A O 1
ATOM 2766 N N . ALA A 1 338 ? 6.018 6.464 -21.821 1.00 68.94 338 ALA A N 1
ATOM 2767 C CA . ALA A 1 338 ? 5.684 6.792 -20.445 1.00 68.94 338 ALA A CA 1
ATOM 2768 C C . ALA A 1 338 ? 4.171 6.555 -20.268 1.00 68.94 338 ALA A C 1
ATOM 2770 O O . ALA A 1 338 ? 3.387 6.901 -21.147 1.00 68.94 338 ALA A O 1
ATOM 2771 N N . ILE A 1 339 ? 3.774 5.888 -19.185 1.00 64.94 339 ILE A N 1
ATOM 2772 C CA . ILE A 1 339 ? 2.421 5.369 -18.891 1.00 64.94 339 ILE A CA 1
ATOM 2773 C C . ILE A 1 339 ? 1.255 6.137 -19.540 1.00 64.94 339 ILE A C 1
ATOM 2775 O O . ILE A 1 339 ? 1.072 7.338 -19.340 1.00 64.94 339 ILE A O 1
ATOM 2779 N N . ARG A 1 340 ? 0.354 5.396 -20.200 1.00 52.03 340 ARG A N 1
ATOM 2780 C CA . ARG A 1 340 ? -0.916 5.916 -20.725 1.00 52.03 340 ARG A CA 1
ATOM 2781 C C . ARG A 1 340 ? -1.934 6.117 -19.597 1.00 52.03 340 ARG A C 1
ATOM 2783 O O . ARG A 1 340 ? -2.715 5.219 -19.288 1.00 52.03 340 ARG A O 1
ATOM 2790 N N . ILE A 1 341 ? -1.966 7.306 -19.002 1.00 50.06 341 ILE A N 1
ATOM 2791 C CA . ILE A 1 341 ? -3.033 7.695 -18.071 1.00 50.06 341 ILE A CA 1
ATOM 2792 C C . ILE A 1 341 ? -4.222 8.240 -18.883 1.00 50.06 341 ILE A C 1
ATOM 2794 O O . ILE A 1 341 ? -4.034 9.141 -19.703 1.00 50.06 341 ILE A O 1
ATOM 2798 N N . PRO A 1 342 ? -5.458 7.738 -18.699 1.00 46.38 342 PRO A N 1
ATOM 2799 C CA . PRO A 1 342 ? -6.627 8.305 -19.365 1.00 46.38 342 PRO A CA 1
ATOM 2800 C C . PRO A 1 342 ? -6.813 9.785 -18.977 1.00 46.38 342 PRO A C 1
ATOM 2802 O O . PRO A 1 342 ? -6.892 10.122 -17.798 1.00 46.38 342 PRO A O 1
ATOM 2805 N N . GLN A 1 343 ? -6.917 10.661 -19.983 1.00 44.84 343 GLN A N 1
ATOM 2806 C CA . GLN A 1 343 ? -6.890 12.135 -19.894 1.00 44.84 343 GLN A CA 1
ATOM 2807 C C . GLN A 1 343 ? -8.013 12.802 -19.057 1.00 44.84 343 GLN A C 1
ATOM 2809 O O . GLN A 1 343 ? -8.096 14.026 -19.004 1.00 44.84 343 GLN A O 1
ATOM 2814 N N . ASN A 1 344 ? -8.884 12.047 -18.381 1.00 42.97 344 ASN A N 1
ATOM 2815 C CA . ASN A 1 344 ? -10.134 12.565 -17.807 1.00 42.97 344 ASN A CA 1
ATOM 2816 C C . ASN A 1 344 ? -10.044 13.129 -16.374 1.00 42.97 344 ASN A C 1
ATOM 2818 O O . ASN A 1 344 ? -11.078 13.478 -15.808 1.00 42.97 344 ASN A O 1
ATOM 2822 N N . ASN A 1 345 ? -8.861 13.257 -15.765 1.00 43.81 345 ASN A N 1
ATOM 2823 C CA . ASN A 1 345 ? -8.742 13.798 -14.404 1.00 43.81 345 ASN A CA 1
ATOM 2824 C C . ASN A 1 345 ? -8.199 15.236 -14.391 1.00 43.81 345 ASN A C 1
ATOM 2826 O O . ASN A 1 345 ? -7.011 15.470 -14.561 1.00 43.81 345 ASN A O 1
ATOM 2830 N N . ALA A 1 346 ? -9.061 16.213 -14.097 1.00 40.78 346 ALA A N 1
ATOM 2831 C CA . ALA A 1 346 ? -8.716 17.642 -14.054 1.00 40.78 346 ALA A CA 1
ATOM 2832 C C . ALA A 1 346 ? -7.715 18.043 -12.938 1.00 40.78 346 ALA A C 1
ATOM 2834 O O . ALA A 1 346 ? -7.132 19.122 -12.995 1.00 40.78 346 ALA A O 1
ATOM 2835 N N . ASN A 1 347 ? -7.459 17.174 -11.949 1.00 43.09 347 ASN A N 1
ATOM 2836 C CA . ASN A 1 347 ? -6.488 17.405 -10.861 1.00 43.09 347 ASN A CA 1
ATOM 2837 C C . ASN A 1 347 ? -5.040 16.981 -11.210 1.00 43.09 347 ASN A C 1
ATOM 2839 O O . ASN A 1 347 ? -4.158 16.976 -10.355 1.00 43.09 347 ASN A O 1
ATOM 2843 N N . TYR A 1 348 ? -4.798 16.631 -12.474 1.00 47.94 348 TYR A N 1
ATOM 2844 C CA . TYR A 1 348 ? -3.581 16.020 -13.018 1.00 47.94 348 TYR A CA 1
ATOM 2845 C C . TYR A 1 348 ? -2.300 16.873 -12.932 1.00 47.94 348 TYR A C 1
ATOM 2847 O O . TYR A 1 348 ? -1.203 16.334 -12.822 1.00 47.94 348 TYR A O 1
ATOM 2855 N N . GLN A 1 349 ? -2.402 18.204 -12.912 1.00 43.75 349 GLN A N 1
ATOM 2856 C CA . GLN A 1 349 ? -1.246 19.087 -13.141 1.00 43.75 349 GLN A CA 1
ATOM 2857 C C . GLN A 1 349 ? -0.187 19.145 -12.015 1.00 43.75 349 GLN A C 1
ATOM 2859 O O . GLN A 1 349 ? 0.849 19.777 -12.207 1.00 43.75 349 GLN A O 1
ATOM 2864 N N . ARG A 1 350 ? -0.401 18.536 -10.834 1.00 42.75 350 ARG A N 1
ATOM 2865 C CA . ARG A 1 350 ? 0.551 18.630 -9.695 1.00 42.75 350 ARG A CA 1
ATOM 2866 C C . ARG A 1 350 ? 1.099 17.301 -9.167 1.00 42.75 350 ARG A C 1
ATOM 2868 O O . ARG A 1 350 ? 2.134 17.328 -8.506 1.00 42.75 350 ARG A O 1
ATOM 2875 N N . SER A 1 351 ? 0.479 16.168 -9.500 1.00 42.72 351 SER A N 1
ATOM 2876 C CA . SER A 1 351 ? 0.967 14.814 -9.160 1.00 42.72 351 SER A CA 1
ATOM 2877 C C . SER A 1 351 ? 1.981 14.266 -10.179 1.00 42.72 351 SER A C 1
ATOM 2879 O O . SER A 1 351 ? 2.499 13.170 -10.023 1.00 42.72 351 SER A O 1
ATOM 2881 N N . ALA A 1 352 ? 2.276 15.042 -11.224 1.00 48.25 352 ALA A N 1
ATOM 2882 C CA . ALA A 1 352 ? 3.044 14.651 -12.401 1.00 48.25 352 ALA A CA 1
ATOM 2883 C C . ALA A 1 352 ? 4.576 14.766 -12.275 1.00 48.25 352 ALA A C 1
ATOM 2885 O O . ALA A 1 352 ? 5.266 14.673 -13.284 1.00 48.25 352 ALA A O 1
ATOM 2886 N N . ARG A 1 353 ? 5.131 15.007 -11.077 1.00 49.62 353 ARG A N 1
ATOM 2887 C CA . ARG A 1 353 ? 6.598 15.105 -10.919 1.00 49.62 353 ARG A CA 1
ATOM 2888 C C . ARG A 1 353 ? 7.311 13.773 -11.148 1.00 49.62 353 ARG A C 1
ATOM 2890 O O . ARG A 1 353 ? 8.432 13.795 -11.630 1.00 49.62 353 ARG A O 1
ATOM 2897 N N . ASP A 1 354 ? 6.634 12.666 -10.858 1.00 49.25 354 ASP A N 1
ATOM 2898 C CA . ASP A 1 354 ? 7.191 11.312 -10.963 1.00 49.25 354 ASP A CA 1
ATOM 2899 C C . ASP A 1 354 ? 6.854 10.648 -12.320 1.00 49.25 354 ASP A C 1
ATOM 2901 O O . ASP A 1 354 ? 7.203 9.497 -12.571 1.00 49.25 354 ASP A O 1
ATOM 2905 N N . PHE A 1 355 ? 6.161 11.368 -13.215 1.00 56.06 355 PHE A N 1
ATOM 2906 C CA . PHE A 1 355 ? 5.769 10.882 -14.539 1.00 56.06 355 PHE A CA 1
ATOM 2907 C C . PHE A 1 355 ? 6.576 11.582 -15.634 1.00 56.06 355 PHE A C 1
ATOM 2909 O O . PHE A 1 355 ? 6.537 12.807 -15.781 1.00 56.06 355 PHE A O 1
ATOM 2916 N N . VAL A 1 356 ? 7.268 10.793 -16.453 1.00 55.00 356 VAL A N 1
ATOM 2917 C CA . VAL A 1 356 ? 8.012 11.295 -17.613 1.00 55.00 356 VAL A CA 1
ATOM 2918 C C . VAL A 1 356 ? 7.060 11.906 -18.638 1.00 55.00 356 VAL A C 1
ATOM 2920 O O . VAL A 1 356 ? 6.036 11.323 -18.985 1.00 55.00 356 VAL A O 1
ATOM 2923 N N . GLY A 1 357 ? 7.414 13.094 -19.133 1.00 49.66 357 GLY A N 1
ATOM 2924 C CA . GLY A 1 357 ? 6.730 13.743 -20.254 1.00 49.66 357 GLY A CA 1
ATOM 2925 C C . GLY A 1 357 ? 5.485 14.573 -19.911 1.00 49.66 357 GLY A C 1
ATOM 2926 O O . GLY A 1 357 ? 4.924 15.228 -20.784 1.00 49.66 357 GLY A O 1
ATOM 2927 N N . VAL A 1 358 ? 5.047 14.587 -18.649 1.00 50.75 358 VAL A N 1
ATOM 2928 C CA . VAL A 1 358 ? 3.838 15.321 -18.216 1.00 50.75 358 VAL A CA 1
ATOM 2929 C C . VAL A 1 358 ? 4.163 16.702 -17.632 1.00 50.75 358 VAL A C 1
ATOM 2931 O O . VAL A 1 358 ? 3.292 17.557 -17.455 1.00 50.75 358 VAL A O 1
ATOM 2934 N N . VAL A 1 359 ? 5.434 16.943 -17.325 1.00 51.34 359 VAL A N 1
ATOM 2935 C CA . VAL A 1 359 ? 5.877 18.188 -16.712 1.00 51.34 359 VAL A CA 1
ATOM 2936 C C . VAL A 1 359 ? 5.840 19.324 -17.744 1.00 51.34 359 VAL A C 1
ATOM 2938 O O . VAL A 1 359 ? 6.405 19.196 -18.822 1.00 51.34 359 VAL A O 1
ATOM 2941 N N . LEU A 1 360 ? 5.215 20.454 -17.383 1.00 50.16 360 LEU A N 1
ATOM 2942 C CA . LEU A 1 360 ? 5.099 21.716 -18.149 1.00 50.16 360 LEU A CA 1
ATOM 2943 C C . LEU A 1 360 ? 6.445 22.419 -18.453 1.00 50.16 360 LEU A C 1
ATOM 2945 O O . LEU A 1 360 ? 6.470 23.620 -18.712 1.00 50.16 360 LEU A O 1
ATOM 2949 N N . PHE A 1 361 ? 7.565 21.710 -18.354 1.00 53.91 361 PHE 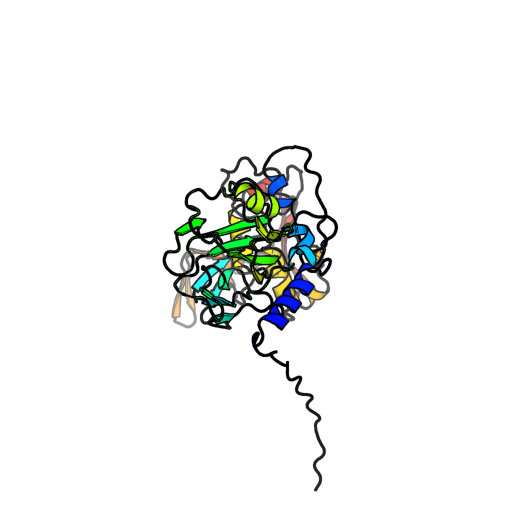A N 1
ATOM 2950 C CA . PHE A 1 361 ? 8.884 22.222 -18.696 1.00 53.91 361 PHE A CA 1
ATOM 2951 C C . PHE A 1 361 ? 9.313 21.610 -20.032 1.00 53.91 361 PHE A C 1
ATOM 2953 O O . PHE A 1 361 ? 9.096 20.418 -20.267 1.00 53.91 361 PHE A O 1
ATOM 2960 N N . ASP A 1 362 ? 9.945 22.426 -20.877 1.00 63.41 362 ASP A N 1
ATOM 2961 C CA . ASP A 1 362 ? 10.525 22.042 -22.171 1.00 63.41 362 ASP A CA 1
ATOM 2962 C C . ASP A 1 362 ? 11.782 21.173 -21.978 1.00 63.41 362 ASP A C 1
ATOM 2964 O O . ASP A 1 362 ? 12.881 21.496 -22.430 1.00 63.41 362 ASP A O 1
ATOM 2968 N N . TYR A 1 363 ? 11.650 20.073 -21.235 1.00 75.12 363 TYR A N 1
ATOM 2969 C CA . TYR A 1 363 ? 12.701 19.079 -21.137 1.00 75.12 363 TYR A CA 1
ATOM 2970 C C . TYR A 1 363 ? 12.745 18.257 -22.416 1.00 75.12 363 TYR A C 1
ATOM 2972 O O . TYR A 1 363 ? 11.724 17.824 -22.954 1.00 75.12 363 TYR A O 1
ATOM 2980 N N . SER A 1 364 ? 13.970 18.035 -22.864 1.00 82.62 364 SER A N 1
ATOM 2981 C CA . SER A 1 364 ? 14.301 17.111 -23.931 1.00 82.62 364 SER A CA 1
ATOM 2982 C C . SER A 1 364 ? 14.924 15.867 -23.317 1.00 82.62 364 SER A C 1
ATOM 2984 O O . SER A 1 364 ? 15.803 15.967 -22.459 1.00 82.62 364 SER A O 1
ATOM 2986 N N . TYR A 1 365 ? 14.460 14.700 -23.744 1.00 85.75 365 TYR A N 1
ATOM 2987 C CA . TYR A 1 365 ? 14.929 13.413 -23.253 1.00 85.75 365 TYR A CA 1
ATOM 2988 C C . TYR A 1 365 ? 15.826 12.741 -24.287 1.00 85.75 365 TYR A C 1
ATOM 2990 O O . TYR A 1 365 ? 15.684 12.939 -25.493 1.00 85.75 365 TYR A O 1
ATOM 2998 N N . SER A 1 366 ? 16.759 11.931 -23.794 1.00 89.06 366 SER A N 1
ATOM 2999 C CA . SER A 1 366 ? 17.555 11.029 -24.619 1.00 89.06 366 SER A CA 1
ATOM 3000 C C . SER A 1 366 ? 17.237 9.593 -24.238 1.00 89.06 366 SER A C 1
ATOM 3002 O O . SER A 1 366 ? 17.187 9.258 -23.055 1.00 89.06 366 SER A O 1
ATOM 3004 N N . LEU A 1 367 ? 17.031 8.753 -25.243 1.00 88.38 367 LEU A N 1
ATOM 3005 C CA . LEU A 1 367 ? 16.780 7.332 -25.101 1.00 88.38 367 LEU A CA 1
ATOM 3006 C C . LEU A 1 367 ? 17.974 6.565 -25.661 1.00 88.38 367 LEU A C 1
ATOM 3008 O O . LEU A 1 367 ? 18.364 6.770 -26.810 1.00 88.38 367 LEU A O 1
ATOM 3012 N N . VAL A 1 368 ? 18.553 5.697 -24.835 1.00 88.12 368 VAL A N 1
ATOM 3013 C CA . VAL A 1 368 ? 19.758 4.928 -25.156 1.00 88.12 368 VAL A CA 1
ATOM 3014 C C . VAL A 1 368 ? 19.443 3.446 -24.981 1.00 88.12 368 VAL A C 1
ATOM 3016 O O . VAL A 1 368 ? 19.018 3.029 -23.905 1.00 88.12 368 VAL A O 1
ATOM 3019 N N . LEU A 1 369 ? 19.708 2.647 -26.010 1.00 86.25 369 LEU A N 1
ATOM 3020 C CA . LEU A 1 369 ? 19.740 1.190 -25.941 1.00 86.25 369 LEU A CA 1
ATOM 3021 C C . LEU A 1 369 ? 21.159 0.724 -26.253 1.00 86.25 369 LEU A C 1
ATOM 3023 O O . LEU A 1 369 ? 21.690 0.999 -27.331 1.00 86.25 369 LEU A O 1
ATOM 3027 N N . PHE A 1 370 ? 21.774 0.012 -25.318 1.00 84.88 370 PHE A N 1
ATOM 3028 C CA . PHE A 1 370 ? 23.147 -0.455 -25.453 1.00 84.88 370 PHE A CA 1
ATOM 3029 C C . PHE A 1 370 ? 23.339 -1.815 -24.783 1.00 84.88 370 PHE A C 1
ATOM 3031 O O . PHE A 1 370 ? 22.622 -2.164 -23.847 1.00 84.88 370 PHE A O 1
ATOM 3038 N N . ASP A 1 371 ? 24.319 -2.567 -25.276 1.00 83.00 371 ASP A N 1
ATOM 3039 C CA . ASP A 1 371 ? 24.843 -3.771 -24.645 1.00 83.00 371 ASP A CA 1
ATOM 3040 C C . ASP A 1 371 ? 25.969 -3.356 -23.678 1.00 83.00 371 ASP A C 1
ATOM 3042 O O . ASP A 1 371 ? 27.013 -2.861 -24.131 1.00 83.00 371 ASP A O 1
ATOM 3046 N N . PRO A 1 372 ? 25.773 -3.519 -22.358 1.00 78.06 372 PRO A N 1
ATOM 3047 C CA . PRO A 1 372 ? 26.757 -3.119 -21.361 1.00 78.06 372 PRO A CA 1
ATOM 3048 C C . PRO A 1 372 ? 28.012 -4.001 -21.364 1.00 78.06 372 PRO A C 1
ATOM 3050 O O . PRO A 1 372 ? 29.084 -3.509 -21.019 1.00 78.06 372 PRO A O 1
ATOM 3053 N N . ASP A 1 373 ? 27.910 -5.269 -21.765 1.00 79.81 373 ASP A N 1
ATOM 3054 C CA . ASP A 1 373 ? 29.025 -6.219 -21.722 1.00 79.81 373 ASP A CA 1
ATOM 3055 C C . ASP A 1 373 ? 29.936 -6.055 -22.943 1.00 79.81 373 ASP A C 1
ATOM 3057 O O . ASP A 1 373 ? 31.156 -6.205 -22.852 1.00 79.81 373 ASP A O 1
ATOM 3061 N N . ARG A 1 374 ? 29.349 -5.712 -24.096 1.00 83.00 374 ARG A N 1
ATOM 3062 C CA . ARG A 1 374 ? 30.087 -5.466 -25.348 1.00 83.00 374 ARG A CA 1
ATOM 3063 C C . ARG A 1 374 ? 30.420 -3.997 -25.586 1.00 83.00 374 ARG A C 1
ATOM 3065 O O . ARG A 1 374 ? 31.070 -3.693 -26.585 1.00 83.00 374 ARG A O 1
ATOM 3072 N N . ALA A 1 375 ? 29.964 -3.102 -24.707 1.00 79.06 375 ALA A N 1
ATOM 3073 C CA . ALA A 1 375 ? 30.029 -1.651 -24.886 1.00 79.06 375 ALA A CA 1
ATOM 3074 C C . ALA A 1 375 ? 29.504 -1.211 -26.270 1.00 79.06 375 ALA A C 1
ATOM 3076 O O . ALA A 1 375 ? 30.093 -0.363 -26.942 1.00 79.06 375 ALA A O 1
ATOM 3077 N N . PHE A 1 376 ? 28.407 -1.829 -26.717 1.00 83.25 376 PHE A N 1
ATOM 3078 C CA . PHE A 1 376 ? 27.870 -1.653 -28.064 1.00 83.25 376 PHE A CA 1
ATOM 3079 C C . PHE A 1 376 ? 26.571 -0.846 -28.030 1.00 83.25 376 P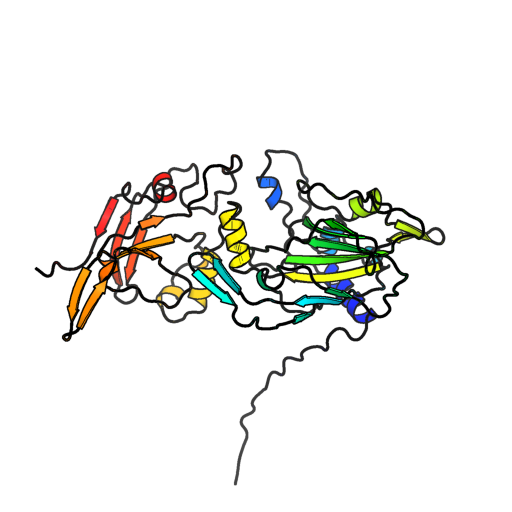HE A C 1
ATOM 3081 O O . PHE A 1 376 ? 25.613 -1.232 -27.367 1.00 83.25 376 PHE A O 1
ATOM 3088 N N . LEU A 1 377 ? 26.521 0.274 -28.754 1.00 83.50 377 LEU A N 1
ATOM 3089 C CA . LEU A 1 377 ? 25.318 1.100 -28.864 1.00 83.50 377 LEU A CA 1
ATOM 3090 C C . LEU A 1 377 ? 24.396 0.538 -29.952 1.00 83.50 377 LEU A C 1
ATOM 3092 O O . LEU A 1 377 ? 24.738 0.574 -31.133 1.00 83.50 377 LEU A O 1
ATOM 3096 N N . HIS A 1 378 ? 23.214 0.068 -29.562 1.00 80.50 378 HIS A N 1
ATOM 3097 C CA . HIS A 1 378 ? 22.194 -0.380 -30.509 1.00 80.50 378 HIS A CA 1
ATOM 3098 C C . HIS A 1 378 ? 21.410 0.799 -31.077 1.00 80.50 378 HIS A C 1
ATOM 3100 O O . HIS A 1 378 ? 21.147 0.852 -32.280 1.00 80.50 378 HIS A O 1
ATOM 3106 N N . TRP A 1 379 ? 21.041 1.750 -30.219 1.00 83.94 379 TRP A N 1
ATOM 3107 C CA . TRP A 1 379 ? 20.159 2.844 -30.603 1.00 83.94 379 TRP A CA 1
ATOM 3108 C C . TRP A 1 379 ? 20.293 4.046 -29.664 1.00 83.94 379 TRP A C 1
ATOM 3110 O O . TRP A 1 379 ? 20.412 3.887 -28.450 1.00 83.94 379 TRP A O 1
ATOM 3120 N N . LEU A 1 380 ? 20.292 5.249 -30.238 1.00 88.69 380 LEU A N 1
ATOM 3121 C CA . LEU A 1 380 ? 20.321 6.525 -29.532 1.00 88.69 380 LEU A CA 1
ATOM 3122 C C . LEU A 1 380 ? 19.410 7.526 -30.237 1.00 88.69 380 LEU A C 1
ATOM 3124 O O . LEU A 1 380 ? 19.698 7.945 -31.364 1.00 88.69 380 LEU A O 1
ATOM 3128 N N . ILE A 1 381 ? 18.375 7.964 -29.530 1.00 88.81 381 ILE A N 1
ATOM 3129 C CA . ILE A 1 381 ? 17.543 9.105 -29.911 1.00 88.81 381 ILE A CA 1
ATOM 3130 C C . ILE A 1 381 ? 17.757 10.199 -28.875 1.00 88.81 381 ILE A C 1
ATOM 3132 O O . ILE A 1 381 ? 17.669 9.943 -27.678 1.00 88.81 381 ILE A O 1
ATOM 3136 N N . ILE A 1 382 ? 18.047 11.412 -29.330 1.00 90.94 382 ILE A N 1
ATOM 3137 C CA . ILE A 1 382 ? 18.171 12.597 -28.476 1.00 90.94 382 ILE A CA 1
ATOM 3138 C C . ILE A 1 382 ? 17.041 13.575 -28.770 1.00 90.94 382 ILE A C 1
ATOM 3140 O O . ILE A 1 382 ? 16.295 13.403 -29.733 1.00 90.94 382 ILE A O 1
ATOM 3144 N N . ASP A 1 383 ? 16.949 14.627 -27.967 1.00 89.06 383 ASP A N 1
ATOM 3145 C CA . ASP A 1 383 ? 16.033 15.743 -28.193 1.00 89.06 383 ASP A CA 1
ATOM 3146 C C . ASP A 1 383 ? 14.550 15.334 -28.281 1.00 89.06 383 ASP A C 1
ATOM 3148 O O . ASP A 1 383 ? 13.764 16.009 -28.935 1.00 89.06 383 ASP A O 1
ATOM 3152 N N . ILE A 1 384 ? 14.148 14.233 -27.623 1.00 86.44 384 ILE A N 1
ATOM 3153 C CA . ILE A 1 384 ? 12.745 13.793 -27.586 1.00 86.44 384 ILE A CA 1
ATOM 3154 C C . ILE A 1 384 ? 11.961 14.779 -26.712 1.00 86.44 384 ILE A C 1
ATOM 3156 O O . ILE A 1 384 ? 12.237 14.856 -25.507 1.00 86.44 384 ILE A O 1
ATOM 3160 N N . PRO A 1 385 ? 10.966 15.503 -27.252 1.00 83.31 385 PRO A N 1
ATOM 3161 C CA . PRO A 1 385 ? 10.162 16.410 -26.447 1.00 83.31 385 PRO A CA 1
ATOM 3162 C C . PRO A 1 385 ? 9.400 15.657 -25.354 1.00 83.31 385 PRO A C 1
ATOM 3164 O O . PRO A 1 385 ? 8.865 14.568 -25.584 1.00 83.31 385 PRO A O 1
ATOM 3167 N N . SER A 1 386 ? 9.288 16.267 -24.173 1.00 76.31 386 SER A N 1
ATOM 3168 C CA . SER A 1 386 ? 8.508 15.737 -23.049 1.00 76.31 386 SER A CA 1
ATOM 3169 C C . SER A 1 386 ? 7.086 15.328 -23.466 1.00 76.31 386 SER A C 1
ATOM 3171 O O . SER A 1 386 ? 6.670 14.193 -23.226 1.00 76.31 386 SER A O 1
ATOM 3173 N N . ALA A 1 387 ? 6.379 16.213 -24.174 1.00 73.50 387 ALA A N 1
ATOM 3174 C CA . ALA A 1 387 ? 5.026 15.976 -24.672 1.00 73.50 387 ALA A CA 1
ATOM 3175 C C . ALA A 1 387 ? 4.932 14.769 -25.625 1.00 73.50 387 ALA A C 1
ATOM 3177 O O . ALA A 1 387 ? 3.971 14.002 -25.546 1.00 73.50 387 ALA A O 1
ATOM 3178 N N . SER A 1 388 ? 5.932 14.572 -26.487 1.00 78.50 388 SER A N 1
ATOM 3179 C CA . SER A 1 388 ? 6.001 13.440 -27.416 1.00 78.50 388 SER A CA 1
ATOM 3180 C C . SER A 1 388 ? 6.187 12.128 -26.664 1.00 78.50 388 SER A C 1
ATOM 3182 O O . SER A 1 388 ? 5.428 11.183 -26.877 1.00 78.50 388 SER A O 1
ATOM 3184 N N . LEU A 1 389 ? 7.109 12.095 -25.698 1.00 75.75 389 LEU A N 1
ATOM 3185 C CA . LEU A 1 389 ? 7.362 10.903 -24.889 1.00 75.75 389 LEU A CA 1
ATOM 3186 C C . LEU A 1 389 ? 6.143 10.515 -24.029 1.00 75.75 389 LEU A C 1
ATOM 3188 O O . LEU A 1 389 ? 5.815 9.331 -23.924 1.00 75.75 389 LEU A O 1
ATOM 3192 N N . ALA A 1 390 ? 5.412 11.498 -23.488 1.00 69.81 390 ALA A N 1
ATOM 3193 C CA . ALA A 1 390 ? 4.121 11.270 -22.826 1.00 69.81 390 ALA A CA 1
ATOM 3194 C C . ALA A 1 390 ? 3.025 10.792 -23.790 1.00 69.81 390 ALA A C 1
ATOM 3196 O O . ALA A 1 390 ? 2.174 9.984 -23.418 1.00 69.81 390 ALA A O 1
ATOM 3197 N N . ALA A 1 391 ? 3.051 11.244 -25.044 1.00 69.75 391 ALA A N 1
ATOM 3198 C CA . ALA A 1 391 ? 2.171 10.749 -26.098 1.00 69.75 391 ALA A CA 1
ATOM 3199 C C . ALA A 1 391 ? 2.596 9.374 -26.648 1.00 69.75 391 ALA A C 1
ATOM 3201 O O . ALA A 1 391 ? 1.978 8.889 -27.595 1.00 69.75 391 ALA A O 1
ATOM 3202 N N . SER A 1 392 ? 3.601 8.721 -26.045 1.00 70.94 392 SER A N 1
ATOM 3203 C CA . SER A 1 392 ? 4.165 7.449 -26.521 1.00 70.94 392 SER A CA 1
ATOM 3204 C C . SER A 1 392 ? 4.782 7.546 -27.921 1.00 70.94 392 SER A C 1
ATOM 3206 O O . SER A 1 392 ? 4.693 6.605 -28.710 1.00 70.94 392 SER A O 1
ATOM 3208 N N . SER A 1 393 ? 5.372 8.700 -28.236 1.00 75.25 393 SER A N 1
ATOM 3209 C CA . SER A 1 393 ? 6.045 8.983 -29.499 1.00 75.25 393 SER A CA 1
ATOM 3210 C C . SER A 1 393 ? 7.487 9.409 -29.250 1.00 75.25 393 SER A C 1
ATOM 3212 O O . SER A 1 393 ? 7.769 10.346 -28.506 1.00 75.25 393 SER A O 1
ATOM 3214 N N . ILE A 1 394 ? 8.403 8.729 -29.924 1.00 80.44 394 ILE A N 1
ATOM 3215 C CA . ILE A 1 394 ? 9.838 9.040 -29.936 1.00 80.44 394 ILE A CA 1
ATOM 3216 C C . ILE A 1 394 ? 10.282 9.667 -31.264 1.00 80.44 394 ILE A C 1
ATOM 3218 O O . ILE A 1 394 ? 11.410 10.138 -31.374 1.00 80.44 394 ILE A O 1
ATOM 3222 N N . ASN A 1 395 ? 9.383 9.704 -32.252 1.00 82.19 395 ASN A N 1
ATOM 3223 C CA . ASN A 1 395 ? 9.666 10.127 -33.626 1.00 82.19 395 ASN A CA 1
ATOM 3224 C C . ASN A 1 395 ? 9.948 11.627 -33.746 1.00 82.19 395 ASN A C 1
ATOM 3226 O O . ASN A 1 395 ? 10.544 12.061 -34.725 1.00 82.19 395 ASN A O 1
ATOM 3230 N N . ASP A 1 396 ? 9.512 12.411 -32.759 1.00 83.56 396 ASP A N 1
ATOM 3231 C CA . ASP A 1 396 ? 9.794 13.846 -32.702 1.00 83.56 396 ASP A CA 1
ATOM 3232 C C . ASP A 1 396 ? 11.216 14.138 -32.188 1.00 83.56 396 ASP A C 1
ATOM 3234 O O . ASP A 1 396 ? 11.659 15.284 -32.218 1.00 83.56 396 ASP A O 1
ATOM 3238 N N . GLY A 1 397 ? 11.931 13.112 -31.710 1.00 83.44 397 GLY A N 1
ATOM 3239 C CA . GLY A 1 397 ? 13.351 13.191 -31.391 1.00 83.44 397 GLY A CA 1
ATOM 3240 C C . GLY A 1 397 ? 14.245 13.003 -32.617 1.00 83.44 397 GLY A C 1
ATOM 3241 O O . GLY A 1 397 ? 13.813 12.666 -33.719 1.00 83.44 397 GLY A O 1
ATOM 3242 N N . LYS A 1 398 ? 15.545 13.198 -32.414 1.00 86.38 398 LYS A N 1
ATOM 3243 C CA . LYS A 1 398 ? 16.575 13.030 -33.435 1.00 86.38 398 LYS A CA 1
ATOM 3244 C C . LYS A 1 398 ? 17.344 11.736 -33.203 1.00 86.38 398 LYS A C 1
ATOM 3246 O O . LYS A 1 398 ? 18.094 11.619 -32.235 1.00 86.38 398 LYS A O 1
ATOM 3251 N N . THR A 1 399 ? 17.228 10.790 -34.128 1.00 82.62 399 THR A N 1
ATOM 3252 C CA . THR A 1 399 ? 18.047 9.572 -34.121 1.00 82.62 399 THR A CA 1
ATOM 3253 C C . THR A 1 399 ? 19.497 9.917 -34.468 1.00 82.62 399 THR A C 1
ATOM 3255 O O . THR A 1 399 ? 19.790 10.424 -35.550 1.00 82.62 399 THR A O 1
ATOM 3258 N N . VAL A 1 400 ? 20.413 9.667 -33.531 1.00 79.50 400 VAL A N 1
ATOM 3259 C CA . VAL A 1 400 ? 21.857 9.954 -33.660 1.00 79.50 400 VAL A CA 1
ATOM 3260 C C . VAL A 1 400 ? 22.643 8.694 -33.990 1.00 79.50 400 VAL A C 1
ATOM 3262 O O . VAL A 1 400 ? 23.626 8.752 -34.724 1.00 79.50 400 VAL A O 1
ATOM 3265 N N . GLY A 1 401 ? 22.201 7.551 -33.468 1.00 68.06 401 GLY A N 1
ATOM 3266 C CA . GLY A 1 401 ? 22.789 6.250 -33.745 1.00 68.06 401 GLY A CA 1
ATOM 3267 C C . GLY A 1 401 ? 21.697 5.203 -33.875 1.00 68.06 401 GLY A C 1
ATOM 3268 O O . GLY A 1 401 ? 20.849 5.077 -32.998 1.00 68.06 401 GLY A O 1
ATOM 3269 N N . CYS A 1 402 ? 21.718 4.453 -34.969 1.00 62.62 402 CYS A N 1
ATOM 3270 C CA . CYS A 1 402 ? 20.879 3.282 -35.164 1.00 62.62 402 CYS A CA 1
ATOM 3271 C C . CYS A 1 402 ? 21.763 2.199 -35.771 1.00 62.62 402 CYS A C 1
ATOM 3273 O O . CYS A 1 402 ? 22.296 2.370 -36.867 1.00 62.62 402 CYS A O 1
ATOM 3275 N N . VAL A 1 403 ? 21.943 1.101 -35.043 1.00 57.31 403 VAL A N 1
ATOM 3276 C CA . VAL A 1 403 ? 22.522 -0.124 -35.588 1.00 57.31 403 VAL A CA 1
ATOM 3277 C C . VAL A 1 403 ? 21.497 -1.238 -35.408 1.00 57.31 403 VAL A C 1
ATOM 3279 O O . VAL A 1 403 ? 21.703 -2.200 -34.671 1.00 57.31 403 VAL A O 1
ATOM 3282 N N . LEU A 1 404 ? 20.361 -1.099 -36.094 1.00 52.12 404 LEU A N 1
ATOM 3283 C CA . LEU A 1 404 ? 19.535 -2.251 -36.444 1.00 52.12 404 LEU A CA 1
ATOM 3284 C C . LEU A 1 404 ? 20.346 -3.056 -37.473 1.00 52.12 404 LEU A C 1
ATOM 3286 O O . LEU A 1 404 ? 20.676 -2.562 -38.550 1.00 52.12 404 LEU A O 1
ATOM 3290 N N . SER A 1 405 ? 20.830 -4.229 -37.060 1.00 43.22 405 SER A N 1
ATOM 3291 C CA . SER A 1 405 ? 21.963 -4.929 -37.676 1.00 43.22 405 SER A CA 1
ATOM 3292 C C . SER A 1 405 ? 21.830 -5.192 -39.179 1.00 43.22 405 SER A C 1
ATOM 3294 O O . SER A 1 405 ? 20.766 -5.588 -39.640 1.00 43.22 405 SER A O 1
ATOM 3296 N N . LEU A 1 406 ? 22.976 -5.111 -39.870 1.00 41.41 406 LEU A N 1
ATOM 3297 C CA . LEU A 1 406 ? 23.398 -5.963 -40.991 1.00 41.41 406 LEU A CA 1
ATOM 3298 C C . LEU A 1 406 ? 22.256 -6.545 -41.833 1.00 41.41 406 LEU A C 1
ATOM 3300 O O . LEU A 1 406 ? 21.746 -7.630 -41.570 1.00 41.41 406 LEU A O 1
ATOM 3304 N N . SER A 1 407 ? 21.960 -5.835 -42.918 1.00 27.69 407 SER A N 1
ATOM 3305 C CA . SER A 1 407 ? 21.389 -6.389 -44.141 1.00 27.69 407 SER A CA 1
ATOM 3306 C C . SER A 1 407 ? 22.099 -7.699 -44.514 1.00 27.69 407 SER A C 1
ATOM 3308 O O . SER A 1 407 ? 23.124 -7.672 -45.197 1.00 27.69 407 SER A O 1
ATOM 3310 N N . LEU A 1 408 ? 21.547 -8.846 -44.121 1.00 34.91 408 LEU A N 1
ATOM 3311 C CA . LEU A 1 408 ? 21.729 -10.076 -44.884 1.00 34.91 408 LEU A CA 1
ATOM 3312 C C . LEU A 1 408 ? 20.890 -9.900 -46.153 1.00 34.91 408 LEU A C 1
ATOM 3314 O O . LEU A 1 408 ? 19.671 -10.047 -46.130 1.00 34.91 408 LEU A O 1
ATOM 3318 N N . ARG A 1 409 ? 21.561 -9.443 -47.214 1.00 33.28 409 ARG A N 1
ATOM 3319 C CA . ARG A 1 409 ? 21.075 -9.608 -48.586 1.00 33.28 409 ARG A CA 1
ATOM 3320 C C . ARG A 1 409 ? 21.168 -11.066 -48.990 1.00 33.28 409 ARG A C 1
ATOM 3322 O O . ARG A 1 409 ? 22.159 -11.705 -48.565 1.00 33.28 409 ARG A O 1
#

pLDDT: mean 79.84, std 17.72, range [27.69, 98.0]

Foldseek 3Di:
DDDDDDPPPPPPPPPDPDCPDFVVQLVLVLVQQQDFPQFAADPPLLVLQDDDDDDPDQPAGGNQCLQQVHNHHDSQVSPQAPWAKWWKFQFDWDWDDFLNDIDGRPDPPDRMDTAGSPDDAAEQNRRQAHTDIDTPPDDLPWKKWKWKAFSRNQFTAWIWTRPDPPIDTPHHGGTDLDADQHKTKIKIWIFGDDPPDDPPPQDDDDRSDRHHNVCSCVSRVQWDQDPNDTHGSGHYMGIHTHGYDRVSQRVCVQVLSAHPSLVLLLVQLVVDPPAVCSVVDPSVPDLADKKKKFWDDFDWDADPNDIDTDHTDIHIDDSNDPDDDDPNRLLDDIQIAFDDHPPPDPSNQRSCPSTFLNHPDQDKDKDWDADNVVRGTAWIWTRQGSPQRNVSHSPVTHTPDHPSDDPPD

Radius of gyration: 27.15 Å; Cα contacts (8 Å, |Δi|>4): 736; chains: 1; bounding box: 70×68×88 Å

Sequence (409 aa):
MNVSFLLIFVLIRFAHPLCSETSLCIERIRRLVAEPRRFWFGEQWKLVSYGFRNFRIFPFHSLGGRLFRVKTYQAAFLQNLRLYPRVTFRTQPGTYRACDHDFVVDKPGRSIIEVDPDMEPVEPFNIRYLPDIRWPGISRNDTFIILITDAGFGTLNFVAYDYPKNSKVLQHYKPSENFRPLVNPLVVIVFQQAPKRDYGNLKITDGSELFNLPKFMIDNALESEHKNTILSDLVGMNIVMVSADAYSIEKQRIRAIVDNCHSLIQQKLRKDNRWSFVNAFPLSEMDTSLSVDYQQPAVSYEVCCEQIDLWDMWLPLDPLGDGNLPSLVVHNEPRVSAIRIPQNNANYQRSARDFVGVVLFDYSYSLVLFDPDRAFLHWLIIDIPSASLAASSINDGKTVGCVLSLSLR

Secondary structure (DSSP, 8-state):
-----------------S---HHHHHHHHHHHHH-TTSS---STTGGGSS-----------SHHHHHHT-SS--GGGGTT--B--EEEEE---EEEEETTEEEEESS-S-SEEE--TTPPPB-TTTT-SPPEEE-TT--TT--EEEEEEETTTTEEEEEEEEETTS-EEEE--------SSS-EEEEEEEEEPPTT---TT--PPPTTSPP-HHHHHHHTT-EEEETTEEEESEEEEEEEEE---HHHHHHHHHTTS---HHHHHHHHHHH-TT-GGGGTS-GGG-----EEEEEE--EEEEETTEEEEEPPEEEE--SSS-----TTGGGSPPEEES----TT-TTTTSSGGGSTT-SSS--EEEEEEEETTTTEEEEEEEEEEHHHHHTT--TTSEEEEE-------

Solvent-accessible surface area (backbone atoms only — not comparable to full-atom values): 24222 Å² total; per-residue (Å²): 140,83,90,83,82,84,85,77,81,76,80,74,77,77,74,72,76,74,82,83,48,57,69,61,48,49,49,48,46,58,50,59,29,63,38,69,69,74,56,58,66,48,75,63,70,71,60,68,67,54,89,83,76,95,70,82,80,74,83,52,48,22,55,38,9,52,51,61,73,35,88,73,66,58,74,72,82,58,62,54,52,80,43,49,52,43,38,34,27,71,36,72,61,52,72,50,78,29,72,72,27,80,46,74,37,85,68,52,98,50,59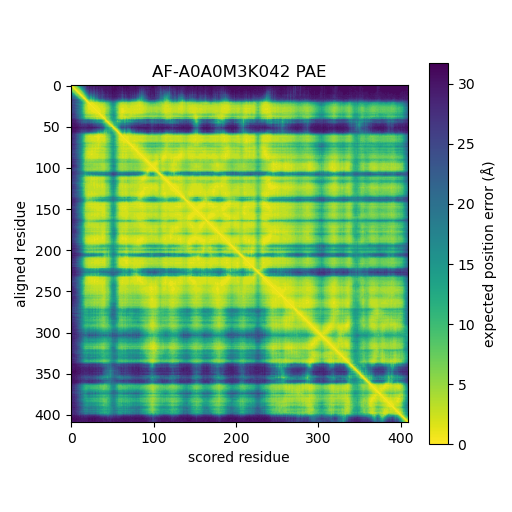,60,46,71,57,45,88,84,54,78,59,40,41,27,73,52,46,56,56,80,57,52,76,47,50,92,85,73,52,90,85,51,43,24,34,42,36,32,31,30,59,22,73,25,39,76,22,26,32,33,34,45,30,79,81,68,56,44,73,81,37,75,73,51,54,66,59,38,56,44,98,59,46,30,45,37,34,40,41,32,30,59,57,64,87,95,63,84,67,91,79,63,65,70,78,59,88,89,57,68,53,49,54,58,57,42,33,60,75,54,61,43,57,44,79,53,94,95,38,84,38,60,29,50,28,22,53,39,52,42,49,26,26,45,41,59,62,22,24,34,56,32,37,77,68,63,57,44,48,49,54,24,60,55,43,46,53,49,54,75,71,43,79,87,51,74,64,59,82,77,46,69,59,88,71,57,60,53,65,70,51,42,30,26,56,31,67,62,46,74,51,74,56,96,93,40,81,45,79,45,64,68,45,76,47,70,56,42,81,80,56,90,80,80,80,64,74,78,26,69,58,49,81,62,49,49,27,28,77,88,69,80,88,83,56,91,64,52,90,71,48,31,84,44,42,66,29,64,48,99,54,96,47,62,43,69,50,78,43,64,43,83,90,76,73,39,73,40,34,31,34,34,61,22,39,23,61,38,34,35,69,43,35,63,81,78,23,47,78,80,42,77,51,63,71,80,86,81,123

Mean predicted aligned error: 11.04 Å

Nearest PDB structures (foldseek):
  7xyr-assembly1_A  TM=3.234E-01  e=9.742E-01  Bacteroides thetaiotaomicron
  5urk-assembly1_A  TM=3.158E-01  e=2.126E+00  Homo sapiens
  6s8o-assembly1_B  TM=2.936E-01  e=2.513E+00  Homo sapiens
  7bdk-assembly1_B  TM=3.481E-01  e=8.098E+00  Homo sapiens
  2xwx-assembly1_B  TM=2.060E-01  e=1.798E+00  Vibrio cholerae

Organism: Anisakis simplex (NCBI:txid6269)